Protein 7SAZ (pdb70)

Radius of gyration: 29.03 Å; Cα contacts (8 Å, |Δi|>4): 985; chains: 7; bounding box: 54×61×99 Å

Organism: Capnocytophaga canimorsus (strain 5) (NCBI:txid860228)

Solvent-accessible surface area: 33288 Å² total; per-residue (Å²): 166,38,85,71,25,84,4,10,24,0,1,1,0,1,2,0,0,2,34,4,8,40,51,7,100,46,13,2,31,5,0,0,51,9,9,67,54,2,76,60,53,3,85,100,16,42,58,48,0,69,91,23,28,97,30,4,89,128,54,27,71,147,75,83,133,147,57,38,133,23,21,96,76,0,94,101,0,32,112,31,0,43,62,2,35,98,42,0,71,39,6,6,28,77,0,34,109,87,22,40,179,91,92,151,21,28,58,29,2,14,66,11,24,60,1,7,31,29,0,1,48,14,34,95,35,48,106,47,0,96,57,0,23,110,30,1,37,47,7,36,66,80,0,19,137,24,17,26,37,131,137,81,78,39,43,121,8,0,38,100,1,32,49,62,3,38,24,89,91,42,102,20,77,64,47,33,83,34,61,25,0,9,46,14,1,34,11,2,1,8,0,0,0,0,0,18,0,0,5,18,0,31,22,0,9,45,6,0,73,37,1,1,48,75,19,74,193,101,17,26,36,79,0,8,41,0,0,15,0,1,1,3,6,22,6,3,49,32,30,36,44,14,4,9,17,2,2,0,67,12,11,59,49,9,53,62,64,3,104,113,16,42,84,51,1,82,98,29,28,90,42,1,80,81,58,19,78,144,75,94,99,150,54,43,114,15,32,106,54,0,103,107,0,32,112,24,0,41,50,0,29,92,46,0,65,33,6,6,30,81,1,32,116,92,13,42,183,89,80,132,29,22,15,33,0,68,90,16,57,50,1,25,114,22,0,11,84,68,126,84,38,60,122,85,0,83,51,0,11,120,39,0,39,53,2,31,69,94,0,23,130,42,11,17,38,128,114,76,84,26,24,112,2,0,25,95,0,34,55,57,2,46,27,96,88,47,98,24,117,131,46,83,84,104,86,23,0,30,89,15,2,64,28,7,7,7,0,1,0,0,6,22,0,0,15,17,0,24,18,0,11,41,6,0,81,47,0,2,67,75,21,154,156,66,157,128,100,40,68,66,28,23,0,56,2,2,4,46,4,0,67,1,0,0,21,44,13,0,11,75,59,56,88,180,41,88,177,120,49,11,0,9,113,26,12,10,86,1,2,63,14,1,4,98,10,9,93,51,20,0,82,52,131,153,64,130,102,107,67,74,58,29,42,3,60,1,0,8,33,0,0,61,0,0,2,22,50,36,35,53,119,81,64,74,178,48,72,185,121,47,10,6,25,104,22,1,15,104,0,0,75,31,0,6,92,25,17,98,90,32,4,149,194,144,101,86,81,40,25,1,53,1,0,13,29,0,0,54,0,0,1,16,51,1,26,80,82,106,80,67,189,62,99,117,82,61,19,8,18,89,19,1,11,109,0,2,63,37,1,3,98,27,12,83,87,69,11,147,186,105,94,121,54,21,83,4,40,0,5,7,22,0,3,46,0,2,0,19,20,4,43,39,91,51,70,85,146,83,73,186,119,52,2,2,9,113,18,2,8,101,0,3,63,20,14,11,96,20,30,95,72,34,2,92,142,216,98,116,73,57,60,26,21,4,55,1,0,9,36,0,0,64,0,3,2,16,20,8,27,44,104,86,72,66,192,56,78,164,113,61,2,0,3,115,17,2,11,107,0,0,65,34,0,5,97,19,2,94,91,35,1,137

Foldseek 3Di:
DDPVVVVVVVVVVVVVCCVVVFDALVVLLVLLVLLVVLVVVLVVLVVLLVVLLVVLVVVCVVPVPPQVLVNVLLVVLVVLLVVLLVVLVVLLVVLQVPQDDDSSSRRRQGDQDVNCVQADDDHGGDVVVVVNLVSLVCNLVVNCVSAPACDDPPNCLNVVSCVLSDQDWDADPVGDTHGRCCVQRHSDGSSNNSSVSSVSSSVSSVSSVVSSVVSVD/DVVVVCCVPCVVVVVVVVVVVLPDVPQLVLVVLLVVLVVVLVVLVVVLVVLLVVVVVVCVVPVDDCVVVSVLLVVLVVLLVVLLVVLVVVLVVLCVPQDPDSSPRSSQQDLVPPCVQQPDDQGGDPVVVVNLVSLVVNLVVNCVSQPDLDDGCNVLNVVSCVLSDFAFDADDVGDTHTRCCVQRHNGGSSNNSSVSSVSSVVSSVSSSVSSVVRD/DCVVVLVVLVVVLVVQQVVLVVQVVVQDFPDDDDDSCTSPNSNVVSVVSVVVNVVVVVDDD/DCVVVLVVLLVVLVVLLVVLVVQQVVVDQDDDPDHGCTSVNSNVRSVVSNVVSVVVVVD/DVLVVLVVVLVVLCVVLVVQQVVVDFDDDPPDTCGSVNSNCSNVVSVVVSVVVVVD/DVLVVLVVVLVVLCVVLVVQVVVVPFPDDPDGTCTSVNSNVVSVVSVVVSVVVVVPD/DVVLVVLLVVLVVQQVVLVVCVVVVDQDPPDDHGCHSVNSNVSSVVSNVVSVVVVVD

Secondary structure (DSSP, 8-state):
--HHHHHHHHHHHHHHHGGG----HHHHHHHHHHHHHHHHHHHHHHHHHHHHHHHHHHHHHH-TTTSHHHHHHHHHHHHHHHHHHHHHHHHHHHHHTTS-S-TT-GGG-----TTHHHHEETTEE-HHHHHHHHHHHHHHHHHHHTT-SSSSSSTTHHHHHHHHS--S-EE-TTS-EE-HHHHHHTT--HHHHHHHHHHHHHHHHHHHHHHHHHHH-/-HHHHHHHHHHHHHHHHHHHHHH--STHHHHHHHHHHHHHHHHHHHHHHHHHHHHHHHHHH-TTTSHHHHHHHHHHHHHHHHHHHHHHHHHHHHHTSS-S-TT-TTS----TTGGGTSEETTEE-TTHHHHHHHHHHHHHHHHHHH-TTSSSSHHHHHHHHHHS----EE-SS--EE-HHHHHHSS--HHHHHHHHHHHHHHHHHHHHHHHHTT-/-THHHHHHHHHHHHHHHHHHHHHHHHT----SSSS--TTHHHHHHHHHHHHHHHHHHHS--/-THHHHHHHHHHHHHHHHHHHHHHHHT-----SSS--HHHHHHHHHHHHHHHHHHHTT-/--SHHHHHHHHHHHHHHHHHHHHT---B-SS-B-HHHHHHHHHHHHHHHHHHHHH-/-HHHHHHHHHHHHHHHHHHHHHHT---B-SSSB-HHHHHHHHHHHHHHHHHHHTT--/-HHHHHHHHHHHHHHHHHHHHHHHT----SSSS--HHHHHHHHHHHHHHHHHHHHT-

Structure (mmCIF, N/CA/C/O backbone):
data_7SAZ
#
_entry.id   7SAZ
#
_cell.length_a   1.00
_cell.length_b   1.00
_cell.length_c   1.00
_cell.angle_alpha   90.00
_cell.angle_beta   90.00
_cell.angle_gamma   90.00
#
_symmetry.space_group_name_H-M   'P 1'
#
loop_
_entity.id
_entity.type
_entity.pdbx_description
1 polymer GldM
2 polymer GldL
#
loop_
_atom_site.group_PDB
_atom_site.id
_atom_site.type_symbol
_atom_site.label_atom_id
_atom_site.label_alt_id
_atom_site.label_comp_id
_atom_site.label_asym_id
_atom_site.label_entity_id
_atom_site.label_seq_id
_atom_site.pdbx_PDB_ins_code
_atom_site.Cartn_x
_atom_site.Cartn_y
_atom_site.Cartn_z
_atom_site.occupancy
_atom_site.B_iso_or_equiv
_atom_site.auth_seq_id
_atom_site.auth_comp_id
_atom_site.auth_asym_id
_atom_site.auth_atom_id
_atom_site.pdbx_PDB_model_num
ATOM 1 N N . ASN A 1 5 ? 104.930 107.486 77.967 1.00 91.41 5 ASN A N 1
ATOM 2 C CA . ASN A 1 5 ? 104.864 106.044 78.170 1.00 91.41 5 ASN A CA 1
ATOM 3 C C . ASN A 1 5 ? 103.470 105.632 78.629 1.00 91.41 5 ASN A C 1
ATOM 4 O O . ASN A 1 5 ? 102.540 105.557 77.825 1.00 91.41 5 ASN A O 1
ATOM 9 N N . SER A 1 6 ? 103.327 105.367 79.925 1.00 83.91 6 SER A N 1
ATOM 10 C CA . SER A 1 6 ? 102.039 104.931 80.433 1.00 83.91 6 SER A CA 1
ATOM 11 C C . SER A 1 6 ? 101.578 105.830 81.571 1.00 83.91 6 SER A C 1
ATOM 12 O O . SER A 1 6 ? 102.395 106.248 82.398 1.00 83.91 6 SER A O 1
ATOM 15 N N . PRO A 1 7 ? 100.284 106.155 81.635 1.00 81.33 7 PRO A N 1
ATOM 16 C CA . PRO A 1 7 ? 99.784 106.914 82.791 1.00 81.33 7 PRO A CA 1
ATOM 17 C C . PRO A 1 7 ? 99.986 106.181 84.101 1.00 81.33 7 PRO A C 1
ATOM 18 O O . PRO A 1 7 ? 100.236 106.817 85.132 1.00 81.33 7 PRO A O 1
ATOM 22 N N . ARG A 1 8 ? 99.895 104.852 84.085 1.00 76.11 8 ARG A N 1
ATOM 23 C CA . ARG A 1 8 ? 100.123 104.071 85.295 1.00 76.11 8 ARG A CA 1
ATOM 24 C C . ARG A 1 8 ? 101.579 104.164 85.738 1.00 76.11 8 ARG A C 1
ATOM 25 O O . ARG A 1 8 ? 101.867 104.173 86.938 1.00 76.11 8 ARG A O 1
ATOM 33 N N . GLN A 1 9 ? 102.509 104.236 84.784 1.00 73.29 9 GLN A N 1
ATOM 34 C CA . GLN A 1 9 ? 103.920 104.404 85.121 1.00 73.29 9 GLN A CA 1
ATOM 35 C C . GLN A 1 9 ? 104.182 105.754 85.787 1.00 73.29 9 GLN A C 1
ATOM 36 O O . GLN A 1 9 ? 104.854 105.828 86.826 1.00 73.29 9 GLN A O 1
ATOM 42 N N . LYS A 1 10 ? 103.642 106.836 85.220 1.00 71.57 10 LYS A N 1
ATOM 43 C CA . LYS A 1 10 ? 103.773 108.130 85.884 1.00 71.57 10 LYS A CA 1
ATOM 44 C C . LYS A 1 10 ? 103.069 108.146 87.230 1.00 71.57 10 LYS A C 1
ATOM 45 O O . LYS A 1 10 ? 103.523 108.822 88.156 1.00 71.57 10 LYS A O 1
ATOM 51 N N . MET A 1 11 ? 101.981 107.402 87.382 1.00 66.65 11 MET A N 1
ATOM 52 C CA . MET A 1 11 ? 101.310 107.455 88.671 1.00 66.65 11 MET A CA 1
ATOM 53 C C . MET A 1 11 ? 102.038 106.633 89.729 1.00 66.65 11 MET A C 1
ATOM 54 O O . MET A 1 11 ? 102.080 107.036 90.897 1.00 66.65 11 MET A O 1
ATOM 59 N N . ILE A 1 12 ? 102.656 105.513 89.346 1.00 62.21 12 ILE A N 1
ATOM 60 C CA . ILE A 1 12 ? 103.443 104.776 90.326 1.00 62.21 12 ILE A CA 1
ATOM 61 C C . ILE A 1 12 ? 104.710 105.542 90.679 1.00 62.21 12 ILE A C 1
ATOM 62 O O . ILE A 1 12 ? 105.180 105.470 91.818 1.00 62.21 12 ILE A O 1
ATOM 67 N N . ASN A 1 13 ? 105.279 106.312 89.745 1.00 58.85 13 ASN A N 1
ATOM 68 C CA . ASN A 1 13 ? 106.440 107.088 90.170 1.00 58.85 13 ASN A CA 1
ATOM 69 C C . ASN A 1 13 ? 106.049 108.350 90.938 1.00 58.85 13 ASN A C 1
ATOM 70 O O . ASN A 1 13 ? 106.838 108.829 91.761 1.00 58.85 13 ASN A O 1
ATOM 75 N N . LEU A 1 14 ? 104.836 108.869 90.737 1.00 54.61 14 LEU A N 1
ATOM 76 C CA . LEU A 1 14 ? 104.319 109.875 91.658 1.00 54.61 14 LEU A CA 1
ATOM 77 C C . LEU A 1 14 ? 104.136 109.303 93.057 1.00 54.61 14 LEU A C 1
ATOM 78 O O . LEU A 1 14 ? 104.453 109.970 94.044 1.00 54.61 14 LEU A O 1
ATOM 83 N N . MET A 1 15 ? 103.609 108.081 93.163 1.00 52.25 15 MET A N 1
ATOM 84 C CA . MET A 1 15 ? 103.533 107.435 94.469 1.00 52.25 15 MET A CA 1
ATOM 85 C C . MET A 1 15 ? 104.919 107.214 95.055 1.00 52.25 15 MET A C 1
ATOM 86 O O . MET A 1 15 ? 105.105 107.328 96.269 1.00 52.25 15 MET A O 1
ATOM 91 N N . TYR A 1 16 ? 105.900 106.900 94.209 1.00 47.80 16 TYR A N 1
ATOM 92 C CA . TYR A 1 16 ? 107.286 106.838 94.657 1.00 47.80 16 TYR A CA 1
ATOM 93 C C . TYR A 1 16 ? 107.707 108.146 95.307 1.00 47.80 16 TYR A C 1
ATOM 94 O O . TYR A 1 16 ? 108.197 108.159 96.441 1.00 47.80 16 TYR A O 1
ATOM 103 N N . LEU A 1 17 ? 107.501 109.261 94.604 1.00 42.03 17 LEU A N 1
ATOM 104 C CA . LEU A 1 17 ? 107.891 110.563 95.139 1.00 42.03 17 LEU A CA 1
ATOM 105 C C . LEU A 1 17 ? 107.138 110.886 96.425 1.00 42.03 17 LEU A C 1
ATOM 106 O O . LEU A 1 17 ? 107.711 111.448 97.365 1.00 42.03 17 LEU A O 1
ATOM 111 N N . VAL A 1 18 ? 105.851 110.547 96.481 1.00 39.70 18 VAL A N 1
ATOM 112 C CA . VAL A 1 18 ? 105.040 110.861 97.653 1.00 39.70 18 VAL A CA 1
ATOM 113 C C . VAL A 1 18 ? 105.517 110.068 98.862 1.00 39.70 18 VAL A C 1
ATOM 114 O O . VAL A 1 18 ? 105.664 110.609 99.963 1.00 39.70 18 VAL A O 1
ATOM 118 N N . PHE A 1 19 ? 105.768 108.771 98.676 1.00 40.51 19 PHE A N 1
ATOM 119 C CA . PHE A 1 19 ? 106.102 107.904 99.796 1.00 40.51 19 PHE A CA 1
ATOM 120 C C . PHE A 1 19 ? 107.570 107.970 100.187 1.00 40.51 19 PHE A C 1
ATOM 121 O O . PHE A 1 19 ? 107.920 107.517 101.280 1.00 40.51 19 PHE A O 1
ATOM 129 N N . ILE A 1 20 ? 108.437 108.516 99.333 1.00 37.18 20 ILE A N 1
ATOM 130 C CA . ILE A 1 20 ? 109.817 108.698 99.768 1.00 37.18 20 ILE A CA 1
ATOM 131 C C . ILE A 1 20 ? 109.924 109.953 100.626 1.00 37.18 20 ILE A C 1
ATOM 132 O O . ILE A 1 20 ? 110.783 110.035 101.510 1.00 37.18 20 ILE A O 1
ATOM 137 N N . SER A 1 21 ? 109.048 110.933 100.404 1.00 32.25 21 SER A N 1
ATOM 138 C CA . SER A 1 21 ? 108.964 112.087 101.285 1.00 32.25 21 SER A CA 1
ATOM 139 C C . SER A 1 21 ? 108.167 111.800 102.548 1.00 32.25 21 SER A C 1
ATOM 140 O O . SER A 1 21 ? 108.256 112.575 103.504 1.00 32.25 21 SER A O 1
ATOM 143 N N . MET A 1 22 ? 107.399 110.710 102.580 1.00 36.41 22 MET A N 1
ATOM 144 C CA . MET A 1 22 ? 106.782 110.250 103.816 1.00 36.41 22 MET A CA 1
ATOM 145 C C . MET A 1 22 ? 107.781 109.617 104.771 1.00 36.41 22 MET A C 1
ATOM 146 O O . MET A 1 22 ? 107.411 109.297 105.904 1.00 36.41 22 MET A O 1
ATOM 151 N N . LEU A 1 23 ? 109.025 109.407 104.337 1.00 31.28 23 LEU A N 1
ATOM 152 C CA . LEU A 1 23 ? 110.090 109.085 105.275 1.00 31.28 23 LEU A CA 1
ATOM 153 C C . LEU A 1 23 ? 110.301 110.207 106.275 1.00 31.28 23 LEU A C 1
ATOM 154 O O . LEU A 1 23 ? 110.790 109.957 107.381 1.00 31.28 23 LEU A O 1
ATOM 159 N N . ALA A 1 24 ? 109.934 111.432 105.911 1.00 29.52 24 ALA A N 1
ATOM 160 C CA . ALA A 1 24 ? 110.021 112.586 106.789 1.00 29.52 24 ALA A CA 1
ATOM 161 C C . ALA A 1 24 ? 108.791 112.750 107.665 1.00 29.52 24 ALA A C 1
ATOM 162 O O . ALA A 1 24 ? 108.708 113.726 108.414 1.00 29.52 24 ALA A O 1
ATOM 164 N N . LEU A 1 25 ? 107.836 111.828 107.589 1.00 27.76 25 LEU A N 1
ATOM 165 C CA . LEU A 1 25 ? 106.651 111.878 108.435 1.00 27.76 25 LEU A CA 1
ATOM 166 C C . LEU A 1 25 ? 107.004 111.327 109.807 1.00 27.76 25 LEU A C 1
ATOM 167 O O . LEU A 1 25 ? 107.317 110.143 109.950 1.00 27.76 25 LEU A O 1
ATOM 172 N N . ASN A 1 26 ? 106.956 112.184 110.813 1.00 30.35 26 ASN A N 1
ATOM 173 C CA . ASN A 1 26 ? 107.230 111.824 112.193 1.00 30.35 26 ASN A CA 1
ATOM 174 C C . ASN A 1 26 ? 106.081 112.319 113.063 1.00 30.35 26 ASN A C 1
ATOM 175 O O . ASN A 1 26 ? 105.046 112.765 112.566 1.00 30.35 26 ASN A O 1
ATOM 180 N N . MET A 1 27 ? 106.261 112.222 114.372 1.00 34.58 27 MET A N 1
ATOM 181 C CA . MET A 1 27 ? 105.304 112.824 115.281 1.00 34.58 27 MET A CA 1
ATOM 182 C C . MET A 1 27 ? 105.362 114.340 115.140 1.00 34.58 27 MET A C 1
ATOM 183 O O . MET A 1 27 ? 106.401 114.915 114.809 1.00 34.58 27 MET A O 1
ATOM 188 N N . GLY A 1 28 ? 104.234 114.990 115.381 1.00 35.51 28 GLY A N 1
ATOM 189 C CA . GLY A 1 28 ? 104.206 116.434 115.339 1.00 35.51 28 GLY A CA 1
ATOM 190 C C . GLY A 1 28 ? 104.995 117.042 116.481 1.00 35.51 28 GLY A C 1
ATOM 191 O O . GLY A 1 28 ? 105.482 116.360 117.381 1.00 35.51 28 GLY A O 1
ATOM 192 N N . LYS A 1 29 ? 105.131 118.367 116.437 1.00 38.42 29 LYS A N 1
ATOM 193 C CA . LYS A 1 29 ? 105.853 119.047 117.504 1.00 38.42 29 LYS A CA 1
ATOM 194 C C . LYS A 1 29 ? 105.097 118.976 118.822 1.00 38.42 29 LYS A C 1
ATOM 195 O O . LYS A 1 29 ? 105.715 119.022 119.889 1.00 38.42 29 LYS A O 1
ATOM 201 N N . GLU A 1 30 ? 103.769 118.849 118.772 1.00 39.80 30 GLU A N 1
ATOM 202 C CA . GLU A 1 30 ? 102.991 118.753 120.003 1.00 39.80 30 GLU A CA 1
ATOM 203 C C . GLU A 1 30 ? 103.200 117.412 120.688 1.00 39.80 30 GLU A C 1
ATOM 204 O O . GLU A 1 30 ? 103.311 117.350 121.916 1.00 39.80 30 GLU A O 1
ATOM 210 N N . VAL A 1 31 ? 103.263 116.327 119.916 1.00 38.11 31 VAL A N 1
ATOM 211 C CA . VAL A 1 31 ? 103.522 115.017 120.506 1.00 38.11 31 VAL A CA 1
ATOM 212 C C . VAL A 1 31 ? 104.910 114.979 121.129 1.00 38.11 31 VAL A C 1
ATOM 213 O O . VAL A 1 31 ? 105.103 114.427 122.216 1.00 38.11 31 VAL A O 1
ATOM 217 N N . LEU A 1 32 ? 105.897 115.569 120.453 1.00 36.41 32 LEU A N 1
ATOM 218 C CA . LEU A 1 32 ? 107.253 115.591 120.988 1.00 36.41 32 LEU A CA 1
ATOM 219 C C . LEU A 1 32 ? 107.350 116.474 122.222 1.00 36.41 32 LEU A C 1
ATOM 220 O O . LEU A 1 32 ? 108.074 116.148 123.167 1.00 36.41 32 LEU A O 1
ATOM 225 N N . SER A 1 33 ? 106.637 117.600 122.233 1.00 38.65 33 SER A N 1
ATOM 226 C CA . SER A 1 33 ? 106.609 118.433 123.428 1.00 38.65 33 SER A CA 1
ATOM 227 C C . SER A 1 33 ? 105.944 117.704 124.586 1.00 38.65 33 SER A C 1
ATOM 228 O O . SER A 1 33 ? 106.390 117.812 125.732 1.00 38.65 33 SER A O 1
ATOM 231 N N . ALA A 1 34 ? 104.875 116.958 124.306 1.00 41.75 34 ALA A N 1
ATOM 232 C CA . ALA A 1 34 ? 104.233 116.161 125.343 1.00 41.75 34 ALA A CA 1
ATOM 233 C C . ALA A 1 34 ? 105.175 115.093 125.878 1.00 41.75 34 ALA A C 1
ATOM 234 O O . ALA A 1 34 ? 105.236 114.862 127.088 1.00 41.75 34 ALA A O 1
ATOM 236 N N . PHE A 1 35 ? 105.917 114.430 124.990 1.00 51.73 35 PHE A N 1
ATOM 237 C CA . PHE A 1 35 ? 106.876 113.421 125.427 1.00 51.73 35 PHE A CA 1
ATOM 238 C C . PHE A 1 35 ? 107.980 114.037 126.274 1.00 51.73 35 PHE A C 1
ATOM 239 O O . PHE A 1 35 ? 108.374 113.470 127.298 1.00 51.73 35 PHE A O 1
ATOM 247 N N . GLY A 1 36 ? 108.485 115.204 125.871 1.00 42.08 36 GLY A N 1
ATOM 248 C CA . GLY A 1 36 ? 109.528 115.855 126.644 1.00 42.08 36 GLY A CA 1
ATOM 249 C C . GLY A 1 36 ? 109.044 116.344 127.995 1.00 42.08 36 GLY A C 1
ATOM 250 O O . GLY A 1 36 ? 109.763 116.251 128.993 1.00 42.08 36 GLY A O 1
ATOM 251 N N . LEU A 1 37 ? 107.820 116.868 128.051 1.00 40.16 37 LEU A N 1
ATOM 252 C CA . LEU A 1 37 ? 107.269 117.301 129.328 1.00 40.16 37 LEU A CA 1
ATOM 253 C C . LEU A 1 37 ? 106.988 116.107 130.231 1.00 40.16 37 LEU A C 1
ATOM 254 O O . LEU A 1 37 ? 107.216 116.172 131.444 1.00 40.16 37 LEU A O 1
ATOM 259 N N . MET A 1 38 ? 106.499 115.006 129.657 1.00 45.01 38 MET A N 1
ATOM 260 C CA . MET A 1 38 ? 106.340 113.779 130.426 1.00 45.01 38 MET A CA 1
ATOM 261 C C . MET A 1 38 ? 107.678 113.299 130.958 1.00 45.01 38 MET A C 1
ATOM 262 O O . MET A 1 38 ? 107.761 112.810 132.085 1.00 45.01 38 MET A O 1
ATOM 267 N N . ASN A 1 39 ? 108.735 113.420 130.155 1.00 39.52 39 ASN A N 1
ATOM 268 C CA . ASN A 1 39 ? 110.065 113.035 130.612 1.00 39.52 39 ASN A CA 1
ATOM 269 C C . ASN A 1 39 ? 110.533 113.912 131.766 1.00 39.52 39 ASN A C 1
ATOM 270 O O . ASN A 1 39 ? 111.114 113.412 132.734 1.00 39.52 39 ASN A O 1
ATOM 275 N N . GLU A 1 40 ? 110.294 115.222 131.683 1.00 44.03 40 GLU A N 1
ATOM 276 C CA . GLU A 1 40 ? 110.663 116.112 132.782 1.00 44.03 40 GLU A CA 1
ATOM 277 C C . GLU A 1 40 ? 109.922 115.745 134.060 1.00 44.03 40 GLU A C 1
ATOM 278 O O . GLU A 1 40 ? 110.524 115.634 135.138 1.00 44.03 40 GLU A O 1
ATOM 284 N N . LYS A 1 41 ? 108.603 115.565 133.960 1.00 42.76 41 LYS A N 1
ATOM 285 C CA . LYS A 1 41 ? 107.814 115.215 135.135 1.00 42.76 41 LYS A CA 1
ATOM 286 C C . LYS A 1 41 ? 108.228 113.859 135.687 1.00 42.76 41 LYS A C 1
ATOM 287 O O . LYS A 1 41 ? 108.294 113.670 136.906 1.00 42.76 41 LYS A O 1
ATOM 293 N N . LEU A 1 42 ? 108.514 112.904 134.802 1.00 38.56 42 LEU A N 1
ATOM 294 C CA . LEU A 1 42 ? 108.947 111.580 135.225 1.00 38.56 42 LEU A CA 1
ATOM 295 C C . LEU A 1 42 ? 110.276 111.640 135.954 1.00 38.56 42 LEU A C 1
ATOM 296 O O . LEU A 1 42 ? 110.458 110.969 136.969 1.00 38.56 42 LEU A O 1
ATOM 301 N N . GLU A 1 43 ? 111.221 112.430 135.448 1.00 45.01 43 GLU A N 1
ATOM 302 C CA . GLU A 1 43 ? 112.515 112.544 136.110 1.00 45.01 43 GLU A CA 1
ATOM 303 C C . GLU A 1 43 ? 112.384 113.216 137.470 1.00 45.01 43 GLU A C 1
ATOM 304 O O . GLU A 1 43 ? 113.023 112.791 138.441 1.00 45.01 43 GLU A O 1
ATOM 310 N N . ALA A 1 44 ? 111.558 114.262 137.566 1.00 44.43 44 ALA A N 1
ATOM 311 C CA . ALA A 1 44 ? 111.347 114.900 138.862 1.00 44.43 44 ALA A CA 1
ATOM 312 C C . ALA A 1 44 ? 110.703 113.939 139.855 1.00 44.43 44 ALA A C 1
ATOM 313 O O . ALA A 1 44 ? 111.140 113.835 141.012 1.00 44.43 44 ALA A O 1
ATOM 315 N N . SER A 1 45 ? 109.675 113.209 139.418 1.00 45.03 45 SER A N 1
ATOM 316 C CA . SER A 1 45 ? 109.027 112.250 140.302 1.00 45.03 45 SER A CA 1
ATOM 317 C C . SER A 1 45 ? 109.956 111.097 140.644 1.00 45.03 45 SER A C 1
ATOM 318 O O . SER A 1 45 ? 109.859 110.537 141.735 1.00 45.03 45 SER A O 1
ATOM 321 N N . ASN A 1 46 ? 110.868 110.739 139.740 1.00 45.64 46 ASN A N 1
ATOM 322 C CA . ASN A 1 46 ? 111.833 109.687 140.031 1.00 45.64 46 ASN A CA 1
ATOM 323 C C . ASN A 1 46 ? 112.831 110.134 141.083 1.00 45.64 46 ASN A C 1
ATOM 324 O O . ASN A 1 46 ? 113.223 109.344 141.945 1.00 45.64 46 ASN A O 1
ATOM 329 N N . GLU A 1 47 ? 113.283 111.385 141.010 1.00 54.36 47 GLU A N 1
ATOM 330 C CA . GLU A 1 47 ? 114.187 111.880 142.042 1.00 54.36 47 GLU A CA 1
ATOM 331 C C . GLU A 1 47 ? 113.478 111.940 143.393 1.00 54.36 47 GLU A C 1
ATOM 332 O O . GLU A 1 47 ? 114.051 111.556 144.423 1.00 54.36 47 GLU A O 1
ATOM 338 N N . LYS A 1 48 ? 112.217 112.392 143.407 1.00 57.02 48 LYS A N 1
ATOM 339 C CA . LYS A 1 48 ? 111.429 112.339 144.640 1.00 57.02 48 LYS A CA 1
ATOM 340 C C . LYS A 1 48 ? 111.276 110.909 145.148 1.00 57.02 48 LYS A C 1
ATOM 341 O O . LYS A 1 48 ? 111.379 110.656 146.354 1.00 57.02 48 LYS A O 1
ATOM 347 N N . ALA A 1 49 ? 111.025 109.962 144.242 1.00 56.49 49 ALA A N 1
ATOM 348 C CA . ALA A 1 49 ? 110.860 108.570 144.637 1.00 56.49 49 ALA A CA 1
ATOM 349 C C . ALA A 1 49 ? 112.146 108.006 145.217 1.00 56.49 49 ALA A C 1
ATOM 350 O O . ALA A 1 49 ? 112.115 107.280 146.212 1.00 56.49 49 ALA A O 1
ATOM 352 N N . ASN A 1 50 ? 113.285 108.321 144.602 1.00 61.55 50 ASN A N 1
ATOM 353 C CA . ASN A 1 50 ? 114.563 107.858 145.129 1.00 61.55 50 ASN A CA 1
ATOM 354 C C . ASN A 1 50 ? 114.832 108.445 146.505 1.00 61.55 50 ASN A C 1
ATOM 355 O O . ASN A 1 50 ? 115.348 107.754 147.391 1.00 61.55 50 ASN A O 1
ATOM 360 N N . ASN A 1 51 ? 114.500 109.722 146.704 1.00 62.07 51 ASN A N 1
ATOM 361 C CA . ASN A 1 51 ? 114.666 110.314 148.027 1.00 62.07 51 ASN A CA 1
ATOM 362 C C . ASN A 1 51 ? 113.780 109.617 149.054 1.00 62.07 51 ASN A C 1
ATOM 363 O O . ASN A 1 51 ? 114.214 109.342 150.181 1.00 62.07 51 ASN A O 1
ATOM 368 N N . ALA A 1 52 ? 112.538 109.305 148.676 1.00 66.75 52 ALA A N 1
ATOM 369 C CA . ALA A 1 52 ? 111.649 108.582 149.580 1.00 66.75 52 ALA A CA 1
ATOM 370 C C . ALA A 1 52 ? 112.184 107.188 149.886 1.00 66.75 52 ALA A C 1
ATOM 371 O O . ALA A 1 52 ? 112.072 106.706 151.018 1.00 66.75 52 ALA A O 1
ATOM 373 N N . ASN A 1 53 ? 112.758 106.519 148.886 1.00 66.51 53 ASN A N 1
ATOM 374 C CA . ASN A 1 53 ? 113.320 105.190 149.099 1.00 66.51 53 ASN A CA 1
ATOM 375 C C . ASN A 1 53 ? 114.524 105.241 150.028 1.00 66.51 53 ASN A C 1
ATOM 376 O O . ASN A 1 53 ? 114.698 104.360 150.878 1.00 66.51 53 ASN A O 1
ATOM 381 N N . ILE A 1 54 ? 115.370 106.258 149.874 1.00 72.28 54 ILE A N 1
ATOM 382 C CA . ILE A 1 54 ? 116.504 106.416 150.778 1.00 72.28 54 ILE A CA 1
ATOM 383 C C . ILE A 1 54 ? 116.013 106.678 152.195 1.00 72.28 54 ILE A C 1
ATOM 384 O O . ILE A 1 54 ? 116.566 106.150 153.168 1.00 72.28 54 ILE A O 1
ATOM 389 N N . ASN A 1 55 ? 114.956 107.483 152.335 1.00 75.60 55 ASN A N 1
ATOM 390 C CA . ASN A 1 55 ? 114.377 107.705 153.657 1.00 75.60 55 ASN A CA 1
ATOM 391 C C . ASN A 1 55 ? 113.825 106.412 154.246 1.00 75.60 55 ASN A C 1
ATOM 392 O O . ASN A 1 55 ? 113.965 106.160 155.448 1.00 75.60 55 ASN A O 1
ATOM 397 N N . ALA A 1 56 ? 113.186 105.585 153.418 1.00 78.96 56 ALA A N 1
ATOM 398 C CA . ALA A 1 56 ? 112.672 104.304 153.897 1.00 78.96 56 ALA A CA 1
ATOM 399 C C . ALA A 1 56 ? 113.803 103.386 154.345 1.00 78.96 56 ALA A C 1
ATOM 400 O O . ALA A 1 56 ? 113.683 102.686 155.357 1.00 78.96 56 ALA A O 1
ATOM 402 N N . ILE A 1 57 ? 114.907 103.368 153.597 1.00 80.32 57 ILE A N 1
ATOM 403 C CA . ILE A 1 57 ? 116.052 102.550 153.987 1.00 80.32 57 ILE A CA 1
ATOM 404 C C . ILE A 1 57 ? 116.646 103.055 155.297 1.00 80.32 57 ILE A C 1
ATOM 405 O O . ILE A 1 57 ? 117.055 102.263 156.154 1.00 80.32 57 ILE A O 1
ATOM 410 N N . GLN A 1 58 ? 116.701 104.375 155.477 1.00 85.87 58 GLN A N 1
ATOM 411 C CA . GLN A 1 58 ? 117.182 104.924 156.743 1.00 85.87 58 GLN A CA 1
ATOM 412 C C . GLN A 1 58 ? 116.246 104.568 157.894 1.00 85.87 58 GLN A C 1
ATOM 413 O O . GLN A 1 58 ? 116.699 104.304 159.014 1.00 85.87 58 GLN A O 1
ATOM 419 N N . ALA A 1 59 ? 114.936 104.562 157.640 1.00 89.98 59 ALA A N 1
ATOM 420 C CA . ALA A 1 59 ? 113.987 104.143 158.667 1.00 89.98 59 ALA A CA 1
ATOM 421 C C . ALA A 1 59 ? 114.176 102.675 159.022 1.00 89.98 59 ALA A C 1
ATOM 422 O O . ALA A 1 59 ? 114.065 102.288 160.192 1.00 89.98 59 ALA A O 1
ATOM 424 N N . LEU A 1 60 ? 114.449 101.838 158.020 1.00 89.91 60 LEU A N 1
ATOM 425 C CA . LEU A 1 60 ? 114.739 100.434 158.288 1.00 89.91 60 LEU A CA 1
ATOM 426 C C . LEU A 1 60 ? 116.019 100.287 159.101 1.00 89.91 60 LEU A C 1
ATOM 427 O O . LEU A 1 60 ? 116.109 99.422 159.977 1.00 89.91 60 LEU A O 1
ATOM 432 N N . GLU A 1 61 ? 117.025 101.116 158.811 1.00 96.90 61 GLU A N 1
ATOM 433 C CA . GLU A 1 61 ? 118.215 101.189 159.657 1.00 96.90 61 GLU A CA 1
ATOM 434 C C . GLU A 1 61 ? 117.851 101.499 161.101 1.00 96.90 61 GLU A C 1
ATOM 435 O O . GLU A 1 61 ? 118.309 100.824 162.031 1.00 96.90 61 GLU A O 1
ATOM 441 N N . GLN A 1 62 ? 117.036 102.535 161.305 1.00 101.59 62 GLN A N 1
ATOM 442 C CA . GLN A 1 62 ? 116.672 102.941 162.659 1.00 101.59 62 GLN A CA 1
ATOM 443 C C . GLN A 1 62 ? 115.921 101.832 163.383 1.00 101.59 62 GLN A C 1
ATOM 444 O O . GLN A 1 62 ? 116.128 101.610 164.582 1.00 101.59 62 GLN A O 1
ATOM 450 N N . ASN A 1 63 ? 115.040 101.127 162.672 1.00 104.34 63 ASN A N 1
ATOM 451 C CA . ASN A 1 63 ? 114.295 100.033 163.287 1.00 104.34 63 ASN A CA 1
ATOM 452 C C . ASN A 1 63 ? 115.209 98.860 163.626 1.00 104.34 63 ASN A C 1
ATOM 453 O O . ASN A 1 63 ? 115.161 98.325 164.740 1.00 104.34 63 ASN A O 1
ATOM 458 N N . ASN A 1 64 ? 116.052 98.447 162.677 1.00 106.77 64 ASN A N 1
ATOM 459 C CA . ASN A 1 64 ? 116.879 97.263 162.875 1.00 106.77 64 ASN A CA 1
ATOM 460 C C . ASN A 1 64 ? 117.965 97.492 163.915 1.00 106.77 64 ASN A C 1
ATOM 461 O O . ASN A 1 64 ? 118.385 96.542 164.585 1.00 106.77 64 ASN A O 1
ATOM 466 N N . ALA A 1 65 ? 118.435 98.733 164.068 1.00 109.77 65 ALA A N 1
ATOM 467 C CA . ALA A 1 65 ? 119.468 99.003 165.062 1.00 109.77 65 ALA A CA 1
ATOM 468 C C . ALA A 1 65 ? 118.969 98.709 166.471 1.00 109.77 65 ALA A C 1
ATOM 469 O O . ALA A 1 65 ? 119.704 98.153 167.295 1.00 109.77 65 ALA A O 1
ATOM 471 N N . GLU A 1 66 ? 117.720 99.074 166.765 1.00 115.48 66 GLU A N 1
ATOM 472 C CA . GLU A 1 66 ? 117.178 98.839 168.100 1.00 115.48 66 GLU A CA 1
ATOM 473 C C . GLU A 1 66 ? 116.846 97.368 168.319 1.00 115.48 66 GLU A C 1
ATOM 474 O O . GLU A 1 66 ? 117.119 96.819 169.393 1.00 115.48 66 GLU A O 1
ATOM 480 N N . ASN A 1 67 ? 116.261 96.711 167.318 1.00 112.99 67 ASN A N 1
ATOM 481 C CA . ASN A 1 67 ? 115.785 95.332 167.440 1.00 112.99 67 ASN A CA 1
ATOM 482 C C . ASN A 1 67 ? 116.389 94.487 166.327 1.00 112.99 67 ASN A C 1
ATOM 483 O O . ASN A 1 67 ? 115.728 94.201 165.320 1.00 112.99 67 ASN A O 1
ATOM 488 N N . PRO A 1 68 ? 117.653 94.060 166.476 1.00 114.26 68 PRO A N 1
ATOM 489 C CA . PRO A 1 68 ? 118.294 93.195 165.480 1.00 114.26 68 PRO A CA 1
ATOM 490 C C . PRO A 1 68 ? 117.929 91.719 165.636 1.00 114.26 68 PRO A C 1
ATOM 491 O O . PRO A 1 68 ? 118.786 90.837 165.579 1.00 114.26 68 PRO A O 1
ATOM 495 N N . ASP A 1 69 ? 116.637 91.452 165.827 1.00 113.51 69 ASP A N 1
ATOM 496 C CA . ASP A 1 69 ? 116.130 90.091 165.952 1.00 113.51 69 ASP A CA 1
ATOM 497 C C . ASP A 1 69 ? 114.911 89.809 165.089 1.00 113.51 69 ASP A C 1
ATOM 498 O O . ASP A 1 69 ? 114.662 88.637 164.779 1.00 113.51 69 ASP A O 1
ATOM 503 N N . GLN A 1 70 ? 114.148 90.825 164.695 1.00 108.56 70 GLN A N 1
ATOM 504 C CA . GLN A 1 70 ? 113.000 90.645 163.817 1.00 108.56 70 GLN A CA 1
ATOM 505 C C . GLN A 1 70 ? 113.081 91.450 162.531 1.00 108.56 70 GLN A C 1
ATOM 506 O O . GLN A 1 70 ? 112.307 91.173 161.607 1.00 108.56 70 GLN A O 1
ATOM 512 N N . PHE A 1 71 ? 113.978 92.430 162.437 1.00 105.38 71 PHE A N 1
ATOM 513 C CA . PHE A 1 71 ? 114.100 93.270 161.256 1.00 105.38 71 PHE A CA 1
ATOM 514 C C . PHE A 1 71 ? 115.360 92.994 160.449 1.00 105.38 71 PHE A C 1
ATOM 515 O O . PHE A 1 71 ? 115.497 93.534 159.346 1.00 105.38 71 PHE A O 1
ATOM 523 N N . ALA A 1 72 ? 116.282 92.178 160.969 1.00 100.64 72 ALA A N 1
ATOM 524 C CA . ALA A 1 72 ? 117.539 91.934 160.268 1.00 100.64 72 ALA A CA 1
ATOM 525 C C . ALA A 1 72 ? 117.306 91.280 158.914 1.00 100.64 72 ALA A C 1
ATOM 526 O O . ALA A 1 72 ? 117.922 91.669 157.915 1.00 100.64 72 ALA A O 1
ATOM 528 N N . GLU A 1 73 ? 116.422 90.283 158.857 1.00 97.39 73 GLU A N 1
ATOM 529 C CA . GLU A 1 73 ? 116.093 89.663 157.578 1.00 97.39 73 GLU A CA 1
ATOM 530 C C . GLU A 1 73 ? 115.453 90.676 156.639 1.00 97.39 73 GLU A C 1
ATOM 531 O O . GLU A 1 73 ? 115.801 90.755 155.454 1.00 97.39 73 GLU A O 1
ATOM 537 N N . ALA A 1 74 ? 114.517 91.471 157.163 1.00 93.25 74 ALA A N 1
ATOM 538 C CA . ALA A 1 74 ? 113.883 92.505 156.355 1.00 93.25 74 ALA A CA 1
ATOM 539 C C . ALA A 1 74 ? 114.904 93.522 155.868 1.00 93.25 74 ALA A C 1
ATOM 540 O O . ALA A 1 74 ? 114.868 93.937 154.706 1.00 93.25 74 ALA A O 1
ATOM 542 N N . PHE A 1 75 ? 115.829 93.930 156.741 1.00 91.92 75 PHE A N 1
ATOM 543 C CA . PHE A 1 75 ? 116.852 94.887 156.334 1.00 91.92 75 PHE A CA 1
ATOM 544 C C . PHE A 1 75 ? 117.749 94.323 155.241 1.00 91.92 75 PHE A C 1
ATOM 545 O O . PHE A 1 75 ? 118.071 95.020 154.272 1.00 91.92 75 PHE A O 1
ATOM 553 N N . GLN A 1 76 ? 118.199 93.078 155.394 1.00 92.35 76 GLN A N 1
ATOM 554 C CA . GLN A 1 76 ? 119.088 92.509 154.386 1.00 92.35 76 GLN A CA 1
ATOM 555 C C . GLN A 1 76 ? 118.369 92.358 153.053 1.00 92.35 76 GLN A C 1
ATOM 556 O O . GLN A 1 76 ? 118.934 92.667 151.994 1.00 92.35 76 GLN A O 1
ATOM 562 N N . LYS A 1 77 ? 117.112 91.909 153.086 1.00 87.67 77 LYS A N 1
ATOM 563 C CA . LYS A 1 77 ? 116.334 91.832 151.857 1.00 87.67 77 LYS A CA 1
ATOM 564 C C . LYS A 1 77 ? 116.186 93.207 151.222 1.00 87.67 77 LYS A C 1
ATOM 565 O O . LYS A 1 77 ? 116.353 93.358 150.010 1.00 87.67 77 LYS A O 1
ATOM 571 N N . SER A 1 78 ? 115.890 94.227 152.031 1.00 83.27 78 SER A N 1
ATOM 572 C CA . SER A 1 78 ? 115.699 95.572 151.496 1.00 83.27 78 SER A CA 1
ATOM 573 C C . SER A 1 78 ? 116.979 96.113 150.878 1.00 83.27 78 SER A C 1
ATOM 574 O O . SER A 1 78 ? 116.946 96.746 149.818 1.00 83.27 78 SER A O 1
ATOM 577 N N . LYS A 1 79 ? 118.117 95.890 151.534 1.00 79.49 79 LYS A N 1
ATOM 578 C CA . LYS A 1 79 ? 119.380 96.389 151.003 1.00 79.49 79 LYS A CA 1
ATOM 579 C C . LYS A 1 79 ? 119.755 95.678 149.709 1.00 79.49 79 LYS A C 1
ATOM 580 O O . LYS A 1 79 ? 120.257 96.309 148.770 1.00 79.49 79 LYS A O 1
ATOM 586 N N . LYS A 1 80 ? 119.510 94.368 149.626 1.00 76.61 80 LYS A N 1
ATOM 587 C CA . LYS A 1 80 ? 119.781 93.674 148.372 1.00 76.61 80 LYS A CA 1
ATOM 588 C C . LYS A 1 80 ? 118.819 94.112 147.271 1.00 76.61 80 LYS A C 1
ATOM 589 O O . LYS A 1 80 ? 119.215 94.203 146.099 1.00 76.61 80 LYS A O 1
ATOM 595 N N . VAL A 1 81 ? 117.562 94.391 147.625 1.00 70.63 81 VAL A N 1
ATOM 596 C CA . VAL A 1 81 ? 116.619 94.960 146.667 1.00 70.63 81 VAL A CA 1
ATOM 597 C C . VAL A 1 81 ? 117.117 96.306 146.170 1.00 70.63 81 VAL A C 1
ATOM 598 O O . VAL A 1 81 ? 117.005 96.622 144.982 1.00 70.63 81 VAL A O 1
ATOM 602 N N . LYS A 1 82 ? 117.669 97.121 147.068 1.00 67.91 82 LYS A N 1
ATOM 603 C CA . LYS A 1 82 ? 118.210 98.410 146.652 1.00 67.91 82 LYS A CA 1
ATOM 604 C C . LYS A 1 82 ? 119.409 98.233 145.733 1.00 67.91 82 LYS A C 1
ATOM 605 O O . LYS A 1 82 ? 119.574 98.991 144.775 1.00 67.91 82 LYS A O 1
ATOM 611 N N . GLU A 1 83 ? 120.253 97.237 146.004 1.00 67.22 83 GLU A N 1
ATOM 612 C CA . GLU A 1 83 ? 121.379 96.970 145.114 1.00 67.22 83 GLU A CA 1
ATOM 613 C C . GLU A 1 83 ? 120.899 96.601 143.716 1.00 67.22 83 GLU A C 1
ATOM 614 O O . GLU A 1 83 ? 121.356 97.174 142.719 1.00 67.22 83 GLU A O 1
ATOM 620 N N . LEU A 1 84 ? 119.967 95.647 143.624 1.00 59.05 84 LEU A N 1
ATOM 621 C CA . LEU A 1 84 ? 119.436 95.265 142.316 1.00 59.05 84 LEU A CA 1
ATOM 622 C C . LEU A 1 84 ? 118.766 96.445 141.624 1.00 59.05 84 LEU A C 1
ATOM 623 O O . LEU A 1 84 ? 118.972 96.676 140.424 1.00 59.05 84 LEU A O 1
ATOM 628 N N . SER A 1 85 ? 117.959 97.201 142.371 1.00 53.62 85 SER A N 1
ATOM 629 C CA . SER A 1 85 ? 117.211 98.309 141.797 1.00 53.62 85 SER A CA 1
ATOM 630 C C . SER A 1 85 ? 118.139 99.394 141.281 1.00 53.62 85 SER A C 1
ATOM 631 O O . SER A 1 85 ? 117.930 99.912 140.184 1.00 53.62 85 SER A O 1
ATOM 634 N N . ASP A 1 86 ? 119.170 99.751 142.049 1.00 53.14 86 ASP A N 1
ATOM 635 C CA . ASP A 1 86 ? 120.095 100.777 141.589 1.00 53.14 86 ASP A CA 1
ATOM 636 C C . ASP A 1 86 ? 120.968 100.283 140.448 1.00 53.14 86 ASP A C 1
ATOM 637 O O . ASP A 1 86 ? 121.331 101.074 139.578 1.00 53.14 86 ASP A O 1
ATOM 642 N N . SER A 1 87 ? 121.304 98.992 140.412 1.00 47.95 87 SER A N 1
ATOM 643 C CA . SER A 1 87 ? 122.039 98.473 139.263 1.00 47.95 87 SER A CA 1
ATOM 644 C C . SER A 1 87 ? 121.212 98.598 137.988 1.00 47.95 87 SER A C 1
ATOM 645 O O . SER A 1 87 ? 121.690 99.108 136.965 1.00 47.95 87 SER A O 1
ATOM 648 N N . PHE A 1 88 ? 119.953 98.159 138.040 1.00 41.78 88 PHE A N 1
ATOM 649 C CA . PHE A 1 88 ? 119.085 98.271 136.871 1.00 41.78 88 PHE A CA 1
ATOM 650 C C . PHE A 1 88 ? 118.822 99.733 136.521 1.00 41.78 88 PHE A C 1
ATOM 651 O O . PHE A 1 88 ? 118.809 100.108 135.341 1.00 41.78 88 PHE A O 1
ATOM 659 N N . TYR A 1 89 ? 118.625 100.574 137.538 1.00 42.09 89 TYR A N 1
ATOM 660 C CA . TYR A 1 89 ? 118.386 101.995 137.322 1.00 42.09 89 TYR A CA 1
ATOM 661 C C . TYR A 1 89 ? 119.578 102.657 136.649 1.00 42.09 89 TYR A C 1
ATOM 662 O O . TYR A 1 89 ? 119.408 103.458 135.728 1.00 42.09 89 TYR A O 1
ATOM 671 N N . ASN A 1 90 ? 120.794 102.339 137.098 1.00 41.41 90 ASN A N 1
ATOM 672 C CA . ASN A 1 90 ? 121.987 102.926 136.506 1.00 41.41 90 ASN A CA 1
ATOM 673 C C . ASN A 1 90 ? 122.226 102.414 135.096 1.00 41.41 90 ASN A C 1
ATOM 674 O O . ASN A 1 90 ? 122.715 103.163 134.249 1.00 41.41 90 ASN A O 1
ATOM 679 N N . TYR A 1 91 ? 121.887 101.155 134.816 1.00 40.85 91 TYR A N 1
ATOM 680 C CA . TYR A 1 91 ? 121.968 100.675 133.439 1.00 40.85 91 TYR A CA 1
ATOM 681 C C . TYR A 1 91 ? 121.010 101.446 132.535 1.00 40.85 91 TYR A C 1
ATOM 682 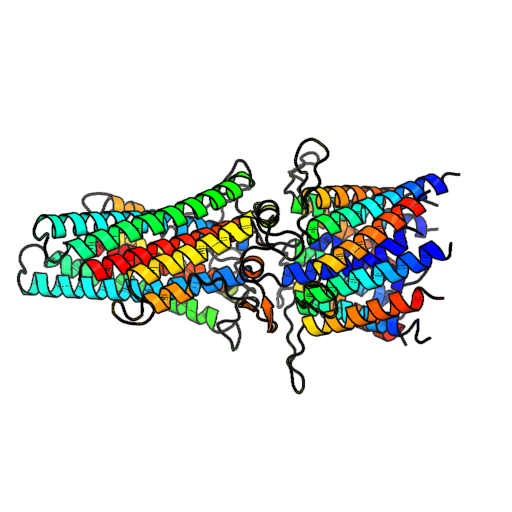O O . TYR A 1 91 ? 121.381 101.897 131.437 1.00 40.85 91 TYR A O 1
ATOM 691 N N . ILE A 1 92 ? 119.766 101.613 132.991 1.00 37.58 92 ILE A N 1
ATOM 692 C CA . ILE A 1 92 ? 118.780 102.350 132.208 1.00 37.58 92 ILE A CA 1
ATOM 693 C C . ILE A 1 92 ? 119.222 103.793 132.028 1.00 37.58 92 ILE A C 1
ATOM 694 O O . ILE A 1 92 ? 119.054 104.378 130.954 1.00 37.58 92 ILE A O 1
ATOM 699 N N . GLU A 1 93 ? 119.802 104.385 133.072 1.00 38.56 93 GLU A N 1
ATOM 700 C CA . GLU A 1 93 ? 120.290 105.754 132.985 1.00 38.56 93 GLU A CA 1
ATOM 701 C C . GLU A 1 93 ? 121.473 105.870 132.038 1.00 38.56 93 GLU A C 1
ATOM 702 O O . GLU A 1 93 ? 121.621 106.890 131.365 1.00 38.56 93 GLU A O 1
ATOM 708 N N . GLY A 1 94 ? 122.328 104.851 131.977 1.00 35.66 94 GLY A N 1
ATOM 709 C CA . GLY A 1 94 ? 123.408 104.872 131.008 1.00 35.66 94 GLY A CA 1
ATOM 710 C C . GLY A 1 94 ? 122.895 104.875 129.583 1.00 35.66 94 GLY A C 1
ATOM 711 O O . GLY A 1 94 ? 123.338 105.670 128.750 1.00 35.66 94 GLY A O 1
ATOM 712 N N . ILE A 1 95 ? 121.930 103.998 129.289 1.00 35.81 95 ILE A N 1
ATOM 713 C CA . ILE A 1 95 ? 121.332 104.002 127.953 1.00 35.81 95 ILE A CA 1
ATOM 714 C C . ILE A 1 95 ? 120.640 105.332 127.681 1.00 35.81 95 ILE A C 1
ATOM 715 O O . ILE A 1 95 ? 120.726 105.885 126.578 1.00 35.81 95 ILE A O 1
ATOM 720 N N . LYS A 1 96 ? 119.942 105.861 128.683 1.00 36.58 96 LYS A N 1
ATOM 721 C CA . LYS A 1 96 ? 119.196 107.104 128.531 1.00 36.58 96 LYS A CA 1
ATOM 722 C C . LYS A 1 96 ? 120.125 108.279 128.249 1.00 36.58 96 LYS A C 1
ATOM 723 O O . LYS A 1 96 ? 119.846 109.110 127.376 1.00 36.58 96 LYS A O 1
ATOM 729 N N . GLY A 1 97 ? 121.245 108.356 128.969 1.00 35.88 97 GLY A N 1
ATOM 730 C CA . GLY A 1 97 ? 122.223 109.395 128.703 1.00 35.88 97 GLY A CA 1
ATOM 731 C C . GLY A 1 97 ? 122.896 109.235 127.355 1.00 35.88 97 GLY A C 1
ATOM 732 O O . GLY A 1 97 ? 123.188 110.224 126.678 1.00 35.88 97 GLY A O 1
ATOM 733 N N . GLU A 1 98 ? 123.154 107.992 126.943 1.00 39.95 98 GLU A N 1
ATOM 734 C CA . GLU A 1 98 ? 123.708 107.773 125.613 1.00 39.95 98 GLU A CA 1
ATOM 735 C C . GLU A 1 98 ? 122.742 108.239 124.533 1.00 39.95 98 GLU A C 1
ATOM 736 O O . GLU A 1 98 ? 123.164 108.749 123.491 1.00 39.95 98 GLU A O 1
ATOM 742 N N . VAL A 1 99 ? 121.440 108.061 124.759 1.00 37.83 99 VAL A N 1
ATOM 743 C CA . VAL A 1 99 ? 120.457 108.553 123.797 1.00 37.83 99 VAL A CA 1
ATOM 744 C C . VAL A 1 99 ? 120.417 110.075 123.804 1.00 37.83 99 VAL A C 1
ATOM 745 O O . VAL A 1 99 ? 120.347 110.712 122.747 1.00 37.83 99 VAL A O 1
ATOM 749 N N . MET A 1 100 ? 120.466 110.685 124.989 1.00 41.00 100 MET A N 1
ATOM 750 C CA . MET A 1 100 ? 120.399 112.140 125.069 1.00 41.00 100 MET A CA 1
ATOM 751 C C . MET A 1 100 ? 121.671 112.816 124.577 1.00 41.00 100 MET A C 1
ATOM 752 O O . MET A 1 100 ? 121.647 114.016 124.294 1.00 41.00 100 MET A O 1
ATOM 757 N N . ASN A 1 101 ? 122.781 112.088 124.482 1.00 46.43 101 ASN A N 1
ATOM 758 C CA . ASN A 1 101 ? 123.990 112.678 123.921 1.00 46.43 101 ASN A CA 1
ATOM 759 C C . ASN A 1 101 ? 123.911 112.871 122.414 1.00 46.43 101 ASN A C 1
ATOM 760 O O . ASN A 1 101 ? 124.777 113.547 121.851 1.00 46.43 101 ASN A O 1
ATOM 765 N N . GLN A 1 102 ? 122.907 112.300 121.749 1.00 47.83 102 GLN A N 1
ATOM 766 C CA . GLN A 1 102 ? 122.824 112.306 120.294 1.00 47.83 102 GLN A CA 1
ATOM 767 C C . GLN A 1 102 ? 121.778 113.281 119.765 1.00 47.83 102 GLN A C 1
ATOM 768 O O . GLN A 1 102 ? 121.424 113.217 118.585 1.00 47.83 102 GLN A O 1
ATOM 774 N N . VAL A 1 103 ? 121.270 114.180 120.606 1.00 47.59 103 VAL A N 1
ATOM 775 C CA . VAL A 1 103 ? 120.180 115.053 120.206 1.00 47.59 103 VAL A CA 1
ATOM 776 C C . VAL A 1 103 ? 120.643 116.471 119.887 1.00 47.59 103 VAL A C 1
ATOM 777 O O . VAL A 1 103 ? 120.010 117.142 119.064 1.00 47.59 103 VAL A O 1
ATOM 781 N N . GLY A 1 104 ? 121.720 116.948 120.501 1.00 55.53 104 GLY A N 1
ATOM 782 C CA . GLY A 1 104 ? 122.188 118.292 120.238 1.00 55.53 104 GLY A CA 1
ATOM 783 C C . GLY A 1 104 ? 122.612 119.028 121.490 1.00 55.53 104 GLY A C 1
ATOM 784 O O . GLY A 1 104 ? 122.643 118.447 122.579 1.00 55.53 104 GLY A O 1
ATOM 785 N N . GLU A 1 105 ? 122.944 120.311 121.347 1.00 64.74 105 GLU A N 1
ATOM 786 C CA . GLU A 1 105 ? 123.420 121.084 122.487 1.00 64.74 105 GLU A CA 1
ATOM 787 C C . GLU A 1 105 ? 122.281 121.472 123.422 1.00 64.74 105 GLU A C 1
ATOM 788 O O . GLU A 1 105 ? 122.456 121.475 124.645 1.00 64.74 105 GLU A O 1
ATOM 794 N N . ASP A 1 106 ? 121.114 121.798 122.874 1.00 57.71 106 ASP A N 1
ATOM 795 C CA . ASP A 1 106 ? 119.954 122.150 123.682 1.00 57.71 106 ASP A CA 1
ATOM 796 C C . ASP A 1 106 ? 119.213 120.871 124.050 1.00 57.71 106 ASP A C 1
ATOM 797 O O . ASP A 1 106 ? 118.747 120.142 123.168 1.00 57.71 106 ASP A O 1
ATOM 802 N N . LYS A 1 107 ? 119.105 120.601 125.351 1.00 53.95 107 LYS A N 1
ATOM 803 C CA . LYS A 1 107 ? 118.532 119.337 125.793 1.00 53.95 107 LYS A CA 1
ATOM 804 C C . LYS A 1 107 ? 117.013 119.379 125.878 1.00 53.95 107 LYS A C 1
ATOM 805 O O . LYS A 1 107 ? 116.366 118.341 125.719 1.00 53.95 107 LYS A O 1
ATOM 811 N N . LYS A 1 108 ? 116.423 120.547 126.130 1.00 48.43 108 LYS A N 1
ATOM 812 C CA . LYS A 1 108 ? 114.975 120.676 126.227 1.00 48.43 108 LYS A CA 1
ATOM 813 C C . LYS A 1 108 ? 114.349 121.183 124.934 1.00 48.43 108 LYS A C 1
ATOM 814 O O . LYS A 1 108 ? 113.284 121.806 124.963 1.00 48.43 108 LYS A O 1
ATOM 820 N N . ASP A 1 109 ? 114.992 120.930 123.797 1.00 49.48 109 ASP A N 1
ATOM 821 C CA . ASP A 1 109 ? 114.427 121.263 122.493 1.00 49.48 109 ASP A CA 1
ATOM 822 C C . ASP A 1 109 ? 113.852 119.978 121.912 1.00 49.48 109 ASP A C 1
ATOM 823 O O . ASP A 1 109 ? 114.474 119.288 121.107 1.00 49.48 109 ASP A O 1
ATOM 828 N N . TYR A 1 110 ? 112.633 119.660 122.341 1.00 39.89 110 TYR A N 1
ATOM 829 C CA . TYR A 1 110 ? 112.017 118.379 122.028 1.00 39.89 110 TYR A CA 1
ATOM 830 C C . TYR A 1 110 ? 111.540 118.283 120.589 1.00 39.89 110 TYR A C 1
ATOM 831 O O . TYR A 1 110 ? 111.318 117.173 120.099 1.00 39.89 110 TYR A O 1
ATOM 840 N N . GLN A 1 111 ? 111.390 119.414 119.904 1.00 44.02 111 GLN A N 1
ATOM 841 C CA . GLN A 1 111 ? 110.881 119.399 118.539 1.00 44.02 111 GLN A CA 1
ATOM 842 C C . GLN A 1 111 ? 111.817 118.671 117.585 1.00 44.02 111 GLN A C 1
ATOM 843 O O . GLN A 1 111 ? 111.372 118.158 116.552 1.00 44.02 111 GLN A O 1
ATOM 849 N N . VAL A 1 112 ? 113.110 118.614 117.903 1.00 40.13 112 VAL A N 1
ATOM 850 C CA . VAL A 1 112 ? 114.109 118.127 116.960 1.00 40.13 112 VAL A CA 1
ATOM 851 C C . VAL A 1 112 ? 114.610 116.730 117.310 1.00 40.13 112 VAL A C 1
ATOM 852 O O . VAL A 1 112 ? 115.551 116.246 116.676 1.00 40.13 112 VAL A O 1
ATOM 856 N N . MET A 1 113 ? 114.011 116.065 118.298 1.00 39.13 113 MET A N 1
ATOM 857 C CA . MET A 1 113 ? 114.591 114.794 118.704 1.00 39.13 113 MET A CA 1
ATOM 858 C C . MET A 1 113 ? 114.269 113.707 117.688 1.00 39.13 113 MET A C 1
ATOM 859 O O . MET A 1 113 ? 115.133 113.328 116.891 1.00 39.13 113 MET A O 1
ATOM 864 N N . ASP A 1 114 ? 113.034 113.202 117.715 1.00 35.10 114 ASP A N 1
ATOM 865 C CA . ASP A 1 114 ? 112.312 112.575 116.607 1.00 35.10 114 ASP A CA 1
ATOM 866 C C . ASP A 1 114 ? 113.170 111.857 115.565 1.00 35.10 114 ASP A C 1
ATOM 867 O O . ASP A 1 114 ? 112.921 111.995 114.365 1.00 35.10 114 ASP A O 1
ATOM 872 N N . LYS A 1 115 ? 114.134 111.040 115.979 1.00 35.10 115 LYS A N 1
ATOM 873 C CA . LYS A 1 115 ? 115.029 110.451 114.987 1.00 35.10 115 LYS A CA 1
ATOM 874 C C . LYS A 1 115 ? 115.003 108.932 114.967 1.00 35.10 115 LYS A C 1
ATOM 875 O O . LYS A 1 115 ? 114.821 108.345 113.894 1.00 35.10 115 LYS A O 1
ATOM 881 N N . SER A 1 116 ? 115.203 108.277 116.113 1.00 34.20 116 SER A N 1
ATOM 882 C CA . SER A 1 116 ? 115.169 106.814 116.203 1.00 34.20 116 SER A CA 1
ATOM 883 C C . SER A 1 116 ? 116.298 106.172 115.408 1.00 34.20 116 SER A C 1
ATOM 884 O O . SER A 1 116 ? 116.094 105.178 114.710 1.00 34.20 116 SER A O 1
ATOM 887 N N . ASP A 1 117 ? 117.496 106.741 115.495 1.00 39.10 117 ASP A N 1
ATOM 888 C CA . ASP A 1 117 ? 118.626 106.245 114.723 1.00 39.10 117 ASP A CA 1
ATOM 889 C C . ASP A 1 117 ? 119.705 105.643 115.611 1.00 39.10 117 ASP A C 1
ATOM 890 O O . ASP A 1 117 ? 120.098 104.493 115.409 1.00 39.10 117 ASP A O 1
ATOM 895 N N . TYR A 1 118 ? 120.193 106.392 116.599 1.00 40.31 118 TYR A N 1
ATOM 896 C CA . TYR A 1 118 ? 121.228 105.861 117.476 1.00 40.31 118 TYR A CA 1
ATOM 897 C C . TYR A 1 118 ? 120.721 104.670 118.278 1.00 40.31 118 TYR A C 1
ATOM 898 O O . TYR A 1 118 ? 121.449 103.692 118.473 1.00 40.31 118 TYR A O 1
ATOM 907 N N . LEU A 1 119 ? 119.476 104.732 118.752 1.00 36.66 119 LEU A N 1
ATOM 908 C CA . LEU A 1 119 ? 119.003 103.714 119.682 1.00 36.66 119 LEU A CA 1
ATOM 909 C C . LEU A 1 119 ? 118.720 102.391 118.984 1.00 36.66 119 LEU A C 1
ATOM 910 O O . LEU A 1 119 ? 119.044 101.327 119.519 1.00 36.66 119 LEU A O 1
ATOM 915 N N . ASP A 1 120 ? 118.117 102.421 117.802 1.00 40.04 120 ASP A N 1
ATOM 916 C CA . ASP A 1 120 ? 117.777 101.168 117.145 1.00 40.04 120 ASP A CA 1
ATOM 917 C C . ASP A 1 120 ? 118.926 100.601 116.325 1.00 40.04 120 ASP A C 1
ATOM 918 O O . ASP A 1 120 ? 118.755 99.571 115.669 1.00 40.04 120 ASP A O 1
ATOM 923 N N . GLN A 1 121 ? 120.083 101.254 116.339 1.00 44.11 121 GLN A N 1
ATOM 924 C CA . GLN A 1 121 ? 121.316 100.659 115.853 1.00 44.11 121 GLN A CA 1
ATOM 925 C C . GLN A 1 121 ? 122.167 100.101 116.979 1.00 44.11 121 GLN A C 1
ATOM 926 O O . GLN A 1 121 ? 123.251 99.575 116.714 1.00 44.11 121 GLN A O 1
ATOM 932 N N . LYS A 1 122 ? 121.713 100.223 118.223 1.00 39.69 122 LYS A N 1
ATOM 933 C CA . LYS A 1 122 ? 122.372 99.599 119.356 1.00 39.69 122 LYS A CA 1
ATOM 934 C C . LYS A 1 122 ? 121.509 98.544 120.028 1.00 39.69 122 LYS A C 1
ATOM 935 O O . LYS A 1 122 ? 121.996 97.847 120.923 1.00 39.69 122 LYS A O 1
ATOM 941 N N . PHE A 1 123 ? 120.251 98.402 119.614 1.00 38.40 123 PHE A N 1
ATOM 942 C CA . PHE A 1 123 ? 119.367 97.354 120.101 1.00 38.40 123 PHE A CA 1
ATOM 943 C C . PHE A 1 123 ? 119.104 96.250 119.096 1.00 38.40 123 PHE A C 1
ATOM 944 O O . PHE A 1 123 ? 118.987 95.093 119.498 1.00 38.40 123 PHE A O 1
ATOM 952 N N . PHE A 1 124 ? 118.994 96.569 117.811 1.00 38.38 124 PHE A N 1
ATOM 953 C CA . PHE A 1 124 ? 118.505 95.616 116.829 1.00 38.38 124 PHE A CA 1
ATOM 954 C C . PHE A 1 124 ? 119.464 95.511 115.659 1.00 38.38 124 PHE A C 1
ATOM 955 O O . PHE A 1 124 ? 120.099 96.495 115.274 1.00 38.38 124 PHE A O 1
ATOM 963 N N . VAL A 1 125 ? 119.567 94.309 115.103 1.00 37.30 125 VAL A N 1
ATOM 964 C CA . VAL A 1 125 ? 120.215 94.078 113.818 1.00 37.30 125 VAL A CA 1
ATOM 965 C C . VAL A 1 125 ? 119.336 93.128 113.017 1.00 37.30 125 VAL A C 1
ATOM 966 O O . VAL A 1 125 ? 118.930 92.075 113.519 1.00 37.30 125 VAL A O 1
ATOM 970 N N . GLY A 1 126 ? 119.009 93.513 111.788 1.00 39.96 126 GLY A N 1
ATOM 971 C CA . GLY A 1 126 ? 118.151 92.682 110.969 1.00 39.96 126 GLY A CA 1
ATOM 972 C C . GLY A 1 126 ? 116.807 92.428 111.616 1.00 39.96 126 GLY A C 1
ATOM 973 O O . GLY A 1 126 ? 115.969 93.329 111.710 1.00 39.96 126 G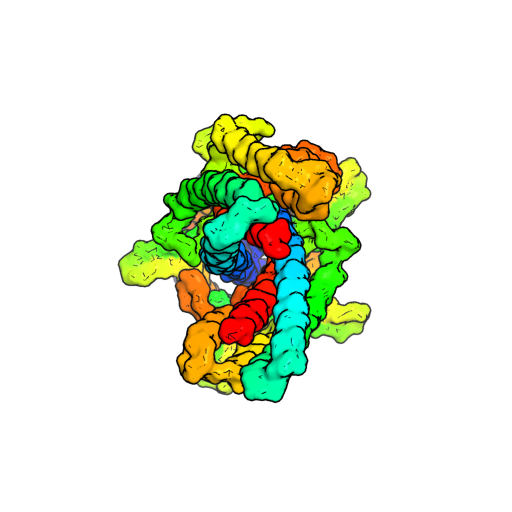LY A O 1
ATOM 974 N N . ASP A 1 127 ? 116.593 91.193 112.069 1.00 45.68 127 ASP A N 1
ATOM 975 C CA . ASP A 1 127 ? 115.369 90.804 112.756 1.00 45.68 127 ASP A CA 1
ATOM 976 C C . ASP A 1 127 ? 115.678 90.212 114.125 1.00 45.68 127 ASP A C 1
ATOM 977 O O . ASP A 1 127 ? 114.870 89.468 114.683 1.00 45.68 127 ASP A O 1
ATOM 982 N N . ASN A 1 128 ? 116.844 90.538 114.678 1.00 40.29 128 ASN A N 1
ATOM 983 C CA . ASN A 1 128 ? 117.287 89.999 115.954 1.00 40.29 128 ASN A CA 1
ATOM 984 C C . ASN A 1 128 ? 117.697 91.149 116.858 1.00 40.29 128 ASN A C 1
ATOM 985 O O . ASN A 1 128 ? 117.568 92.323 116.505 1.00 40.29 128 ASN A O 1
ATOM 990 N N . TYR A 1 129 ? 118.195 90.803 118.039 1.00 35.90 129 TYR A N 1
ATOM 991 C CA . TYR A 1 129 ? 118.742 91.784 118.962 1.00 35.90 129 TYR A CA 1
ATOM 992 C C . TYR A 1 129 ? 120.255 91.838 118.816 1.00 35.90 129 TYR A C 1
ATOM 993 O O . TYR A 1 129 ? 120.928 90.805 118.868 1.00 35.90 129 TYR A O 1
ATOM 1002 N N . LYS A 1 130 ? 120.779 93.040 118.627 1.00 41.34 130 LYS A N 1
ATOM 1003 C CA . LYS A 1 130 ? 122.207 93.250 118.737 1.00 41.34 130 LYS A CA 1
ATOM 1004 C C . LYS A 1 130 ? 122.628 92.967 120.178 1.00 41.34 130 LYS A C 1
ATOM 1005 O O . LYS A 1 130 ? 121.854 93.208 121.106 1.00 41.34 130 LYS A O 1
ATOM 1011 N N . PRO A 1 131 ? 123.838 92.418 120.389 1.00 41.02 131 PRO A N 1
ATOM 1012 C CA . PRO A 1 131 ? 124.238 91.964 121.731 1.00 41.02 131 PRO A CA 1
ATOM 1013 C C . PRO A 1 131 ? 123.861 92.873 122.893 1.00 41.02 131 PRO A C 1
ATOM 1014 O O . PRO A 1 131 ? 123.552 92.375 123.979 1.00 41.02 131 PRO A O 1
ATOM 1018 N N . GLU A 1 132 ? 123.857 94.192 122.697 1.00 41.71 132 GLU A N 1
ATOM 1019 C CA . GLU A 1 132 ? 123.471 95.065 123.799 1.00 41.71 132 GLU A CA 1
ATOM 1020 C C . GLU A 1 132 ? 121.954 95.121 123.962 1.00 41.71 132 GLU A C 1
ATOM 1021 O O . GLU A 1 132 ? 121.463 95.351 125.070 1.00 41.71 132 GLU A O 1
ATOM 1027 N N . GLY A 1 133 ? 121.192 94.915 122.886 1.00 37.44 133 GLY A N 1
ATOM 1028 C CA . GLY A 1 133 ? 119.753 94.757 123.039 1.00 37.44 133 GLY A CA 1
ATOM 1029 C C . GLY A 1 133 ? 119.395 93.520 123.841 1.00 37.44 133 GLY A C 1
ATOM 1030 O O . GLY A 1 133 ? 118.524 93.559 124.719 1.00 37.44 133 GLY A O 1
ATOM 1031 N N . GLU A 1 134 ? 120.069 92.404 123.553 1.00 39.40 134 GLU A N 1
ATOM 1032 C CA . GLU A 1 134 ? 119.918 91.220 124.386 1.00 39.40 134 GLU A CA 1
ATOM 1033 C C . GLU A 1 134 ? 120.407 91.479 125.800 1.00 39.40 134 GLU A C 1
ATOM 1034 O O . GLU A 1 134 ? 119.854 90.926 126.750 1.00 39.40 134 GLU A O 1
ATOM 1040 N N . GLU A 1 135 ? 121.427 92.323 125.961 1.00 40.67 135 GLU A N 1
ATOM 1041 C CA . GLU A 1 135 ? 121.868 92.701 127.301 1.00 40.67 135 GLU A CA 1
ATOM 1042 C C . GLU A 1 135 ? 120.778 93.456 128.050 1.00 40.67 135 GLU A C 1
ATOM 1043 O O . GLU A 1 135 ? 120.567 93.227 129.243 1.00 40.67 135 GLU A O 1
ATOM 1049 N N . PHE A 1 136 ? 120.080 94.360 127.365 1.00 38.16 136 PHE A N 1
ATOM 1050 C CA . PHE A 1 136 ? 118.971 95.085 127.979 1.00 38.16 136 PHE A CA 1
ATOM 1051 C C . PHE A 1 136 ? 117.862 94.132 128.405 1.00 38.16 136 PHE A C 1
ATOM 1052 O O . PHE A 1 136 ? 117.367 94.195 129.539 1.00 38.16 136 PHE A O 1
ATOM 1060 N N . VAL A 1 137 ? 117.449 93.247 127.496 1.00 38.85 137 VAL A N 1
ATOM 1061 C CA . VAL A 1 137 ? 116.385 92.300 127.822 1.00 38.85 137 VAL A CA 1
ATOM 1062 C C . VAL A 1 137 ? 116.813 91.390 128.967 1.00 38.85 137 VAL A C 1
ATOM 1063 O O . VAL A 1 137 ? 116.018 91.074 129.864 1.00 38.85 137 VAL A O 1
ATOM 1067 N N . ARG A 1 138 ? 118.080 90.971 128.968 1.00 43.66 138 ARG A N 1
ATOM 1068 C CA . ARG A 1 138 ? 118.588 90.128 130.041 1.00 43.66 138 ARG A CA 1
ATOM 1069 C C . ARG A 1 138 ? 118.605 90.882 131.360 1.00 43.66 138 ARG A C 1
ATOM 1070 O O . ARG A 1 138 ? 118.334 90.301 132.411 1.00 43.66 138 ARG A O 1
ATOM 1078 N N . GLN A 1 139 ? 118.934 92.174 131.328 1.00 41.03 139 GLN A N 1
ATOM 1079 C CA . GLN A 1 139 ? 118.910 92.978 132.545 1.00 41.03 139 GLN A CA 1
ATOM 1080 C C . GLN A 1 139 ? 117.500 93.074 133.107 1.00 41.03 139 GLN A C 1
ATOM 1081 O O . GLN A 1 139 ? 117.297 92.955 134.320 1.00 41.03 139 GLN A O 1
ATOM 1087 N N . ILE A 1 140 ? 116.511 93.276 132.235 1.00 39.49 140 ILE A N 1
ATOM 1088 C CA . ILE A 1 140 ? 115.125 93.348 132.695 1.00 39.49 140 ILE A CA 1
ATOM 1089 C C . ILE A 1 140 ? 114.706 92.026 133.324 1.00 39.49 140 ILE A C 1
ATOM 1090 O O . ILE A 1 140 ? 114.142 91.986 134.427 1.00 39.49 140 ILE A O 1
ATOM 1095 N N . ASN A 1 141 ? 114.989 90.918 132.636 1.00 43.28 141 ASN A N 1
ATOM 1096 C CA . ASN A 1 141 ? 114.577 89.617 133.149 1.00 43.28 141 ASN A CA 1
ATOM 1097 C C . ASN A 1 141 ? 115.336 89.239 134.413 1.00 43.28 141 ASN A C 1
ATOM 1098 O O . ASN A 1 141 ? 114.775 88.581 135.293 1.00 43.28 141 ASN A O 1
ATOM 1103 N N . ASP A 1 142 ? 116.597 89.654 134.538 1.00 48.19 142 ASP A N 1
ATOM 1104 C CA . ASP A 1 142 ? 117.354 89.359 135.747 1.00 48.19 142 ASP A CA 1
ATOM 1105 C C . ASP A 1 142 ? 116.859 90.188 136.920 1.00 48.19 142 ASP A C 1
ATOM 1106 O O . ASP A 1 142 ? 116.819 89.700 138.053 1.00 48.19 142 ASP A O 1
ATOM 1111 N N . TYR A 1 143 ? 116.481 91.442 136.677 1.00 49.18 143 TYR A N 1
ATOM 1112 C CA . TYR A 1 143 ? 115.864 92.220 137.744 1.00 49.18 143 TYR A CA 1
ATOM 1113 C C . TYR A 1 143 ? 114.558 91.583 138.189 1.00 49.18 143 TYR A C 1
ATOM 1114 O O . TYR A 1 143 ? 114.267 91.521 139.388 1.00 49.18 143 TYR A O 1
ATOM 1123 N N . LYS A 1 144 ? 113.754 91.105 137.237 1.00 49.95 144 LYS A N 1
ATOM 1124 C CA . LYS A 1 144 ? 112.507 90.442 137.602 1.00 49.95 144 LYS A CA 1
ATOM 1125 C C . LYS A 1 144 ? 112.771 89.174 138.408 1.00 49.95 144 LYS A C 1
ATOM 1126 O O . LYS A 1 144 ? 112.128 88.933 139.436 1.00 49.95 144 LYS A O 1
ATOM 1132 N N . THR A 1 145 ? 113.722 88.352 137.959 1.00 52.34 145 THR A N 1
ATOM 1133 C CA . THR A 1 145 ? 113.949 87.055 138.589 1.00 52.34 145 THR A CA 1
ATOM 1134 C C . THR A 1 145 ? 114.591 87.199 139.964 1.00 52.34 145 THR A C 1
ATOM 1135 O O . THR A 1 145 ? 114.125 86.601 140.940 1.00 52.34 145 THR A O 1
ATOM 1139 N N . GLN A 1 146 ? 115.662 87.988 140.065 1.00 56.07 146 GLN A N 1
ATOM 1140 C CA . GLN A 1 146 ? 116.359 88.117 141.339 1.00 56.07 146 GLN A CA 1
ATOM 1141 C C . GLN A 1 146 ? 115.545 88.880 142.371 1.00 56.07 146 GLN A C 1
ATOM 1142 O O . GLN A 1 146 ? 115.737 88.668 143.571 1.00 56.07 146 GLN A O 1
ATOM 1148 N N . LEU A 1 147 ? 114.646 89.763 141.939 1.00 57.73 147 LEU A N 1
ATOM 1149 C CA . LEU A 1 147 ? 113.754 90.413 142.892 1.00 57.73 147 LEU A CA 1
ATOM 1150 C C . LEU A 1 147 ? 112.698 89.441 143.394 1.00 57.73 147 LEU A C 1
ATOM 1151 O O . LEU A 1 147 ? 112.367 89.436 144.584 1.00 57.73 147 LEU A O 1
ATOM 1156 N N . VAL A 1 148 ? 112.160 88.609 142.500 1.00 62.11 148 VAL A N 1
ATOM 1157 C CA . VAL A 1 148 ? 111.178 87.607 142.900 1.00 62.11 148 VAL A CA 1
ATOM 1158 C C . VAL A 1 148 ? 111.801 86.601 143.861 1.00 62.11 148 VAL A C 1
ATOM 1159 O O . VAL A 1 148 ? 111.211 86.259 144.893 1.00 62.11 148 VAL A O 1
ATOM 1163 N N . GLU A 1 149 ? 113.005 86.122 143.546 1.00 64.80 149 GLU A N 1
ATOM 1164 C CA . GLU A 1 149 ? 113.659 85.117 144.376 1.00 64.80 149 GLU A CA 1
ATOM 1165 C C . GLU A 1 149 ? 114.029 85.632 145.760 1.00 64.80 149 GLU A C 1
ATOM 1166 O O . GLU A 1 149 ? 114.329 84.818 146.639 1.00 64.80 149 GLU A O 1
ATOM 1172 N N . LEU A 1 150 ? 114.026 86.947 145.976 1.00 67.11 150 LEU A N 1
ATOM 1173 C CA . LEU A 1 150 ? 114.190 87.500 147.313 1.00 67.11 150 LEU A CA 1
ATOM 1174 C C . LEU A 1 150 ? 112.874 87.621 148.067 1.00 67.11 150 LEU A C 1
ATOM 1175 O O . LEU A 1 150 ? 112.889 87.930 149.263 1.00 67.11 150 LEU A O 1
ATOM 1180 N N . LEU A 1 151 ? 111.747 87.389 147.401 1.00 71.85 151 LEU A N 1
ATOM 1181 C CA . LEU A 1 151 ? 110.431 87.489 148.014 1.00 71.85 151 LEU A CA 1
ATOM 1182 C C . LEU A 1 151 ? 109.666 86.177 147.970 1.00 71.85 151 LEU A C 1
ATOM 1183 O O . LEU A 1 151 ? 109.074 85.775 148.979 1.00 71.85 151 LEU A O 1
ATOM 1188 N N . GLY A 1 152 ? 109.663 85.494 146.828 1.00 77.48 152 GLY A N 1
ATOM 1189 C CA . GLY A 1 152 ? 108.901 84.271 146.664 1.00 77.48 152 GLY A CA 1
ATOM 1190 C C . GLY A 1 152 ? 107.895 84.387 145.539 1.00 77.48 152 GLY A C 1
ATOM 1191 O O . GLY A 1 152 ? 106.989 85.224 145.596 1.00 77.48 152 GLY A O 1
ATOM 1192 N N . GLY A 1 153 ? 108.032 83.549 144.515 1.00 87.12 153 GLY A N 1
ATOM 1193 C CA . GLY A 1 153 ? 107.234 83.699 143.314 1.00 87.12 153 GLY A CA 1
ATOM 1194 C C . GLY A 1 153 ? 105.769 83.353 143.469 1.00 87.12 153 GLY A C 1
ATOM 1195 O O . GLY A 1 153 ? 105.405 82.178 143.578 1.00 87.12 153 GLY A O 1
ATOM 1196 N N . LYS A 1 154 ? 104.920 84.381 143.495 1.00 91.79 154 LYS A N 1
ATOM 1197 C CA . LYS A 1 154 ? 103.463 84.294 143.495 1.00 91.79 154 LYS A CA 1
ATOM 1198 C C . LYS A 1 154 ? 102.910 83.641 144.754 1.00 91.79 154 LYS A C 1
ATOM 1199 O O . LYS A 1 154 ? 101.685 83.542 144.894 1.00 91.79 154 LYS A O 1
ATOM 1205 N N . GLU A 1 155 ? 103.761 83.200 145.675 1.00 98.06 155 GLU A N 1
ATOM 1206 C CA . GLU A 1 155 ? 103.325 82.483 146.864 1.00 98.06 155 GLU A CA 1
ATOM 1207 C C . GLU A 1 155 ? 104.094 83.033 148.057 1.00 98.06 155 GLU A C 1
ATOM 1208 O O . GLU A 1 155 ? 104.891 83.968 147.932 1.00 98.06 155 GLU A O 1
ATOM 1214 N N . GLY A 1 156 ? 103.859 82.439 149.222 1.00 97.35 156 GLY A N 1
ATOM 1215 C CA . GLY A 1 156 ? 104.538 82.861 150.428 1.00 97.35 156 GLY A CA 1
ATOM 1216 C C . GLY A 1 156 ? 104.210 84.284 150.824 1.00 97.35 156 GLY A C 1
ATOM 1217 O O . GLY A 1 156 ? 103.054 84.608 151.114 1.00 97.35 156 GLY A O 1
ATOM 1218 N N . THR A 1 157 ? 105.219 85.144 150.831 1.00 93.98 157 THR A N 1
ATOM 1219 C CA . THR A 1 157 ? 105.079 86.509 151.308 1.00 93.98 157 THR A CA 1
ATOM 1220 C C . THR A 1 157 ? 104.899 87.476 150.140 1.00 93.98 157 THR A C 1
ATOM 1221 O O . THR A 1 157 ? 105.302 87.208 149.005 1.00 93.98 157 THR A O 1
ATOM 1225 N N . TYR A 1 158 ? 104.249 88.601 150.444 1.00 89.15 158 TYR A N 1
ATOM 1226 C CA . TYR A 1 158 ? 104.010 89.744 149.565 1.00 89.15 158 TYR A CA 1
ATOM 1227 C C . TYR A 1 158 ? 102.959 89.448 148.502 1.00 89.15 158 TYR A C 1
ATOM 1228 O O . TYR A 1 158 ? 102.474 90.369 147.838 1.00 89.15 158 TYR A O 1
ATOM 1237 N N . GLY A 1 159 ? 102.602 88.179 148.324 1.00 90.70 159 GLY A N 1
ATOM 1238 C CA . GLY A 1 159 ? 101.315 87.826 147.761 1.00 90.70 159 GLY A CA 1
ATOM 1239 C C . GLY A 1 159 ? 101.124 88.205 146.308 1.00 90.70 159 GLY A C 1
ATOM 1240 O O . GLY A 1 159 ? 101.102 87.354 145.414 1.00 90.70 159 GLY A O 1
ATOM 1241 N N . GLU A 1 160 ? 100.997 89.512 146.079 1.00 84.39 160 GLU A N 1
ATOM 1242 C CA . GLU A 1 160 ? 100.626 90.065 144.788 1.00 84.39 160 GLU A CA 1
ATOM 1243 C C . GLU A 1 160 ? 101.612 91.093 144.262 1.00 84.39 160 GLU A C 1
ATOM 1244 O O . GLU A 1 160 ? 101.514 91.471 143.090 1.00 84.39 160 GLU A O 1
ATOM 1250 N N . LEU A 1 161 ? 102.535 91.578 145.095 1.00 76.52 161 LEU A N 1
ATOM 1251 C CA . LEU A 1 161 ? 103.597 92.438 144.589 1.00 76.52 161 LEU A CA 1
ATOM 1252 C C . LEU A 1 161 ? 104.445 91.694 143.568 1.00 76.52 161 LEU A C 1
ATOM 1253 O O . LEU A 1 161 ? 104.927 92.287 142.597 1.00 76.52 161 LEU A O 1
ATOM 1258 N N . VAL A 1 162 ? 104.628 90.389 143.770 1.00 72.60 162 VAL A N 1
ATOM 1259 C CA . VAL A 1 162 ? 105.320 89.570 142.781 1.00 72.60 162 VAL A CA 1
ATOM 1260 C C . VAL A 1 162 ? 104.534 89.534 141.477 1.00 72.60 162 VAL A C 1
ATOM 1261 O O . VAL A 1 162 ? 105.106 89.637 140.386 1.00 72.60 162 VAL A O 1
ATOM 1265 N N . GLY A 1 163 ? 103.211 89.393 141.567 1.00 70.73 163 GLY A N 1
ATOM 1266 C CA . GLY A 1 163 ? 102.391 89.439 140.370 1.00 70.73 163 GLY A CA 1
ATOM 1267 C C . GLY A 1 163 ? 102.441 90.780 139.669 1.00 70.73 163 GLY A C 1
ATOM 1268 O O . GLY A 1 163 ? 102.349 90.848 138.441 1.00 70.73 163 GLY A O 1
ATOM 1269 N N . LYS A 1 164 ? 102.576 91.864 140.434 1.00 70.60 164 LYS A N 1
ATOM 1270 C CA . LYS A 1 164 ? 102.686 93.187 139.830 1.00 70.60 164 LYS A CA 1
ATOM 1271 C C . LYS A 1 164 ? 104.024 93.358 139.122 1.00 70.60 164 LYS A C 1
ATOM 1272 O O . LYS A 1 164 ? 104.077 93.834 137.982 1.00 70.60 164 LYS A O 1
ATOM 1278 N N . ILE A 1 165 ? 105.120 92.969 139.779 1.00 64.88 165 ILE A N 1
ATOM 1279 C CA . ILE A 1 165 ? 106.430 93.138 139.165 1.00 64.88 165 ILE A CA 1
ATOM 1280 C C . ILE A 1 165 ? 106.636 92.146 138.035 1.00 64.88 165 ILE A C 1
ATOM 1281 O O . ILE A 1 165 ? 107.531 92.334 137.206 1.00 64.88 165 ILE A O 1
ATOM 1286 N N . ASP A 1 166 ? 105.831 91.089 137.981 1.00 67.32 166 ASP A N 1
ATOM 1287 C CA . ASP A 1 166 ? 105.813 90.206 136.826 1.00 67.32 166 ASP A CA 1
ATOM 1288 C C . ASP A 1 166 ? 104.958 90.753 135.695 1.00 67.32 166 ASP A C 1
ATOM 1289 O O . ASP A 1 166 ? 104.844 90.096 134.656 1.00 67.32 166 ASP A O 1
ATOM 1294 N N . GLY A 1 167 ? 104.338 91.915 135.883 1.00 61.69 167 GLY A N 1
ATOM 1295 C CA . GLY A 1 167 ? 103.564 92.551 134.839 1.00 61.69 167 GLY A CA 1
ATOM 1296 C C . GLY A 1 167 ? 104.262 93.757 134.248 1.00 61.69 167 GLY A C 1
ATOM 1297 O O . GLY A 1 167 ? 104.203 93.983 133.037 1.00 61.69 167 GLY A O 1
ATOM 1298 N N . ASN A 1 168 ? 104.920 94.549 135.098 1.00 55.39 168 ASN A N 1
ATOM 1299 C CA . ASN A 1 168 ? 105.684 95.687 134.599 1.00 55.39 168 ASN A CA 1
ATOM 1300 C C . ASN A 1 168 ? 106.920 95.227 133.839 1.00 55.39 168 ASN A C 1
ATOM 1301 O O . ASN A 1 168 ? 107.182 95.682 132.720 1.00 55.39 168 ASN A O 1
ATOM 1306 N N . PHE A 1 169 ? 107.696 94.331 134.437 1.00 49.32 169 PHE A N 1
ATOM 1307 C CA . PHE A 1 169 ? 108.985 93.919 133.886 1.00 49.32 169 PHE A CA 1
ATOM 1308 C C . PHE A 1 169 ? 108.855 92.621 133.093 1.00 49.32 169 PHE A C 1
ATOM 1309 O O . PHE A 1 169 ? 109.491 91.612 133.387 1.00 49.32 169 PHE A O 1
ATOM 1317 N N . ASN A 1 170 ? 108.010 92.660 132.070 1.00 50.20 170 ASN A N 1
ATOM 1318 C CA . ASN A 1 170 ? 107.926 91.568 131.114 1.00 50.20 170 ASN A CA 1
ATOM 1319 C C . ASN A 1 170 ? 108.870 91.809 129.950 1.00 50.20 170 ASN A C 1
ATOM 1320 O O . ASN A 1 170 ? 109.249 92.943 129.651 1.00 50.20 170 ASN A O 1
ATOM 1325 N N . THR A 1 171 ? 109.248 90.719 129.294 1.00 45.56 171 THR A N 1
ATOM 1326 C CA . THR A 1 171 ? 109.845 90.775 127.970 1.00 45.56 171 THR A CA 1
ATOM 1327 C C . THR A 1 171 ? 109.148 89.808 127.024 1.00 45.56 171 THR A C 1
ATOM 1328 O O . THR A 1 171 ? 109.639 89.580 125.913 1.00 45.56 171 THR A O 1
ATOM 1332 N N . ASN A 1 172 ? 108.018 89.243 127.439 1.00 45.23 172 ASN A N 1
ATOM 1333 C CA . ASN A 1 172 ? 107.264 88.326 126.605 1.00 45.23 172 ASN A CA 1
ATOM 1334 C C . ASN A 1 172 ? 106.705 89.052 125.390 1.00 45.23 172 ASN A C 1
ATOM 1335 O O . ASN A 1 172 ? 106.452 90.258 125.412 1.00 45.23 172 ASN A O 1
ATOM 1340 N N . ASP A 1 173 ? 106.520 88.291 124.317 1.00 41.60 173 ASP A N 1
ATOM 1341 C CA . ASP A 1 173 ? 106.025 88.852 123.072 1.00 41.60 173 ASP A CA 1
ATOM 1342 C C . ASP A 1 173 ? 104.654 89.477 123.282 1.00 41.60 173 ASP A C 1
ATOM 1343 O O . ASP A 1 173 ? 103.774 88.881 123.907 1.00 41.60 173 ASP A O 1
ATOM 1348 N N . VAL A 1 174 ? 104.478 90.682 122.761 1.00 39.93 174 VAL A N 1
ATOM 1349 C CA . VAL A 1 174 ? 103.240 91.434 122.914 1.00 39.93 174 VAL A CA 1
ATOM 1350 C C . VAL A 1 174 ? 102.499 91.451 121.588 1.00 39.93 174 VAL A C 1
ATOM 1351 O O . VAL A 1 174 ? 103.112 91.509 120.515 1.00 39.93 174 VAL A O 1
ATOM 1355 N N . VAL A 1 175 ? 101.175 91.383 121.659 1.00 41.33 175 VAL A N 1
ATOM 1356 C CA . VAL A 1 175 ? 100.314 91.451 120.486 1.00 41.33 175 VAL A CA 1
ATOM 1357 C C . VAL A 1 175 ? 99.813 92.880 120.343 1.00 41.33 175 VAL A C 1
ATOM 1358 O O . VAL A 1 175 ? 99.314 93.474 121.307 1.00 41.33 175 VAL A O 1
ATOM 1362 N N . ASP A 1 176 ? 99.972 93.449 119.152 1.00 46.02 176 ASP A N 1
ATOM 1363 C CA . ASP A 1 176 ? 99.578 94.829 118.938 1.00 46.02 176 ASP A CA 1
ATOM 1364 C C . ASP A 1 176 ? 98.137 94.902 118.437 1.00 46.02 176 ASP A C 1
ATOM 1365 O O . ASP A 1 176 ? 97.419 93.903 118.374 1.00 46.02 176 ASP A O 1
ATOM 1370 N N . ARG A 1 177 ? 97.709 96.114 118.079 1.00 48.59 177 ARG A N 1
ATOM 1371 C CA . ARG A 1 177 ? 96.304 96.351 117.769 1.00 48.59 177 ARG A CA 1
ATOM 1372 C C . ARG A 1 177 ? 95.839 95.548 116.562 1.00 48.59 177 ARG A C 1
ATOM 1373 O O . ARG A 1 177 ? 94.667 95.164 116.490 1.00 48.59 177 ARG A O 1
ATOM 1381 N N . GLU A 1 178 ? 96.731 95.284 115.607 1.00 52.16 178 GLU A N 1
ATOM 1382 C CA . GLU A 1 178 ? 96.331 94.534 114.422 1.00 52.16 178 GLU A CA 1
ATOM 1383 C C . GLU A 1 178 ? 96.168 93.053 114.736 1.00 52.16 178 GLU A C 1
ATOM 1384 O O . GLU A 1 178 ? 95.340 92.370 114.125 1.00 52.16 178 GLU A O 1
ATOM 1390 N N . GLY A 1 179 ? 96.941 92.542 115.687 1.00 46.95 179 GLY A N 1
ATOM 1391 C CA . GLY A 1 179 ? 96.907 91.140 116.062 1.00 46.95 179 GLY A CA 1
ATOM 1392 C C . GLY A 1 179 ? 98.197 90.393 115.811 1.00 46.95 179 GLY A C 1
ATOM 1393 O O . GLY A 1 179 ? 98.300 89.218 116.193 1.00 46.95 179 GLY A O 1
ATOM 1394 N N . VAL A 1 180 ? 99.189 91.020 115.192 1.00 43.04 180 VAL A N 1
ATOM 1395 C CA . VAL A 1 180 ? 100.454 90.362 114.888 1.00 43.04 180 VAL A CA 1
ATOM 1396 C C . VAL A 1 180 ? 101.325 90.347 116.140 1.00 43.04 180 VAL A C 1
ATOM 1397 O O . VAL A 1 180 ? 101.360 91.320 116.898 1.00 43.04 180 VAL A O 1
ATOM 1401 N N . THR A 1 181 ? 102.013 89.235 116.369 1.00 39.72 181 THR A N 1
ATOM 1402 C CA . THR A 1 181 ? 102.849 89.103 117.553 1.00 39.72 181 THR A CA 1
ATOM 1403 C C . THR A 1 181 ? 104.171 89.837 117.363 1.00 39.72 181 THR A C 1
ATOM 1404 O O . THR A 1 181 ? 104.864 89.650 116.361 1.00 39.72 181 THR A O 1
ATOM 1408 N N . ARG A 1 182 ? 104.506 90.675 118.334 1.00 40.90 182 ARG A N 1
ATOM 1409 C CA . ARG A 1 182 ? 105.685 91.524 118.349 1.00 40.90 182 ARG A CA 1
ATOM 1410 C C . ARG A 1 182 ? 106.592 91.166 119.513 1.00 40.90 182 ARG A C 1
ATOM 1411 O O . ARG A 1 182 ? 106.133 90.858 120.614 1.00 40.90 182 ARG A O 1
ATOM 1419 N N . LYS A 1 183 ? 107.893 91.207 119.251 1.00 41.43 183 LYS A N 1
ATOM 1420 C CA . LYS A 1 183 ? 108.873 91.026 120.304 1.00 41.43 183 LYS A CA 1
ATOM 1421 C C . LYS A 1 183 ? 108.916 92.282 121.156 1.00 41.43 183 LYS A C 1
ATOM 1422 O O . LYS A 1 183 ? 108.686 93.388 120.664 1.00 41.43 183 LYS A O 1
ATOM 1428 N N . TRP A 1 184 ? 109.209 92.107 122.442 1.00 40.83 184 TRP A N 1
ATOM 1429 C CA . TRP A 1 184 ? 109.045 93.200 123.393 1.00 40.83 184 TRP A CA 1
ATOM 1430 C C . TRP A 1 184 ? 109.916 94.399 123.039 1.00 40.83 184 TRP A C 1
ATOM 1431 O O . TRP A 1 184 ? 109.433 95.535 122.983 1.00 40.83 184 TRP A O 1
ATOM 1442 N N . LEU A 1 185 ? 111.207 94.167 122.799 1.00 39.93 185 LEU A N 1
ATOM 1443 C CA . LEU A 1 185 ? 112.111 95.276 122.507 1.00 39.93 185 LEU A CA 1
ATOM 1444 C C . LEU A 1 185 ? 111.745 95.962 121.199 1.00 39.93 185 LEU A C 1
ATOM 1445 O O . LEU A 1 185 ? 111.741 97.195 121.114 1.00 39.93 185 LEU A O 1
ATOM 1450 N N . ASN A 1 186 ? 111.434 95.179 120.169 1.00 43.61 186 ASN A N 1
ATOM 1451 C CA . ASN A 1 186 ? 111.056 95.758 118.887 1.00 43.61 186 ASN A CA 1
ATOM 1452 C C . ASN A 1 186 ? 109.743 96.518 118.983 1.00 43.61 186 ASN A C 1
ATOM 1453 O O . ASN A 1 186 ? 109.580 97.557 118.336 1.00 43.61 186 ASN A O 1
ATOM 1458 N N . TYR A 1 187 ? 108.798 96.011 119.770 1.00 43.90 187 TYR A N 1
ATOM 1459 C CA . TYR A 1 187 ? 107.553 96.732 119.999 1.00 43.90 187 TYR A CA 1
ATOM 1460 C C . TYR A 1 187 ? 107.795 98.052 120.715 1.00 43.90 187 TYR A C 1
ATOM 1461 O O . TYR A 1 187 ? 107.187 99.070 120.371 1.00 43.90 187 TYR A O 1
ATOM 1470 N N . ASN A 1 188 ? 108.676 98.059 121.710 1.00 41.61 188 ASN A N 1
ATOM 1471 C CA . ASN A 1 188 ? 108.772 99.198 122.611 1.00 41.61 188 ASN A CA 1
ATOM 1472 C C . ASN A 1 188 ? 109.742 100.278 122.152 1.00 41.61 188 ASN A C 1
ATOM 1473 O O . ASN A 1 188 ? 109.545 101.445 122.499 1.00 41.61 188 ASN A O 1
ATOM 1478 N N . PHE A 1 189 ? 110.785 99.947 121.390 1.00 51.73 189 PHE A N 1
ATOM 1479 C CA . PHE A 1 189 ? 111.815 100.938 121.110 1.00 51.73 189 PHE A CA 1
ATOM 1480 C C . PHE A 1 189 ? 112.241 101.058 119.658 1.00 51.73 189 PHE A C 1
ATOM 1481 O O . PHE A 1 189 ? 113.043 101.945 119.355 1.00 51.73 189 PHE A O 1
ATOM 1489 N N . GLU A 1 190 ? 111.745 100.225 118.754 1.00 40.79 190 GLU A N 1
ATOM 1490 C CA . GLU A 1 190 ? 112.214 100.272 117.377 1.00 40.79 190 GLU A CA 1
ATOM 1491 C C . GLU A 1 190 ? 111.428 101.320 116.605 1.00 40.79 190 GLU A C 1
ATOM 1492 O O . GLU A 1 190 ? 110.204 101.218 116.480 1.00 40.79 190 GLU A O 1
ATOM 1498 N N . GLY A 1 191 ? 112.132 102.318 116.080 1.00 31.08 191 GLY A N 1
ATOM 1499 C CA . GLY A 1 191 ? 111.510 103.406 115.363 1.00 31.08 191 GLY A CA 1
ATOM 1500 C C . GLY A 1 191 ? 110.971 104.520 116.230 1.00 31.08 191 GLY A C 1
ATOM 1501 O O . GLY A 1 191 ? 110.405 105.478 115.694 1.00 31.08 191 GLY A O 1
ATOM 1502 N N . PHE A 1 192 ? 111.126 104.429 117.535 1.00 30.14 192 PHE A N 1
ATOM 1503 C CA . PHE A 1 192 ? 110.603 105.437 118.442 1.00 30.14 192 PHE A CA 1
ATOM 1504 C C . PHE A 1 192 ? 111.508 106.663 118.446 1.00 30.14 192 PHE A C 1
ATOM 1505 O O . PHE A 1 192 ? 112.731 106.517 118.497 1.00 30.14 192 PHE A O 1
ATOM 1513 N N . PRO A 1 193 ? 110.948 107.872 118.419 1.00 29.62 193 PRO A N 1
ATOM 1514 C CA . PRO A 1 193 ? 111.771 109.081 118.550 1.00 29.62 193 PRO A CA 1
ATOM 1515 C C . PRO A 1 193 ? 112.638 109.047 119.800 1.00 29.62 193 PRO A C 1
ATOM 1516 O O . PRO A 1 193 ? 112.320 108.370 120.777 1.00 29.62 193 PRO A O 1
ATOM 1520 N N . TYR A 1 194 ? 113.751 109.788 119.759 1.00 35.67 194 TYR A N 1
ATOM 1521 C CA . TYR A 1 194 ? 114.668 109.810 120.895 1.00 35.67 194 TYR A CA 1
ATOM 1522 C C . TYR A 1 194 ? 113.952 110.228 122.167 1.00 35.67 194 TYR A C 1
ATOM 1523 O O . TYR A 1 194 ? 114.129 109.613 123.221 1.00 35.67 194 TYR A O 1
ATOM 1532 N N . ILE A 1 195 ? 113.142 111.283 122.090 1.00 29.71 195 ILE A N 1
ATOM 1533 C CA . ILE A 1 195 ? 112.469 111.773 123.284 1.00 29.71 195 ILE A CA 1
ATOM 1534 C C . ILE A 1 195 ? 111.398 110.792 123.744 1.00 29.71 195 ILE A C 1
ATOM 1535 O O . ILE A 1 195 ? 111.190 110.616 124.947 1.00 29.71 195 ILE A O 1
ATOM 1540 N N . ALA A 1 196 ? 110.725 110.115 122.810 1.00 32.33 196 ALA A N 1
ATOM 1541 C CA . ALA A 1 196 ? 109.764 109.085 123.191 1.00 32.33 196 ALA A CA 1
ATOM 1542 C C . ALA A 1 196 ? 110.452 107.910 123.871 1.00 32.33 196 ALA A C 1
ATOM 1543 O O . ALA A 1 196 ? 109.967 107.403 124.889 1.00 32.33 196 ALA A O 1
ATOM 1545 N N . SER A 1 197 ? 111.585 107.465 123.323 1.00 31.24 197 SER A N 1
ATOM 1546 C CA . SER A 1 197 ? 112.322 106.361 123.924 1.00 31.24 197 SER A CA 1
ATOM 1547 C C . SER A 1 197 ? 112.862 106.738 125.294 1.00 31.24 197 SER A C 1
ATOM 1548 O O . SER A 1 197 ? 112.873 105.913 126.212 1.00 31.24 197 SER A O 1
ATOM 1551 N N . VAL A 1 198 ? 113.324 107.977 125.449 1.00 30.10 198 VAL A N 1
ATOM 1552 C CA . VAL A 1 198 ? 113.842 108.414 126.739 1.00 30.10 198 VAL A CA 1
ATOM 1553 C C . VAL A 1 198 ? 112.714 108.537 127.755 1.00 30.10 198 VAL A C 1
ATOM 1554 O O . VAL A 1 198 ? 112.881 108.192 128.929 1.00 30.10 198 VAL A O 1
ATOM 1558 N N . ALA A 1 199 ? 111.543 109.006 127.321 1.00 33.72 199 ALA A N 1
ATOM 1559 C CA . ALA A 1 199 ? 110.386 109.030 128.207 1.00 33.72 199 ALA A CA 1
ATOM 1560 C C . ALA A 1 199 ? 109.988 107.623 128.629 1.00 33.72 199 ALA A C 1
ATOM 1561 O O . ALA A 1 199 ? 109.633 107.392 129.787 1.00 33.72 199 ALA A O 1
ATOM 1563 N N . LYS A 1 200 ? 110.042 106.668 127.702 1.00 34.77 200 LYS A N 1
ATOM 1564 C CA . LYS A 1 200 ? 109.698 105.289 128.032 1.00 34.77 200 LYS A CA 1
ATOM 1565 C C . LYS A 1 200 ? 110.718 104.670 128.986 1.00 34.77 200 LYS A C 1
ATOM 1566 O O . LYS A 1 200 ? 110.353 103.919 129.898 1.00 34.77 200 LYS A O 1
ATOM 1572 N N . LEU A 1 201 ? 112.002 104.974 128.794 1.00 27.34 201 LEU A N 1
ATOM 1573 C CA . LEU A 1 201 ? 113.022 104.503 129.725 1.00 27.34 201 LEU A CA 1
ATOM 1574 C C . LEU A 1 201 ? 112.837 105.123 131.102 1.00 27.34 201 LEU A C 1
ATOM 1575 O O . LEU A 1 201 ? 113.037 104.457 132.123 1.00 27.34 201 LEU A O 1
ATOM 1580 N N . SER A 1 202 ? 112.453 106.399 131.152 1.00 35.54 202 SER A N 1
ATOM 1581 C CA . SER A 1 202 ? 112.156 107.031 132.431 1.00 35.54 202 SER A CA 1
ATOM 1582 C C . SER A 1 202 ? 110.899 106.445 133.057 1.00 35.54 202 SER A C 1
ATOM 1583 O O . SER A 1 202 ? 110.781 106.396 134.283 1.00 35.54 202 SER A O 1
ATOM 1586 N N . MET A 1 203 ? 109.962 105.983 132.231 1.00 39.54 203 MET A N 1
ATOM 1587 C CA . MET A 1 203 ? 108.802 105.257 132.734 1.00 39.54 203 MET A CA 1
ATOM 1588 C C . MET A 1 203 ? 109.220 103.951 133.387 1.00 39.54 203 MET A C 1
ATOM 1589 O O . MET A 1 203 ? 108.708 103.578 134.447 1.00 39.54 203 MET A O 1
ATOM 1594 N N . MET A 1 204 ? 110.138 103.233 132.746 1.00 41.66 204 MET A N 1
ATOM 1595 C CA . MET A 1 204 ? 110.654 101.995 133.319 1.00 41.66 204 MET A CA 1
ATOM 1596 C C . MET A 1 204 ? 111.403 102.266 134.619 1.00 41.66 204 MET A C 1
ATOM 1597 O O . MET A 1 204 ? 111.307 101.492 135.579 1.00 41.66 204 MET A O 1
ATOM 1602 N N . GLN A 1 205 ? 112.154 103.364 134.668 1.00 37.71 205 GLN A N 1
ATOM 1603 C CA . GLN A 1 205 ? 112.817 103.761 135.905 1.00 37.71 205 GLN A CA 1
ATOM 1604 C C . GLN A 1 205 ? 111.801 104.098 136.990 1.00 37.71 205 GLN A C 1
ATOM 1605 O O . GLN A 1 205 ? 112.018 103.807 138.172 1.00 37.71 205 GLN A O 1
ATOM 1611 N N . SER A 1 206 ? 110.689 104.725 136.607 1.00 39.28 206 SER A N 1
ATOM 1612 C CA . SER A 1 206 ? 109.623 105.003 137.562 1.00 39.28 206 SER A CA 1
ATOM 1613 C C . SER A 1 206 ? 108.990 103.714 138.065 1.00 39.28 206 SER A C 1
ATOM 1614 O O . SER A 1 206 ? 108.606 103.622 139.233 1.00 39.28 206 SER A O 1
ATOM 1617 N N . ASP A 1 207 ? 108.861 102.715 137.192 1.00 44.15 207 ASP A N 1
ATOM 1618 C CA . ASP A 1 207 ? 108.411 101.400 137.635 1.00 44.15 207 ASP A CA 1
ATOM 1619 C C . ASP A 1 207 ? 109.381 100.803 138.644 1.00 44.15 207 ASP A C 1
ATOM 1620 O O . ASP A 1 207 ? 108.961 100.223 139.648 1.00 44.15 207 ASP A O 1
ATOM 1625 N N . ILE A 1 208 ? 110.685 100.932 138.389 1.00 45.39 208 ILE A N 1
ATOM 1626 C CA . ILE A 1 208 ? 111.687 100.451 139.340 1.00 45.39 208 ILE A CA 1
ATOM 1627 C C . ILE A 1 208 ? 111.498 101.122 140.694 1.00 45.39 208 ILE A C 1
ATOM 1628 O O . ILE A 1 208 ? 111.473 100.462 141.741 1.00 45.39 208 ILE A O 1
ATOM 1633 N N . ARG A 1 209 ? 111.372 102.450 140.689 1.00 48.29 209 ARG A N 1
ATOM 1634 C CA . ARG A 1 209 ? 111.277 103.190 141.943 1.00 48.29 209 ARG A CA 1
ATOM 1635 C C . ARG A 1 209 ? 109.979 102.882 142.678 1.00 48.29 209 ARG A C 1
ATOM 1636 O O . ARG A 1 209 ? 109.980 102.721 143.903 1.00 48.29 209 ARG A O 1
ATOM 1644 N N . ALA A 1 210 ? 108.864 102.791 141.950 1.00 53.89 210 ALA A N 1
ATOM 1645 C CA . ALA A 1 210 ? 107.596 102.436 142.573 1.00 53.89 210 ALA A CA 1
ATOM 1646 C C . ALA A 1 210 ? 107.648 101.033 143.155 1.00 53.89 210 ALA A C 1
ATOM 1647 O O . ALA A 1 210 ? 107.166 100.796 144.268 1.00 53.89 210 ALA A O 1
ATOM 1649 N N . THR A 1 211 ? 108.238 100.091 142.419 1.00 56.64 211 THR A N 1
ATOM 1650 C CA . THR A 1 211 ? 108.394 98.733 142.921 1.00 56.64 211 THR A CA 1
ATOM 1651 C C . THR A 1 211 ? 109.186 98.713 144.216 1.00 56.64 211 THR A C 1
ATOM 1652 O O . THR A 1 211 ? 108.769 98.099 145.204 1.00 56.64 211 THR A O 1
ATOM 1656 N N . GLU A 1 212 ? 110.331 99.393 144.239 1.00 60.84 212 GLU A N 1
ATOM 1657 C CA . GLU A 1 212 ? 111.168 99.287 145.424 1.00 60.84 212 GLU A CA 1
ATOM 1658 C C . GLU A 1 212 ? 110.599 100.079 146.594 1.00 60.84 212 GLU A C 1
ATOM 1659 O O . GLU A 1 212 ? 110.828 99.704 147.746 1.00 60.84 212 GLU A O 1
ATOM 1665 N N . GLN A 1 213 ? 109.831 101.145 146.341 1.00 64.44 213 GLN A N 1
ATOM 1666 C CA . GLN A 1 213 ? 109.193 101.822 147.467 1.00 64.44 213 GLN A CA 1
ATOM 1667 C C . GLN A 1 213 ? 107.998 101.038 147.987 1.00 64.44 213 GLN A C 1
ATOM 1668 O O . GLN A 1 213 ? 107.675 101.127 149.176 1.00 64.44 213 GLN A O 1
ATOM 1674 N N . GLU A 1 214 ? 107.330 100.275 147.123 1.00 72.08 214 GLU A N 1
ATOM 1675 C CA . GLU A 1 214 ? 106.283 99.378 147.584 1.00 72.08 214 GLU A CA 1
ATOM 1676 C C . GLU A 1 214 ? 106.848 98.193 148.351 1.00 72.08 214 GLU A C 1
ATOM 1677 O O . GLU A 1 214 ? 106.184 97.687 149.262 1.00 72.08 214 GLU A O 1
ATOM 1683 N N . VAL A 1 215 ? 108.054 97.742 148.007 1.00 72.72 215 VAL A N 1
ATOM 1684 C CA . VAL A 1 215 ? 108.718 96.722 148.812 1.00 72.72 215 VAL A CA 1
ATOM 1685 C C . VAL A 1 215 ? 109.032 97.265 150.200 1.00 72.72 215 VAL A C 1
ATOM 1686 O O . VAL A 1 215 ? 108.710 96.638 151.215 1.00 72.72 215 VAL A O 1
ATOM 1690 N N . TYR A 1 216 ? 109.656 98.446 150.268 1.00 72.84 216 TYR A N 1
ATOM 1691 C CA . TYR A 1 216 ? 109.980 99.024 151.567 1.00 72.84 216 TYR A CA 1
ATOM 1692 C C . TYR A 1 216 ? 108.739 99.471 152.324 1.00 72.84 216 TYR A C 1
ATOM 1693 O O . TYR A 1 216 ? 108.792 99.600 153.551 1.00 72.84 216 TYR A O 1
ATOM 1702 N N . ALA A 1 217 ? 107.632 99.721 151.625 1.00 79.07 217 ALA A N 1
ATOM 1703 C CA . ALA A 1 217 ? 106.372 99.956 152.318 1.00 79.07 217 ALA A CA 1
ATOM 1704 C C . ALA A 1 217 ? 105.946 98.717 153.092 1.00 79.07 217 ALA A C 1
ATOM 1705 O O . ALA A 1 217 ? 105.462 98.816 154.225 1.00 79.07 217 ALA A O 1
ATOM 1707 N N . GLU A 1 218 ? 106.120 97.538 152.492 1.00 84.38 218 GLU A N 1
ATOM 1708 C CA . GLU A 1 218 ? 105.794 96.298 153.183 1.00 84.38 218 GLU A CA 1
ATOM 1709 C C . GLU A 1 218 ? 106.842 95.948 154.234 1.00 84.38 218 GLU A C 1
ATOM 1710 O O . GLU A 1 218 ? 106.534 95.245 155.203 1.00 84.38 218 GLU A O 1
ATOM 1716 N N . MET A 1 219 ? 108.079 96.424 154.063 1.00 85.57 219 MET A N 1
ATOM 1717 C CA . MET A 1 219 ? 109.115 96.180 155.064 1.00 85.57 219 MET A CA 1
ATOM 1718 C C . MET A 1 219 ? 108.720 96.755 156.417 1.00 85.57 219 MET A C 1
ATOM 1719 O O . MET A 1 219 ? 108.808 96.073 157.445 1.00 85.57 219 MET A O 1
ATOM 1724 N N . LEU A 1 220 ? 108.285 98.016 156.435 1.00 90.46 220 LEU A N 1
ATOM 1725 C CA . LEU A 1 220 ? 107.996 98.685 157.700 1.00 90.46 220 LEU A CA 1
ATOM 1726 C C . LEU A 1 220 ? 106.849 98.009 158.440 1.00 90.46 220 LEU A C 1
ATOM 1727 O O . LEU A 1 220 ? 106.902 97.845 159.664 1.00 90.46 220 LEU A O 1
ATOM 1732 N N . LYS A 1 221 ? 105.807 97.611 157.719 1.00 92.71 221 LYS A N 1
ATOM 1733 C CA . LYS A 1 221 ? 104.673 96.933 158.334 1.00 92.71 221 LYS A CA 1
ATOM 1734 C C . LYS A 1 221 ? 105.023 95.490 158.682 1.00 92.71 221 LYS A C 1
ATOM 1735 O O . LYS A 1 221 ? 105.670 95.225 159.696 1.00 92.71 221 LYS A O 1
ATOM 1741 N N . SER B 1 6 ? 116.374 101.011 81.080 1.00 62.56 6 SER B N 1
ATOM 1742 C CA . SER B 1 6 ? 115.960 102.028 82.038 1.00 62.56 6 SER B CA 1
ATOM 1743 C C . SER B 1 6 ? 116.274 101.592 83.463 1.00 62.56 6 SER B C 1
ATOM 1744 O O . SER B 1 6 ? 115.433 101.000 84.134 1.00 62.56 6 SER B O 1
ATOM 1747 N N . PRO B 1 7 ? 117.491 101.889 83.928 1.00 60.46 7 PRO B N 1
ATOM 1748 C CA . PRO B 1 7 ? 117.870 101.501 85.294 1.00 60.46 7 PRO B CA 1
ATOM 1749 C C . PRO B 1 7 ? 117.209 102.342 86.368 1.00 60.46 7 PRO B C 1
ATOM 1750 O O . PRO B 1 7 ? 117.336 102.010 87.552 1.00 60.46 7 PRO B O 1
ATOM 1754 N N . ARG B 1 8 ? 116.514 103.415 85.998 1.00 56.30 8 ARG B N 1
ATOM 1755 C CA . ARG B 1 8 ? 115.809 104.247 86.962 1.00 56.30 8 ARG B CA 1
ATOM 1756 C C . ARG B 1 8 ? 114.366 103.801 87.150 1.00 56.30 8 ARG B C 1
ATOM 1757 O O . ARG B 1 8 ? 113.855 103.816 88.274 1.00 56.30 8 ARG B O 1
ATOM 1765 N N . GLN B 1 9 ? 113.698 103.404 86.066 1.00 58.50 9 GLN B N 1
ATOM 1766 C CA . GLN B 1 9 ? 112.314 102.960 86.176 1.00 58.50 9 GLN B CA 1
ATOM 1767 C C . GLN B 1 9 ? 112.203 101.637 86.919 1.00 58.50 9 GLN B C 1
ATOM 1768 O O . GLN B 1 9 ? 111.244 101.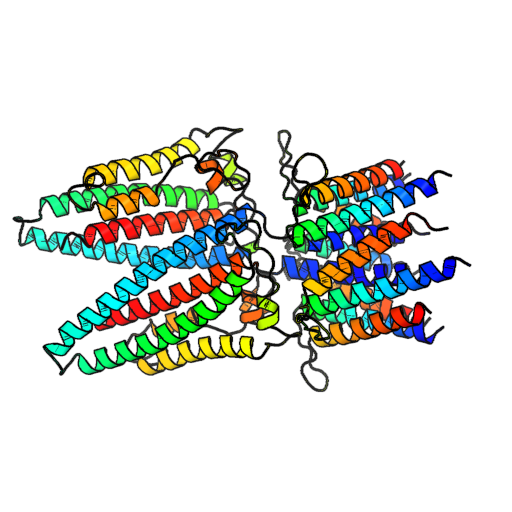421 87.668 1.00 58.50 9 GLN B O 1
ATOM 1774 N N . LYS B 1 10 ? 113.158 100.729 86.712 1.00 53.97 10 LYS B N 1
ATOM 1775 C CA . LYS B 1 10 ? 113.148 99.482 87.467 1.00 53.97 10 LYS B CA 1
ATOM 1776 C C . LYS B 1 10 ? 113.287 99.753 88.956 1.00 53.97 10 LYS B C 1
ATOM 1777 O O . LYS B 1 10 ? 112.570 99.164 89.777 1.00 53.97 10 LYS B O 1
ATOM 1783 N N . MET B 1 11 ? 114.185 100.670 89.318 1.00 52.48 11 MET B N 1
ATOM 1784 C CA . MET B 1 11 ? 114.297 101.091 90.707 1.00 52.48 11 MET B CA 1
ATOM 1785 C C . MET B 1 11 ? 112.976 101.584 91.268 1.00 52.48 11 MET B C 1
ATOM 1786 O O . MET B 1 11 ? 112.593 101.212 92.375 1.00 52.48 11 MET B O 1
ATOM 1791 N N . ILE B 1 12 ? 112.297 102.472 90.548 1.00 50.12 12 ILE B N 1
ATOM 1792 C CA . ILE B 1 12 ? 111.073 103.054 91.080 1.00 50.12 12 ILE B CA 1
ATOM 1793 C C . ILE B 1 12 ? 110.006 101.980 91.229 1.00 50.12 12 ILE B C 1
ATOM 1794 O O . ILE B 1 12 ? 109.365 101.855 92.281 1.00 50.12 12 ILE B O 1
ATOM 1799 N N . ASN B 1 13 ? 109.836 101.161 90.188 1.00 51.05 13 ASN B N 1
ATOM 1800 C CA . ASN B 1 13 ? 108.819 100.118 90.201 1.00 51.05 13 ASN B CA 1
ATOM 1801 C C . ASN B 1 13 ? 109.070 99.101 91.300 1.00 51.05 13 ASN B C 1
ATOM 1802 O O . ASN B 1 13 ? 108.130 98.449 91.765 1.00 51.05 13 ASN B O 1
ATOM 1807 N N . LEU B 1 14 ? 110.321 98.937 91.723 1.00 46.23 14 LEU B N 1
ATOM 1808 C CA . LEU B 1 14 ? 110.585 98.054 92.851 1.00 46.23 14 LEU B CA 1
ATOM 1809 C C . LEU B 1 14 ? 110.454 98.770 94.192 1.00 46.23 14 LEU B C 1
ATOM 1810 O O . LEU B 1 14 ? 109.810 98.261 95.111 1.00 46.23 14 LEU B O 1
ATOM 1815 N N . MET B 1 15 ? 111.052 99.948 94.312 1.00 44.63 15 MET B N 1
ATOM 1816 C CA . MET B 1 15 ? 111.265 100.611 95.585 1.00 44.63 15 MET B CA 1
ATOM 1817 C C . MET B 1 15 ? 110.082 101.442 96.051 1.00 44.63 15 MET B C 1
ATOM 1818 O O . MET B 1 15 ? 110.073 101.859 97.211 1.00 44.63 15 MET B O 1
ATOM 1823 N N . TYR B 1 16 ? 109.076 101.691 95.209 1.00 41.68 16 TYR B N 1
ATOM 1824 C CA . TYR B 1 16 ? 107.909 102.376 95.751 1.00 41.68 16 TYR B CA 1
ATOM 1825 C C . TYR B 1 16 ? 107.181 101.462 96.723 1.00 41.68 16 TYR B C 1
ATOM 1826 O O . TYR B 1 16 ? 106.670 101.918 97.750 1.00 41.68 16 TYR B O 1
ATOM 1835 N N . LEU B 1 17 ? 107.172 100.157 96.438 1.00 39.53 17 LEU B N 1
ATOM 1836 C CA . LEU B 1 17 ? 106.628 99.189 97.383 1.00 39.53 17 LEU B CA 1
ATOM 1837 C C . LEU B 1 17 ? 107.469 99.125 98.648 1.00 39.53 17 LEU B C 1
ATOM 1838 O O . LEU B 1 17 ? 106.930 99.007 99.752 1.00 39.53 17 LEU B O 1
ATOM 1843 N N . VAL B 1 18 ? 108.793 99.205 98.511 1.00 35.52 18 VAL B N 1
ATOM 1844 C CA . VAL B 1 18 ? 109.657 99.177 99.687 1.00 35.52 18 VAL B CA 1
ATOM 1845 C C . VAL B 1 18 ? 109.410 100.401 100.560 1.00 35.52 18 VAL B C 1
ATOM 1846 O O . VAL B 1 18 ? 109.382 100.305 101.790 1.00 35.52 18 VAL B O 1
ATOM 1850 N N . PHE B 1 19 ? 109.203 101.564 99.942 1.00 38.27 19 PHE B N 1
ATOM 1851 C CA . PHE B 1 19 ? 108.949 102.772 100.721 1.00 38.27 19 PHE B CA 1
ATOM 1852 C C . PHE B 1 19 ? 107.552 102.775 101.327 1.00 38.27 19 PHE B C 1
ATOM 1853 O O . PHE B 1 19 ? 107.363 103.289 102.434 1.00 38.27 19 PHE B O 1
ATOM 1861 N N . ILE B 1 20 ? 106.568 102.198 100.637 1.00 36.93 20 ILE B N 1
ATOM 1862 C CA . ILE B 1 20 ? 105.260 101.996 101.252 1.00 36.93 20 ILE B CA 1
ATOM 1863 C C . ILE B 1 20 ? 105.376 101.053 102.442 1.00 36.93 20 ILE B C 1
ATOM 1864 O O . ILE B 1 20 ? 104.688 101.220 103.452 1.00 36.93 20 ILE B O 1
ATOM 1869 N N . SER B 1 21 ? 106.257 100.056 102.350 1.00 34.82 21 SER B N 1
ATOM 1870 C CA . SER B 1 21 ? 106.473 99.153 103.476 1.00 34.82 21 SER B CA 1
ATOM 1871 C C . SER B 1 21 ? 107.143 99.867 104.645 1.00 34.82 21 SER B C 1
ATOM 1872 O O . SER B 1 21 ? 106.783 99.640 105.805 1.00 34.82 21 SER B O 1
ATOM 1875 N N . MET B 1 22 ? 108.126 100.725 104.361 1.00 39.92 22 MET B N 1
ATOM 1876 C CA . MET B 1 22 ? 108.729 101.532 105.420 1.00 39.92 22 MET B CA 1
ATOM 1877 C C . MET B 1 22 ? 107.700 102.444 106.072 1.00 39.92 22 MET B C 1
ATOM 1878 O O . MET B 1 22 ? 107.706 102.622 107.294 1.00 39.92 22 MET B O 1
ATOM 1883 N N . LEU B 1 23 ? 106.805 103.031 105.275 1.00 35.41 23 LEU B N 1
ATOM 1884 C CA . LEU B 1 23 ? 105.761 103.874 105.846 1.00 35.41 23 LEU B CA 1
ATOM 1885 C C . LEU B 1 23 ? 104.779 103.057 106.674 1.00 35.41 23 LEU B C 1
ATOM 1886 O O . LEU B 1 23 ? 104.307 103.518 107.716 1.00 35.41 23 LEU B O 1
ATOM 1891 N N . ALA B 1 24 ? 104.447 101.849 106.220 1.00 33.66 24 ALA B N 1
ATOM 1892 C CA . ALA B 1 24 ? 103.564 100.983 106.991 1.00 33.66 24 ALA B CA 1
ATOM 1893 C C . ALA B 1 24 ? 104.199 100.594 108.318 1.00 33.66 24 ALA B C 1
ATOM 1894 O O . ALA B 1 24 ? 103.514 100.517 109.341 1.00 33.66 24 ALA B O 1
ATOM 1896 N N . LEU B 1 25 ? 105.506 100.336 108.319 1.00 36.49 25 LEU B N 1
ATOM 1897 C CA . LEU B 1 25 ? 106.197 100.042 109.569 1.00 36.49 25 LEU B CA 1
ATOM 1898 C C . LEU B 1 25 ? 106.286 101.272 110.463 1.00 36.49 25 LEU B C 1
ATOM 1899 O O . LEU B 1 25 ? 106.267 101.146 111.691 1.00 36.49 25 LEU B O 1
ATOM 1904 N N . ASN B 1 26 ? 106.408 102.459 109.867 1.00 37.50 26 ASN B N 1
ATOM 1905 C CA . ASN B 1 26 ? 106.352 103.699 110.634 1.00 37.50 26 ASN B CA 1
ATOM 1906 C C . ASN B 1 26 ? 104.985 103.876 111.287 1.00 37.50 26 ASN B C 1
ATOM 1907 O O . ASN B 1 26 ? 104.890 104.228 112.467 1.00 37.50 26 ASN B O 1
ATOM 1912 N N . MET B 1 27 ? 103.915 103.624 110.532 1.00 37.93 27 MET B N 1
ATOM 1913 C CA . MET B 1 27 ? 102.562 103.763 111.060 1.00 37.93 27 MET B CA 1
ATOM 1914 C C . MET B 1 27 ? 102.242 102.677 112.074 1.00 37.93 27 MET B C 1
ATOM 1915 O O . MET B 1 27 ? 101.410 102.886 112.962 1.00 37.93 27 MET B O 1
ATOM 1920 N N . GLY B 1 28 ? 102.878 101.518 111.958 1.00 34.86 28 GLY B N 1
ATOM 1921 C CA . GLY B 1 28 ? 102.624 100.431 112.875 1.00 34.86 28 GLY B CA 1
ATOM 1922 C C . GLY B 1 28 ? 103.304 100.552 114.213 1.00 34.86 28 GLY B C 1
ATOM 1923 O O . GLY B 1 28 ? 102.997 99.768 115.114 1.00 34.86 28 GLY B O 1
ATOM 1924 N N . LYS B 1 29 ? 104.223 101.500 114.370 1.00 33.40 29 LYS B N 1
ATOM 1925 C CA . LYS B 1 29 ? 104.822 101.732 115.675 1.00 33.40 29 LYS B CA 1
ATOM 1926 C C . LYS B 1 29 ? 103.768 102.279 116.620 1.00 33.40 29 LYS B C 1
ATOM 1927 O O . LYS B 1 29 ? 103.044 103.218 116.281 1.00 33.40 29 LYS B O 1
ATOM 1933 N N . GLU B 1 30 ? 103.683 101.696 117.808 1.00 37.72 30 GLU B N 1
ATOM 1934 C CA . GLU B 1 30 ? 102.737 102.168 118.811 1.00 37.72 30 GLU B CA 1
ATOM 1935 C C . GLU B 1 30 ? 103.419 103.178 119.732 1.00 37.72 30 GLU B C 1
ATOM 1936 O O . GLU B 1 30 ? 103.540 102.999 120.941 1.00 37.72 30 GLU B O 1
ATOM 1942 N N . VAL B 1 31 ? 103.884 104.259 119.103 1.00 30.54 31 VAL B N 1
ATOM 1943 C CA . VAL B 1 31 ? 104.488 105.364 119.837 1.00 30.54 31 VAL B CA 1
ATOM 1944 C C . VAL B 1 31 ? 103.453 106.036 120.721 1.00 30.54 31 VAL B C 1
ATOM 1945 O O . VAL B 1 31 ? 103.722 106.373 121.879 1.00 30.54 31 VAL B O 1
ATOM 1949 N N . LEU B 1 32 ? 102.250 106.233 120.190 1.00 33.55 32 LEU B N 1
ATOM 1950 C CA . LEU B 1 32 ? 101.193 106.918 120.911 1.00 33.55 32 LEU B CA 1
ATOM 1951 C C . LEU B 1 32 ? 100.606 106.064 122.022 1.00 33.55 32 LEU B C 1
ATOM 1952 O O . LEU B 1 32 ? 99.914 106.597 122.892 1.00 33.55 32 LEU B O 1
ATOM 1957 N N . SER B 1 33 ? 100.864 104.756 122.011 1.00 34.48 33 SER B N 1
ATOM 1958 C CA . SER B 1 33 ? 100.468 103.890 123.110 1.00 34.48 33 SER B CA 1
ATOM 1959 C C . SER B 1 33 ? 101.332 104.085 124.343 1.00 34.48 33 SER B C 1
ATOM 1960 O O . SER B 1 33 ? 100.948 103.628 125.423 1.00 34.48 33 SER B O 1
ATOM 1963 N N . ALA B 1 34 ? 102.488 104.739 124.210 1.00 35.70 34 ALA B N 1
ATOM 1964 C CA . ALA B 1 34 ? 103.263 105.098 125.390 1.00 35.70 34 ALA B CA 1
ATOM 1965 C C . ALA B 1 34 ? 102.502 106.094 126.249 1.00 35.70 34 ALA B C 1
ATOM 1966 O O . ALA B 1 34 ? 102.556 106.027 127.480 1.00 35.70 34 ALA B O 1
ATOM 1968 N N . PHE B 1 35 ? 101.769 107.012 125.615 1.00 31.18 35 PHE B N 1
ATOM 1969 C CA . PHE B 1 35 ? 100.900 107.917 126.358 1.00 31.18 35 PHE B CA 1
ATOM 1970 C C . PHE B 1 35 ? 99.821 107.154 127.112 1.00 31.18 35 PHE B C 1
ATOM 1971 O O . PHE B 1 35 ? 99.535 107.459 128.270 1.00 31.18 35 PHE B O 1
ATOM 1979 N N . GLY B 1 36 ? 99.207 106.160 126.470 1.00 38.61 36 GLY B N 1
ATOM 1980 C CA . GLY B 1 36 ? 98.178 105.386 127.143 1.00 38.61 36 GLY B CA 1
ATOM 1981 C C . GLY B 1 36 ? 98.714 104.553 128.292 1.00 38.61 36 GLY B C 1
ATOM 1982 O O . GLY B 1 36 ? 98.086 104.460 129.349 1.00 38.61 36 GLY B O 1
ATOM 1983 N N . LEU B 1 37 ? 99.870 103.919 128.097 1.00 41.96 37 LEU B N 1
ATOM 1984 C CA . LEU B 1 37 ? 100.491 103.164 129.179 1.00 41.96 37 LEU B CA 1
ATOM 1985 C C . LEU B 1 37 ? 100.875 104.081 130.331 1.00 41.96 37 LEU B C 1
ATOM 1986 O O . LEU B 1 37 ? 100.673 103.744 131.507 1.00 41.96 37 LEU B O 1
ATOM 1991 N N . MET B 1 38 ? 101.412 105.260 130.010 1.00 42.87 38 MET B N 1
ATOM 1992 C CA . MET B 1 38 ? 101.705 106.246 131.036 1.00 42.87 38 MET B CA 1
ATOM 1993 C C . MET B 1 38 ? 100.440 106.657 131.765 1.00 42.87 38 MET B C 1
ATOM 1994 O O . MET B 1 38 ? 100.452 106.772 132.986 1.00 42.87 38 MET B O 1
ATOM 1999 N N . ASN B 1 39 ? 99.338 106.848 131.038 1.00 40.65 39 ASN B N 1
ATOM 2000 C CA . ASN B 1 39 ? 98.078 107.222 131.670 1.00 40.65 39 ASN B CA 1
ATOM 2001 C C . ASN B 1 39 ? 97.582 106.133 132.606 1.00 40.65 39 ASN B C 1
ATOM 2002 O O . ASN B 1 39 ? 97.089 106.428 133.697 1.00 40.65 39 ASN B O 1
ATOM 2007 N N . GLU B 1 40 ? 97.693 104.868 132.195 1.00 45.27 40 GLU B N 1
ATOM 2008 C CA . GLU B 1 40 ? 97.304 103.771 133.077 1.00 45.27 40 GLU B CA 1
ATOM 2009 C C . GLU B 1 40 ? 98.134 103.780 134.352 1.00 45.27 40 GLU B C 1
ATOM 2010 O O . GLU B 1 40 ? 97.604 103.594 135.457 1.00 45.27 40 GLU B O 1
ATOM 2016 N N . LYS B 1 41 ? 99.440 104.008 134.215 1.00 45.46 41 LYS B N 1
ATOM 2017 C CA . LYS B 1 41 ? 100.295 104.073 135.393 1.00 45.46 41 LYS B CA 1
ATOM 2018 C C . LYS B 1 41 ? 99.959 105.279 136.263 1.00 45.46 41 LYS B C 1
ATOM 2019 O O . LYS B 1 41 ? 100.007 105.189 137.494 1.00 45.46 41 LYS B O 1
ATOM 2025 N N . LEU B 1 42 ? 99.616 106.418 135.651 1.00 46.13 42 LEU B N 1
ATOM 2026 C CA . LEU B 1 42 ? 99.181 107.563 136.446 1.00 46.13 42 LEU B CA 1
ATOM 2027 C C . LEU B 1 42 ? 97.907 107.253 137.208 1.00 46.13 42 LEU B C 1
ATOM 2028 O O . LEU B 1 42 ? 97.788 107.608 138.378 1.00 46.13 42 LEU B O 1
ATOM 2033 N N . GLU B 1 43 ? 96.934 106.612 136.561 1.00 54.65 43 GLU B N 1
ATOM 2034 C CA . GLU B 1 43 ? 95.705 106.271 137.268 1.00 54.65 43 GLU B CA 1
ATOM 2035 C C . GLU B 1 43 ? 95.998 105.365 138.453 1.00 54.65 43 GLU B C 1
ATOM 2036 O O . GLU B 1 43 ? 95.527 105.619 139.567 1.00 54.65 43 GLU B O 1
ATOM 2042 N N . ALA B 1 44 ? 96.794 104.315 138.234 1.00 52.45 44 ALA B N 1
ATOM 2043 C CA . ALA B 1 44 ? 97.111 103.389 139.318 1.00 52.45 44 ALA B CA 1
ATOM 2044 C C . ALA B 1 44 ? 97.821 104.102 140.463 1.00 52.45 44 ALA B C 1
ATOM 2045 O O . ALA B 1 44 ? 97.421 103.984 141.632 1.00 52.45 44 ALA B O 1
ATOM 2047 N N . SER B 1 45 ? 98.875 104.857 140.146 1.00 54.76 45 SER B N 1
ATOM 2048 C CA . SER B 1 45 ? 99.571 105.618 141.174 1.00 54.76 45 SER B CA 1
ATOM 2049 C C . SER B 1 45 ? 98.654 106.642 141.821 1.00 54.76 45 SER B C 1
ATOM 2050 O O . SER B 1 45 ? 98.874 107.030 142.969 1.00 54.76 45 SER B O 1
ATOM 2053 N N . ASN B 1 46 ? 97.608 107.072 141.114 1.00 56.18 46 ASN B N 1
ATOM 2054 C CA . ASN B 1 46 ? 96.681 108.043 141.676 1.00 56.18 46 ASN B CA 1
ATOM 2055 C C . ASN B 1 46 ? 95.766 107.407 142.709 1.00 56.18 46 ASN B C 1
ATOM 2056 O O . ASN B 1 46 ? 95.521 108.005 143.758 1.00 56.18 46 ASN B O 1
ATOM 2061 N N . GLU B 1 47 ? 95.254 106.197 142.453 1.00 62.03 47 GLU B N 1
ATOM 2062 C CA . GLU B 1 47 ? 94.524 105.538 143.540 1.00 62.03 47 GLU B CA 1
ATOM 2063 C C . GLU B 1 47 ? 95.458 105.222 144.699 1.00 62.03 47 GLU B C 1
ATOM 2064 O O . GLU B 1 47 ? 95.065 105.334 145.865 1.00 62.03 47 GLU B O 1
ATOM 2070 N N . LYS B 1 48 ? 96.698 104.827 144.403 1.00 65.84 48 LYS B N 1
ATOM 2071 C CA . LYS B 1 48 ? 97.635 104.523 145.481 1.00 65.84 48 LYS B CA 1
ATOM 2072 C C . LYS B 1 48 ? 97.899 105.754 146.346 1.00 65.84 48 LYS B C 1
ATOM 2073 O O . LYS B 1 48 ? 97.845 105.686 147.582 1.00 65.84 48 LYS B O 1
ATOM 2079 N N . ALA B 1 49 ? 98.143 106.903 145.712 1.00 68.42 49 ALA B N 1
ATOM 2080 C CA . ALA B 1 49 ? 98.411 108.129 146.451 1.00 68.42 49 ALA B CA 1
ATOM 2081 C C . ALA B 1 49 ? 97.158 108.668 147.122 1.00 68.42 49 ALA B C 1
ATOM 2082 O O . ALA B 1 49 ? 97.249 109.276 148.190 1.00 68.42 49 ALA B O 1
ATOM 2084 N N . ASN B 1 50 ? 95.986 108.462 146.520 1.00 72.45 50 ASN B N 1
ATOM 2085 C CA . ASN B 1 50 ? 94.741 108.852 147.169 1.00 72.45 50 ASN B CA 1
ATOM 2086 C C . ASN B 1 50 ? 94.510 108.039 148.434 1.00 72.45 50 ASN B C 1
ATOM 2087 O O . ASN B 1 50 ? 94.069 108.577 149.454 1.00 72.45 50 ASN B O 1
ATOM 2092 N N . ASN B 1 51 ? 94.804 106.738 148.387 1.00 73.92 51 ASN B N 1
ATOM 2093 C CA . ASN B 1 51 ? 94.695 105.917 149.586 1.00 73.92 51 ASN B CA 1
ATOM 2094 C C . ASN B 1 51 ? 95.702 106.352 150.642 1.00 73.92 51 ASN B C 1
ATOM 2095 O O . ASN B 1 51 ? 95.376 106.403 151.833 1.00 73.92 51 ASN B O 1
ATOM 2100 N N . ALA B 1 52 ? 96.928 106.678 150.225 1.00 76.96 52 ALA B N 1
ATOM 2101 C CA . ALA B 1 52 ? 97.907 107.197 151.177 1.00 76.96 52 ALA B CA 1
ATOM 2102 C C . ALA B 1 52 ? 97.430 108.503 151.806 1.00 76.96 52 ALA B C 1
ATOM 2103 O O . ALA B 1 52 ? 97.596 108.720 153.012 1.00 76.96 52 ALA B O 1
ATOM 2105 N N . ASN B 1 53 ? 96.837 109.385 151.000 1.00 79.92 53 ASN B N 1
ATOM 2106 C CA . ASN B 1 53 ? 96.325 110.653 151.509 1.00 79.92 53 ASN B CA 1
ATOM 2107 C C . ASN B 1 53 ? 95.181 110.439 152.488 1.00 79.92 53 ASN B C 1
ATOM 2108 O O . ASN B 1 53 ? 95.108 111.113 153.521 1.00 79.92 53 ASN B O 1
ATOM 2113 N N . ILE B 1 54 ? 94.269 109.518 152.175 1.00 83.63 54 ILE B N 1
ATOM 2114 C CA . ILE B 1 54 ? 93.167 109.226 153.086 1.00 83.63 54 ILE B CA 1
ATOM 2115 C C . ILE B 1 54 ? 93.697 108.638 154.386 1.00 83.63 54 ILE B C 1
ATOM 2116 O O . ILE B 1 54 ? 93.201 108.952 155.475 1.00 83.63 54 ILE B O 1
ATOM 2121 N N . ASN B 1 55 ? 94.719 107.784 154.298 1.00 87.04 55 ASN B N 1
ATOM 2122 C CA . ASN B 1 55 ? 95.314 107.228 155.508 1.00 87.04 55 ASN B CA 1
ATOM 2123 C C . ASN B 1 55 ? 95.967 108.315 156.352 1.00 87.04 55 ASN B C 1
ATOM 2124 O O . ASN B 1 55 ? 95.839 108.310 157.580 1.00 87.04 55 ASN B O 1
ATOM 2129 N N . ALA B 1 56 ? 96.667 109.256 155.716 1.00 92.05 56 ALA B N 1
ATOM 2130 C CA . ALA B 1 56 ? 97.269 110.357 156.465 1.00 92.05 56 ALA B CA 1
ATOM 2131 C C . ALA B 1 56 ? 96.205 111.246 157.100 1.00 92.05 56 ALA B C 1
ATOM 2132 O O . ALA B 1 56 ? 96.365 111.704 158.239 1.00 92.05 56 ALA B O 1
ATOM 2134 N N . ILE B 1 57 ? 95.117 111.508 156.372 1.00 95.74 57 ILE B N 1
ATOM 2135 C CA . ILE B 1 57 ? 94.016 112.300 156.913 1.00 95.74 57 ILE B CA 1
ATOM 2136 C C . ILE B 1 57 ? 93.425 111.613 158.137 1.00 95.74 57 ILE B C 1
ATOM 2137 O O . ILE B 1 57 ? 93.199 112.241 159.178 1.00 95.74 57 ILE B O 1
ATOM 2142 N N . GLN B 1 58 ? 93.174 110.308 158.027 1.00 99.01 58 GLN B N 1
ATOM 2143 C CA . GLN B 1 58 ? 92.632 109.553 159.152 1.00 99.01 58 GLN B CA 1
ATOM 2144 C C . GLN B 1 58 ? 93.596 109.559 160.330 1.00 99.01 58 GLN B C 1
ATOM 2145 O O . GLN B 1 58 ? 93.178 109.695 161.489 1.00 99.01 58 GLN B O 1
ATOM 2151 N N . ALA B 1 59 ? 94.893 109.406 160.052 1.00 100.75 59 ALA B N 1
ATOM 2152 C CA . ALA B 1 59 ? 95.893 109.451 161.109 1.00 100.75 59 ALA B CA 1
ATOM 2153 C C . ALA B 1 59 ? 95.827 110.771 161.859 1.00 100.75 59 ALA B C 1
ATOM 2154 O O . ALA B 1 59 ? 95.712 110.787 163.087 1.00 100.75 59 ALA B O 1
ATOM 2156 N N . LEU B 1 60 ? 95.868 111.890 161.128 1.00 102.90 60 LEU B N 1
ATOM 2157 C CA . LEU B 1 60 ? 95.757 113.199 161.767 1.00 102.90 60 LEU B CA 1
ATOM 2158 C C . LEU B 1 60 ? 94.451 113.331 162.539 1.00 102.90 60 LEU B C 1
ATOM 2159 O O . LEU B 1 60 ? 94.411 113.976 163.597 1.00 102.90 60 LEU B O 1
ATOM 2164 N N . GLU B 1 61 ? 93.380 112.720 162.027 1.00 105.05 61 GLU B N 1
ATOM 2165 C CA . GLU B 1 61 ? 92.101 112.741 162.726 1.00 105.05 61 GLU B CA 1
ATOM 2166 C C . GLU B 1 61 ? 92.219 112.099 164.102 1.00 105.05 61 GLU B C 1
ATOM 2167 O O . GLU B 1 61 ? 91.806 112.685 165.108 1.00 105.05 61 GLU B O 1
ATOM 2173 N N . GLN B 1 62 ? 92.798 110.898 164.175 1.00 106.50 62 GLN B N 1
ATOM 2174 C CA . GLN B 1 62 ? 92.972 110.292 165.497 1.00 106.50 62 GLN B CA 1
ATOM 2175 C C . GLN B 1 62 ? 93.970 111.070 166.349 1.00 106.50 62 GLN B C 1
ATOM 2176 O O . GLN B 1 62 ? 93.789 111.183 167.569 1.00 106.50 62 GLN B O 1
ATOM 2182 N N . ASN B 1 63 ? 95.025 111.616 165.737 1.00 109.25 63 ASN B N 1
ATOM 2183 C CA . ASN B 1 63 ? 96.029 112.331 166.521 1.00 109.25 63 ASN B CA 1
ATOM 2184 C C . ASN B 1 63 ? 95.428 113.540 167.226 1.00 109.25 63 ASN B C 1
ATOM 2185 O O . ASN B 1 63 ? 95.710 113.780 168.406 1.00 109.25 63 ASN B O 1
ATOM 2190 N N . ASN B 1 64 ? 94.598 114.322 166.530 1.00 111.25 64 ASN B N 1
ATOM 2191 C CA . ASN B 1 64 ? 94.012 115.454 167.242 1.00 111.25 64 ASN B CA 1
ATOM 2192 C C . ASN B 1 64 ? 92.770 115.070 168.036 1.00 111.25 64 ASN B C 1
ATOM 2193 O O . ASN B 1 64 ? 92.398 115.801 168.959 1.00 111.25 64 ASN B O 1
ATOM 2198 N N . ALA B 1 65 ? 92.113 113.953 167.705 1.00 111.20 65 ALA B N 1
ATOM 2199 C CA . ALA B 1 65 ? 91.034 113.474 168.559 1.00 111.20 65 ALA B CA 1
ATOM 2200 C C . ALA B 1 65 ? 91.562 113.104 169.936 1.00 111.20 65 ALA B C 1
ATOM 2201 O O . ALA B 1 65 ? 90.932 113.412 170.954 1.00 111.20 65 ALA B O 1
ATOM 2203 N N . GLU B 1 66 ? 92.719 112.442 169.987 1.00 114.18 66 GLU B N 1
ATOM 2204 C CA . GLU B 1 66 ? 93.356 112.170 171.269 1.00 114.18 66 GLU B CA 1
ATOM 2205 C C . GLU B 1 66 ? 94.039 113.411 171.833 1.00 114.18 66 GLU B C 1
ATOM 2206 O O . GLU B 1 66 ? 93.995 113.648 173.045 1.00 114.18 66 GLU B O 1
ATOM 2212 N N . ASN B 1 67 ? 94.673 114.213 170.976 1.00 116.61 67 ASN B N 1
ATOM 2213 C CA . ASN B 1 67 ? 95.443 115.383 171.399 1.00 116.61 67 ASN B CA 1
ATOM 2214 C C . ASN B 1 67 ? 95.053 116.593 170.561 1.00 116.61 67 ASN B C 1
ATOM 2215 O O . ASN B 1 67 ? 95.723 116.922 169.573 1.00 116.61 67 ASN B O 1
ATOM 2220 N N . PRO B 1 68 ? 93.965 117.290 170.931 1.00 116.69 68 PRO B N 1
ATOM 2221 C CA . PRO B 1 68 ? 93.575 118.529 170.249 1.00 116.69 68 PRO B CA 1
ATOM 2222 C C . PRO B 1 68 ? 94.256 119.766 170.832 1.00 116.69 68 PRO B C 1
ATOM 2223 O O . PRO B 1 68 ? 93.605 120.762 171.166 1.00 116.69 68 PRO B O 1
ATOM 2227 N N . ASP B 1 69 ? 95.577 119.712 170.957 1.00 119.86 69 ASP B N 1
ATOM 2228 C CA . ASP B 1 69 ? 96.339 120.766 171.616 1.00 119.86 69 ASP B CA 1
ATOM 2229 C C . ASP B 1 69 ? 97.331 121.465 170.702 1.00 119.86 69 ASP B C 1
ATOM 2230 O O . ASP B 1 69 ? 97.413 122.696 170.720 1.00 119.86 69 ASP B O 1
ATOM 2235 N N . GLN B 1 70 ? 98.089 120.718 169.903 1.00 121.44 70 GLN B N 1
ATOM 2236 C CA . GLN B 1 70 ? 99.159 121.292 169.098 1.00 121.44 70 GLN B CA 1
ATOM 2237 C C . GLN B 1 70 ? 98.797 121.459 167.630 1.00 121.44 70 GLN B C 1
ATOM 2238 O O . GLN B 1 70 ? 99.294 122.388 166.985 1.00 121.44 70 GLN B O 1
ATOM 2244 N N . PHE B 1 71 ? 97.948 120.586 167.086 1.00 118.10 71 PHE B N 1
ATOM 2245 C CA . PHE B 1 71 ? 97.754 120.521 165.643 1.00 118.10 71 PHE B CA 1
ATOM 2246 C C . PHE B 1 71 ? 96.292 120.320 165.256 1.00 118.10 71 PHE B C 1
ATOM 2247 O O . PHE B 1 71 ? 96.001 119.678 164.240 1.00 118.10 71 PHE B O 1
ATOM 2255 N N . ALA B 1 72 ? 95.358 120.850 166.048 1.00 113.72 72 ALA B N 1
ATOM 2256 C CA . ALA B 1 72 ? 93.953 120.802 165.655 1.00 113.72 72 ALA B CA 1
ATOM 2257 C C . ALA B 1 72 ? 93.699 121.676 164.431 1.00 113.72 72 ALA B C 1
ATOM 2258 O O . ALA B 1 72 ? 93.069 121.239 163.457 1.00 113.72 72 ALA B O 1
ATOM 2260 N N . GLU B 1 73 ? 94.192 122.917 164.461 1.00 111.24 73 GLU B N 1
ATOM 2261 C CA . GLU B 1 73 ? 94.088 123.779 163.290 1.00 111.24 73 GLU B CA 1
ATOM 2262 C C . GLU B 1 73 ? 94.854 123.200 162.110 1.00 111.24 73 GLU B C 1
ATOM 2263 O O . GLU B 1 73 ? 94.486 123.441 160.955 1.00 111.24 73 GLU B O 1
ATOM 2269 N N . ALA B 1 74 ? 95.910 122.430 162.378 1.00 108.62 74 ALA B N 1
ATOM 2270 C CA . ALA B 1 74 ? 96.605 121.733 161.304 1.00 108.62 74 ALA B CA 1
ATOM 2271 C C . ALA B 1 74 ? 95.677 120.744 160.613 1.00 108.62 74 ALA B C 1
ATOM 2272 O O . ALA B 1 74 ? 95.662 120.645 159.383 1.00 108.62 74 ALA B O 1
ATOM 2274 N N . PHE B 1 75 ? 94.876 120.011 161.391 1.00 105.86 75 PHE B N 1
ATOM 2275 C CA . PHE B 1 75 ? 93.925 119.083 160.788 1.00 105.86 75 PHE B CA 1
ATOM 2276 C C . PHE B 1 75 ? 92.809 119.823 160.065 1.00 105.86 75 PHE B C 1
ATOM 2277 O O . PHE B 1 75 ? 92.302 119.344 159.046 1.00 105.86 75 PHE B O 1
ATOM 2285 N N . GLN B 1 76 ? 92.386 120.975 160.591 1.00 104.60 76 GLN B N 1
ATOM 2286 C CA . GLN B 1 76 ? 91.390 121.772 159.877 1.00 104.60 76 GLN B CA 1
ATOM 2287 C C . GLN B 1 76 ? 91.918 122.220 158.518 1.00 104.60 76 GLN B C 1
ATOM 2288 O O . GLN B 1 76 ? 91.223 122.110 157.498 1.00 104.60 76 GLN B O 1
ATOM 2294 N N . LYS B 1 77 ? 93.155 122.719 158.487 1.00 100.36 77 LYS B N 1
ATOM 2295 C CA . LYS B 1 77 ? 93.780 123.082 157.222 1.00 100.36 77 LYS B CA 1
ATOM 2296 C C . LYS B 1 77 ? 93.935 121.864 156.321 1.00 100.36 77 LYS B C 1
ATOM 2297 O O . LYS B 1 77 ? 93.801 121.971 155.098 1.00 100.36 77 LYS B O 1
ATOM 2303 N N . SER B 1 78 ? 94.221 120.701 156.910 1.00 95.88 78 SER B N 1
ATOM 2304 C CA . SER B 1 78 ? 94.326 119.475 156.129 1.00 95.88 78 SER B CA 1
ATOM 2305 C C . SER B 1 78 ? 92.999 119.126 155.471 1.00 95.88 78 SER B C 1
ATOM 2306 O O . SER B 1 78 ? 92.962 118.745 154.298 1.00 95.88 78 SER B O 1
ATOM 2309 N N . LYS B 1 79 ? 91.897 119.255 156.210 1.00 94.73 79 LYS B N 1
ATOM 2310 C CA . LYS B 1 79 ? 90.585 119.008 155.620 1.00 94.73 79 LYS B CA 1
ATOM 2311 C C . LYS B 1 79 ? 90.289 120.001 154.506 1.00 94.73 79 LYS B C 1
ATOM 2312 O O . LYS B 1 79 ? 89.747 119.629 153.458 1.00 94.73 79 LYS B O 1
ATOM 2318 N N . LYS B 1 80 ? 90.627 121.273 154.718 1.00 89.23 80 LYS B N 1
ATOM 2319 C CA . LYS B 1 80 ? 90.322 122.279 153.706 1.00 89.23 80 LYS B CA 1
ATOM 2320 C C . LYS B 1 80 ? 91.132 122.051 152.433 1.00 89.23 80 LYS B C 1
ATOM 2321 O O . LYS B 1 80 ? 90.594 122.152 151.322 1.00 89.23 80 LYS B O 1
ATOM 2327 N N . VAL B 1 81 ? 92.422 121.730 152.571 1.00 83.80 81 VAL B N 1
ATOM 2328 C CA . VAL B 1 81 ? 93.223 121.437 151.387 1.00 83.80 81 VAL B CA 1
ATOM 2329 C C . VAL B 1 81 ? 92.758 120.141 150.743 1.00 83.80 81 VAL B C 1
ATOM 2330 O O . VAL B 1 81 ? 92.796 120.009 149.518 1.00 83.80 81 VAL B O 1
ATOM 2334 N N . LYS B 1 82 ? 92.299 119.171 151.538 1.00 79.78 82 LYS B N 1
ATOM 2335 C CA . LYS B 1 82 ? 91.767 117.942 150.964 1.00 79.78 82 LYS B CA 1
ATOM 2336 C C . LYS B 1 82 ? 90.545 118.237 150.108 1.00 79.78 82 LYS B C 1
ATOM 2337 O O . LYS B 1 82 ? 90.415 117.714 148.998 1.00 79.78 82 LYS B O 1
ATOM 2343 N N . GLU B 1 83 ? 89.655 119.101 150.597 1.00 81.58 83 GLU B N 1
ATOM 2344 C CA . GLU B 1 83 ? 88.451 119.432 149.841 1.00 81.58 83 GLU B CA 1
ATOM 2345 C C . GLU B 1 83 ? 88.784 120.216 148.577 1.00 81.58 83 GLU B C 1
ATOM 2346 O O . GLU B 1 83 ? 88.232 119.939 147.506 1.00 81.58 83 GLU B O 1
ATOM 2352 N N . LEU B 1 84 ? 89.680 121.201 148.678 1.00 74.02 84 LEU B N 1
ATOM 2353 C CA . LEU B 1 84 ? 90.075 121.959 147.493 1.00 74.02 84 LEU B CA 1
ATOM 2354 C C . LEU B 1 84 ? 90.760 121.065 146.465 1.00 74.02 84 LEU B C 1
ATOM 2355 O O . LEU B 1 84 ? 90.494 121.165 145.258 1.00 74.02 84 LEU B O 1
ATOM 2360 N N . SER B 1 85 ? 91.649 120.183 146.928 1.00 71.42 85 SER B N 1
ATOM 2361 C CA . SER B 1 85 ? 92.330 119.255 146.038 1.00 71.42 85 SER B CA 1
ATOM 2362 C C . SER B 1 85 ? 91.343 118.307 145.381 1.00 71.42 85 SER B C 1
ATOM 2363 O O . SER B 1 85 ? 91.477 117.992 144.196 1.00 71.42 85 SER B O 1
ATOM 2366 N N . ASP B 1 86 ? 90.345 117.836 146.134 1.00 71.22 86 ASP B N 1
ATOM 2367 C CA . ASP B 1 86 ? 89.322 116.977 145.550 1.00 71.22 86 ASP B CA 1
ATOM 2368 C C . ASP B 1 86 ? 88.508 117.721 144.504 1.00 71.22 86 ASP B C 1
ATOM 2369 O O . ASP B 1 86 ? 88.164 117.151 143.467 1.00 71.22 86 ASP B O 1
ATOM 2374 N N . SER B 1 87 ? 88.181 118.987 144.759 1.00 65.74 87 SER B N 1
ATOM 2375 C CA . SER B 1 87 ? 87.413 119.751 143.781 1.00 65.74 87 SER B CA 1
ATOM 2376 C C . SER B 1 87 ? 88.197 119.925 142.486 1.00 65.74 87 SER B C 1
ATOM 2377 O O . SER B 1 87 ? 87.663 119.716 141.390 1.00 65.74 87 SER B O 1
ATOM 2380 N N . PHE B 1 88 ? 89.477 120.290 142.593 1.00 58.43 88 PHE B N 1
ATOM 2381 C CA . PHE B 1 88 ? 90.289 120.437 141.386 1.00 58.43 88 PHE B CA 1
ATOM 2382 C C . PHE B 1 88 ? 90.493 119.096 140.688 1.00 58.43 88 PHE B C 1
ATOM 2383 O O . PHE B 1 88 ? 90.425 119.012 139.454 1.00 58.43 88 PHE B O 1
ATOM 2391 N N . TYR B 1 89 ? 90.747 118.039 141.461 1.00 57.76 89 TYR B N 1
ATOM 2392 C CA . TYR B 1 89 ? 90.928 116.708 140.899 1.00 57.76 89 TYR B CA 1
ATOM 2393 C C . TYR B 1 89 ? 89.684 116.261 140.153 1.00 57.76 89 TYR B C 1
ATOM 2394 O O . TYR B 1 89 ? 89.775 115.694 139.063 1.00 57.76 89 TYR B O 1
ATOM 2403 N N . ASN B 1 90 ? 88.508 116.512 140.723 1.00 57.60 90 ASN B N 1
ATOM 2404 C CA . ASN B 1 90 ? 87.268 116.109 140.079 1.00 57.60 90 ASN B CA 1
ATOM 2405 C C . ASN B 1 90 ? 86.945 116.975 138.871 1.00 57.60 90 ASN B C 1
ATOM 2406 O O . ASN B 1 90 ? 86.340 116.485 137.917 1.00 57.60 90 ASN B O 1
ATOM 2411 N N . TYR B 1 91 ? 87.341 118.249 138.875 1.00 57.08 91 TYR B N 1
ATOM 2412 C CA . TYR B 1 91 ? 87.191 119.051 137.665 1.00 57.08 91 TYR B CA 1
ATOM 2413 C C . TYR B 1 91 ? 88.054 118.496 136.537 1.00 57.08 91 TYR B C 1
ATOM 2414 O O . TYR B 1 91 ? 87.596 118.350 135.394 1.00 57.08 91 TYR B O 1
ATOM 2423 N N . ILE B 1 92 ? 89.311 118.168 136.845 1.00 52.99 92 ILE B N 1
ATOM 2424 C CA . ILE B 1 92 ? 90.182 117.572 135.836 1.00 52.99 92 ILE B CA 1
ATOM 2425 C C . ILE B 1 92 ? 89.643 116.213 135.413 1.00 52.99 92 ILE B C 1
ATOM 2426 O O . ILE B 1 92 ? 89.746 115.823 134.246 1.00 52.99 92 ILE B O 1
ATOM 2431 N N . GLU B 1 93 ? 89.053 115.476 136.354 1.00 53.56 93 GLU B N 1
ATOM 2432 C CA . GLU B 1 93 ? 88.464 114.179 136.044 1.00 53.56 93 GLU B CA 1
ATOM 2433 C C . GLU B 1 93 ? 87.281 114.323 135.100 1.00 53.56 93 GLU B C 1
ATOM 2434 O O . GLU B 1 93 ? 87.091 113.498 134.203 1.00 53.56 93 GLU B O 1
ATOM 2440 N N . GLY B 1 94 ? 86.463 115.354 135.299 1.00 48.92 94 GLY B N 1
ATOM 2441 C CA . GLY B 1 94 ? 85.366 115.602 134.382 1.00 48.92 94 GLY B CA 1
ATOM 2442 C C . GLY B 1 94 ? 85.849 115.977 132.996 1.00 48.92 94 GLY B C 1
ATOM 2443 O O . GLY B 1 94 ? 85.315 115.498 131.992 1.00 48.92 94 GLY B O 1
ATOM 2444 N N . ILE B 1 95 ? 86.872 116.831 132.920 1.00 51.16 95 ILE B N 1
ATOM 2445 C CA . ILE B 1 95 ? 87.447 117.165 131.618 1.00 51.16 95 ILE B CA 1
ATOM 2446 C C . ILE B 1 95 ? 88.020 115.918 130.956 1.00 51.16 95 ILE B C 1
ATOM 2447 O O . ILE B 1 95 ? 87.921 115.738 129.737 1.00 51.16 95 ILE B O 1
ATOM 2452 N N . LYS B 1 96 ? 88.625 115.037 131.754 1.00 46.50 96 LYS B N 1
ATOM 2453 C CA . LYS B 1 96 ? 89.187 113.794 131.240 1.00 46.50 96 LYS B CA 1
ATOM 2454 C C . LYS B 1 96 ? 88.096 112.860 130.732 1.00 46.50 96 LYS B C 1
ATOM 2455 O O . LYS B 1 96 ? 88.273 112.181 129.716 1.00 46.50 96 LYS B O 1
ATOM 2461 N N . GLY B 1 97 ? 86.973 112.790 131.445 1.00 47.31 97 GLY B N 1
ATOM 2462 C CA . GLY B 1 97 ? 85.873 111.952 131.001 1.00 47.31 97 GLY B CA 1
ATOM 2463 C C . GLY B 1 97 ? 85.221 112.470 129.734 1.00 47.31 97 GLY B C 1
ATOM 2464 O O . GLY B 1 97 ? 84.876 111.692 128.842 1.00 47.31 97 GLY B O 1
ATOM 2465 N N . GLU B 1 98 ? 85.045 113.789 129.636 1.00 51.55 98 GLU B N 1
ATOM 2466 C CA . GLU B 1 98 ? 84.436 114.366 128.444 1.00 51.55 98 GLU B CA 1
ATOM 2467 C C . GLU B 1 98 ? 85.289 114.162 127.202 1.00 51.55 98 GLU B C 1
ATOM 2468 O O . GLU B 1 98 ? 84.754 114.188 126.090 1.00 51.55 98 GLU B O 1
ATOM 2474 N N . VAL B 1 99 ? 86.595 113.962 127.360 1.00 47.83 99 VAL B N 1
ATOM 2475 C CA . VAL B 1 99 ? 87.465 113.707 126.220 1.00 47.83 99 VAL B CA 1
ATOM 2476 C C . VAL B 1 99 ? 87.706 112.213 126.008 1.00 47.83 99 VAL B C 1
ATOM 2477 O O . VAL B 1 99 ? 88.077 111.810 124.895 1.00 47.83 99 VAL B O 1
ATOM 2481 N N . MET B 1 100 ? 87.467 111.380 127.021 1.00 50.51 100 MET B N 1
ATOM 2482 C CA . MET B 1 100 ? 87.541 109.933 126.881 1.00 50.51 100 MET B CA 1
ATOM 2483 C C . MET B 1 100 ? 86.241 109.327 126.370 1.00 50.51 100 MET B C 1
ATOM 2484 O O . MET B 1 100 ? 86.175 108.112 126.159 1.00 50.51 100 MET B O 1
ATOM 2489 N N . ASN B 1 101 ? 85.206 110.143 126.170 1.00 56.33 101 ASN B N 1
ATOM 2490 C CA . ASN B 1 101 ? 83.922 109.661 125.686 1.00 56.33 101 ASN B CA 1
ATOM 2491 C C . ASN B 1 101 ? 83.783 109.717 124.174 1.00 56.33 101 ASN B C 1
ATOM 2492 O O . ASN B 1 101 ? 82.727 109.343 123.655 1.00 56.33 101 ASN B O 1
ATOM 2497 N N . GLN B 1 102 ? 84.810 110.170 123.455 1.00 59.38 102 GLN B N 1
ATOM 2498 C CA . GLN B 1 102 ? 84.732 110.341 122.010 1.00 59.38 102 GLN B CA 1
ATOM 2499 C C . GLN B 1 102 ? 85.905 109.693 121.285 1.00 59.38 102 GLN B C 1
ATOM 2500 O O . GLN B 1 102 ? 86.300 110.160 120.213 1.00 59.38 102 GLN B O 1
ATOM 2506 N N . VAL B 1 103 ? 86.472 108.631 121.848 1.00 55.18 103 VAL B N 1
ATOM 2507 C CA . VAL B 1 103 ? 87.614 107.962 121.240 1.00 55.18 103 VAL B CA 1
ATOM 2508 C C . VAL B 1 103 ? 87.151 106.677 120.568 1.00 55.18 103 VAL B C 1
ATOM 2509 O O . VAL B 1 103 ? 87.821 106.157 119.669 1.00 55.18 103 VAL B O 1
ATOM 2513 N N . GLY B 1 104 ? 86.005 106.162 120.992 1.00 59.69 104 GLY B N 1
ATOM 2514 C CA . GLY B 1 104 ? 85.436 104.956 120.439 1.00 59.69 104 GLY B CA 1
ATOM 2515 C C . GLY B 1 104 ? 84.886 104.081 121.541 1.00 59.69 104 GLY B C 1
ATOM 2516 O O . GLY B 1 104 ? 84.829 104.475 122.704 1.00 59.69 104 GLY B O 1
ATOM 2517 N N . GLU B 1 105 ? 84.472 102.870 121.162 1.00 65.99 105 GLU B N 1
ATOM 2518 C CA . GLU B 1 105 ? 83.965 101.920 122.146 1.00 65.99 105 GLU B CA 1
ATOM 2519 C C . GLU B 1 105 ? 85.084 101.321 122.987 1.00 65.99 105 GLU B C 1
ATOM 2520 O O . GLU B 1 105 ? 84.853 100.948 124.142 1.00 65.99 105 GLU B O 1
ATOM 2526 N N . ASP B 1 106 ? 86.288 101.220 122.432 1.00 61.30 106 ASP B N 1
ATOM 2527 C CA . ASP B 1 106 ? 87.435 100.684 123.152 1.00 61.30 106 ASP B CA 1
ATOM 2528 C C . ASP B 1 106 ? 88.237 101.835 123.746 1.00 61.30 106 ASP B C 1
ATOM 2529 O O . ASP B 1 106 ? 88.749 102.687 123.012 1.00 61.30 106 ASP B O 1
ATOM 2534 N N . LYS B 1 107 ? 88.348 101.855 125.071 1.00 55.65 107 LYS B N 1
ATOM 2535 C CA . LYS B 1 107 ? 89.106 102.877 125.776 1.00 55.65 107 LYS B CA 1
ATOM 2536 C C . LYS B 1 107 ? 90.570 102.504 125.954 1.00 55.65 107 LYS B C 1
ATOM 2537 O O . LYS B 1 107 ? 91.308 103.244 126.611 1.00 55.65 107 LYS B O 1
ATOM 2543 N N . LYS B 1 108 ? 91.002 101.373 125.398 1.00 48.76 108 LYS B N 1
ATOM 2544 C CA . LYS B 1 108 ? 92.391 100.940 125.461 1.00 48.76 108 LYS B CA 1
ATOM 2545 C C . LYS B 1 108 ? 93.025 100.858 124.079 1.00 48.76 108 LYS B C 1
ATOM 2546 O O . LYS B 1 108 ? 94.084 100.245 123.922 1.00 48.76 108 LYS B O 1
ATOM 2552 N N . ASP B 1 109 ? 92.390 101.454 123.071 1.00 48.04 109 ASP B N 1
ATOM 2553 C CA . ASP B 1 109 ? 92.936 101.502 121.717 1.00 48.04 109 ASP B CA 1
ATOM 2554 C C . ASP B 1 109 ? 93.598 102.863 121.534 1.00 48.04 109 ASP B C 1
ATOM 2555 O O . ASP B 1 109 ? 93.065 103.771 120.901 1.00 48.04 109 ASP B O 1
ATOM 2560 N N . TYR B 1 110 ? 94.791 102.993 122.108 1.00 39.68 110 TYR B N 1
ATOM 2561 C CA . TYR B 1 110 ? 95.490 104.268 122.161 1.00 39.68 110 TYR B CA 1
ATOM 2562 C C . TYR B 1 110 ? 96.003 104.740 120.809 1.00 39.68 110 TYR B C 1
ATOM 2563 O O . TYR B 1 110 ? 96.397 105.903 120.691 1.00 39.68 110 TYR B O 1
ATOM 2572 N N . GLN B 1 111 ? 96.015 103.881 119.793 1.00 41.69 111 GLN B N 1
ATOM 2573 C CA . GLN B 1 111 ? 96.560 104.272 118.502 1.00 41.69 111 GLN B CA 1
ATOM 2574 C C . GLN B 1 111 ? 95.622 105.165 117.708 1.00 41.69 111 GLN B C 1
ATOM 2575 O O . GLN B 1 111 ? 96.080 105.863 116.799 1.00 41.69 111 GLN B O 1
ATOM 2581 N N . VAL B 1 112 ? 94.326 105.163 118.024 1.00 43.18 112 VAL B N 1
ATOM 2582 C CA . VAL B 1 112 ? 93.362 105.986 117.300 1.00 43.18 112 VAL B CA 1
ATOM 2583 C C . VAL B 1 112 ? 93.002 107.264 118.042 1.00 43.18 112 VAL B C 1
ATOM 2584 O O . VAL B 1 112 ? 92.271 108.101 117.487 1.00 43.18 112 VAL B O 1
ATOM 2588 N N . MET B 1 113 ? 93.483 107.445 119.269 1.00 42.33 113 MET B N 1
ATOM 2589 C CA . MET B 1 113 ? 93.183 108.637 120.059 1.00 42.33 113 MET B CA 1
ATOM 2590 C C . MET B 1 113 ? 94.170 109.757 119.726 1.00 42.33 113 MET B C 1
ATOM 2591 O O . MET B 1 113 ? 94.931 110.226 120.567 1.00 42.33 113 MET B O 1
ATOM 2596 N N . ASP B 1 114 ? 94.143 110.191 118.467 1.00 44.87 114 ASP B N 1
ATOM 2597 C CA . ASP B 1 114 ? 95.144 111.120 117.952 1.00 44.87 114 ASP B CA 1
ATOM 2598 C C . ASP B 1 114 ? 94.505 112.222 117.120 1.00 44.87 114 ASP B C 1
ATOM 2599 O O . ASP B 1 114 ? 95.084 112.693 116.136 1.00 44.87 114 ASP B O 1
ATOM 2604 N N . LYS B 1 115 ? 93.316 112.675 117.508 1.00 49.71 115 LYS B N 1
ATOM 2605 C CA . LYS B 1 115 ? 92.580 113.617 116.675 1.00 49.71 115 LYS B CA 1
ATOM 2606 C C . LYS B 1 115 ? 92.684 115.058 117.152 1.00 49.71 115 LYS B C 1
ATOM 2607 O O . LYS B 1 115 ? 92.843 115.960 116.323 1.00 49.71 115 LYS B O 1
ATOM 2613 N N . SER B 1 116 ? 92.569 115.298 118.459 1.00 48.57 116 SER B N 1
ATOM 2614 C CA . SER B 1 116 ? 92.755 116.609 119.081 1.00 48.57 116 SER B CA 1
ATOM 2615 C C . SER B 1 116 ? 91.625 117.584 118.781 1.00 48.57 116 SER B C 1
ATOM 2616 O O . SER B 1 116 ? 91.619 118.697 119.310 1.00 48.57 116 SER B O 1
ATOM 2619 N N . ASP B 1 117 ? 90.661 117.197 117.949 1.00 55.46 117 ASP B N 1
ATOM 2620 C CA . ASP B 1 117 ? 89.644 118.129 117.479 1.00 55.46 117 ASP B CA 1
ATOM 2621 C C . ASP B 1 117 ? 88.656 118.545 118.556 1.00 55.46 117 ASP B C 1
ATOM 2622 O O . ASP B 1 117 ? 88.188 119.687 118.540 1.00 55.46 117 ASP B O 1
ATOM 2627 N N . TYR B 1 118 ? 88.309 117.652 119.482 1.00 54.04 118 TYR B N 1
ATOM 2628 C CA . TYR B 1 118 ? 87.304 118.006 120.478 1.00 54.04 118 TYR B CA 1
ATOM 2629 C C . TYR B 1 118 ? 87.848 118.958 121.533 1.00 54.04 118 TYR B C 1
ATOM 2630 O O . TYR B 1 118 ? 87.176 119.927 121.898 1.00 54.04 118 TYR B O 1
ATOM 2639 N N . LEU B 1 119 ? 89.051 118.700 122.041 1.00 52.83 119 LEU B N 1
ATOM 2640 C CA . LEU B 1 119 ? 89.529 119.452 123.194 1.00 52.83 119 LEU B CA 1
ATOM 2641 C C . LEU B 1 119 ? 89.876 120.891 122.846 1.00 52.83 119 LEU B C 1
ATOM 2642 O O . LEU B 1 119 ? 89.677 121.785 123.674 1.00 52.83 119 LEU B O 1
ATOM 2647 N N . ASP B 1 120 ? 90.391 121.143 121.648 1.00 55.94 120 ASP B N 1
ATOM 2648 C CA . ASP B 1 120 ? 90.700 122.505 121.245 1.00 55.94 120 ASP B CA 1
ATOM 2649 C C . ASP B 1 120 ? 89.490 123.233 120.681 1.00 55.94 120 ASP B C 1
ATOM 2650 O O . ASP B 1 120 ? 89.591 124.421 120.360 1.00 55.94 120 ASP B O 1
ATOM 2655 N N . GLN B 1 121 ? 88.354 122.553 120.557 1.00 56.67 121 GLN B N 1
ATOM 2656 C CA . GLN B 1 121 ? 87.092 123.192 120.219 1.00 56.67 121 GLN B CA 1
ATOM 2657 C C . GLN B 1 121 ? 86.293 123.594 121.447 1.00 56.67 121 GLN B C 1
ATOM 2658 O O . GLN B 1 121 ? 85.213 124.173 121.300 1.00 56.67 121 GLN B O 1
ATOM 2664 N N . LYS B 1 122 ? 86.784 123.294 122.650 1.00 55.12 122 LYS B N 1
ATOM 2665 C CA . LYS B 1 122 ? 86.109 123.700 123.872 1.00 55.12 122 LYS B CA 1
ATOM 2666 C C . LYS B 1 122 ? 86.946 124.581 124.783 1.00 55.12 122 LYS B C 1
ATOM 2667 O O . LYS B 1 122 ? 86.371 125.320 125.586 1.00 55.12 122 LYS B O 1
ATOM 2673 N N . P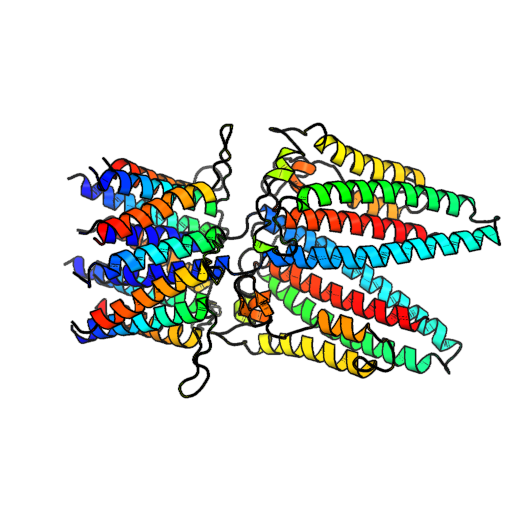HE B 1 123 ? 88.273 124.534 124.689 1.00 55.13 123 PHE B N 1
ATOM 2674 C CA . PHE B 1 123 ? 89.103 125.389 125.525 1.00 55.13 123 PHE B CA 1
ATOM 2675 C C . PHE B 1 123 ? 89.336 126.775 124.947 1.00 55.13 123 PHE B C 1
ATOM 2676 O O . PHE B 1 123 ? 89.671 127.689 125.707 1.00 55.13 123 PHE B O 1
ATOM 2684 N N . PHE B 1 124 ? 89.162 126.963 123.641 1.00 55.43 124 PHE B N 1
ATOM 2685 C CA . PHE B 1 124 ? 89.462 128.256 123.042 1.00 55.43 124 PHE B CA 1
ATOM 2686 C C . PHE B 1 124 ? 88.911 128.325 121.627 1.00 55.43 124 PHE B C 1
ATOM 2687 O O . PHE B 1 124 ? 88.963 127.342 120.884 1.00 55.43 124 PHE B O 1
ATOM 2695 N N . VAL B 1 125 ? 88.372 129.490 121.276 1.00 64.81 125 VAL B N 1
ATOM 2696 C CA . VAL B 1 125 ? 87.846 129.771 119.945 1.00 64.81 125 VAL B CA 1
ATOM 2697 C C . VAL B 1 125 ? 88.700 130.863 119.314 1.00 64.81 125 VAL B C 1
ATOM 2698 O O . VAL B 1 125 ? 89.039 131.856 119.969 1.00 64.81 125 VAL B O 1
ATOM 2702 N N . GLY B 1 126 ? 89.073 130.663 118.054 1.00 70.39 126 GLY B N 1
ATOM 2703 C CA . GLY B 1 126 ? 89.912 131.618 117.361 1.00 70.39 126 GLY B CA 1
ATOM 2704 C C . GLY B 1 126 ? 91.273 131.777 118.004 1.00 70.39 126 GLY B C 1
ATOM 2705 O O . GLY B 1 126 ? 92.104 130.867 117.945 1.00 70.39 126 GLY B O 1
ATOM 2706 N N . ASP B 1 127 ? 91.511 132.932 118.625 1.00 71.59 127 ASP B N 1
ATOM 2707 C CA . ASP B 1 127 ? 92.791 133.224 119.251 1.00 71.59 127 ASP B CA 1
ATOM 2708 C C . ASP B 1 127 ? 92.709 133.402 120.760 1.00 71.59 127 ASP B C 1
ATOM 2709 O O . ASP B 1 127 ? 93.753 133.558 121.403 1.00 71.59 127 ASP B O 1
ATOM 2714 N N . ASN B 1 128 ? 91.513 133.390 121.346 1.00 67.02 128 ASN B N 1
ATOM 2715 C CA . ASN B 1 128 ? 91.367 133.585 122.780 1.00 67.02 128 ASN B CA 1
ATOM 2716 C C . ASN B 1 128 ? 90.530 132.456 123.367 1.00 67.02 128 ASN B C 1
ATOM 2717 O O . ASN B 1 128 ? 90.013 131.595 122.652 1.00 67.02 128 ASN B O 1
ATOM 2722 N N . TYR B 1 129 ? 90.404 132.473 124.691 1.00 60.74 129 TYR B N 1
ATOM 2723 C CA . TYR B 1 129 ? 89.779 131.372 125.409 1.00 60.74 129 TYR B CA 1
ATOM 2724 C C . TYR B 1 129 ? 88.261 131.406 125.279 1.00 60.74 129 TYR B C 1
ATOM 2725 O O . TYR B 1 129 ? 87.634 132.462 125.382 1.00 60.74 129 TYR B O 1
ATOM 2734 N N . LYS B 1 130 ? 87.676 130.235 125.062 1.00 60.27 130 LYS B N 1
ATOM 2735 C CA . LYS B 1 130 ? 86.249 130.035 125.228 1.00 60.27 130 LYS B CA 1
ATOM 2736 C C . LYS B 1 130 ? 85.898 130.104 126.713 1.00 60.27 130 LYS B C 1
ATOM 2737 O O . LYS B 1 130 ? 86.752 129.856 127.566 1.00 60.27 130 LYS B O 1
ATOM 2743 N N . PRO B 1 131 ? 84.651 130.432 127.063 1.00 63.85 131 PRO B N 1
ATOM 2744 C CA . PRO B 1 131 ? 84.340 130.681 128.471 1.00 63.85 131 PRO B CA 1
ATOM 2745 C C . PRO B 1 131 ? 84.189 129.430 129.322 1.00 63.85 131 PRO B C 1
ATOM 2746 O O . PRO B 1 131 ? 83.831 129.546 130.499 1.00 63.85 131 PRO B O 1
ATOM 2750 N N . GLU B 1 132 ? 84.447 128.247 128.767 1.00 62.44 132 GLU B N 1
ATOM 2751 C CA . GLU B 1 132 ? 84.688 127.051 129.564 1.00 62.44 132 GLU B CA 1
ATOM 2752 C C . GLU B 1 132 ? 86.151 126.638 129.561 1.00 62.44 132 GLU B C 1
ATOM 2753 O O . GLU B 1 132 ? 86.601 125.978 130.503 1.00 62.44 132 GLU B O 1
ATOM 2759 N N . GLY B 1 133 ? 86.899 127.006 128.518 1.00 60.95 133 GLY B N 1
ATOM 2760 C CA . GLY B 1 133 ? 88.346 126.919 128.571 1.00 60.95 133 GLY B CA 1
ATOM 2761 C C . GLY B 1 133 ? 88.978 127.993 129.424 1.00 60.95 133 GLY B C 1
ATOM 2762 O O . GLY B 1 133 ? 90.082 127.796 129.939 1.00 60.95 133 GLY B O 1
ATOM 2763 N N . GLU B 1 134 ? 88.304 129.132 129.578 1.00 64.12 134 GLU B N 1
ATOM 2764 C CA . GLU B 1 134 ? 88.696 130.086 130.605 1.00 64.12 134 GLU B CA 1
ATOM 2765 C C . GLU B 1 134 ? 88.472 129.507 131.992 1.00 64.12 134 GLU B C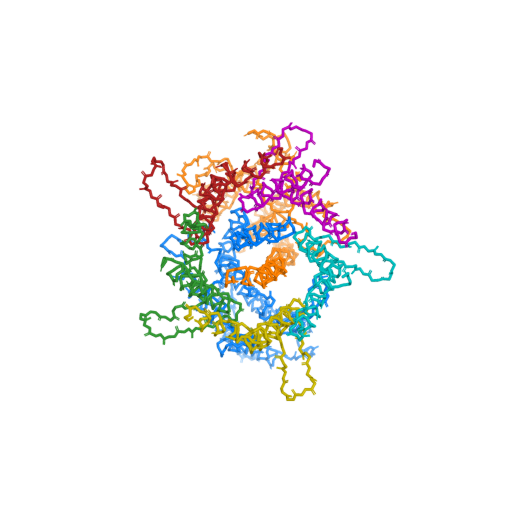 1
ATOM 2766 O O . GLU B 1 134 ? 89.216 129.825 132.926 1.00 64.12 134 GLU B O 1
ATOM 2772 N N . GLU B 1 135 ? 87.461 128.647 132.136 1.00 62.62 135 GLU B N 1
ATOM 2773 C CA . GLU B 1 135 ? 87.189 128.014 133.420 1.00 62.62 135 GLU B CA 1
ATOM 2774 C C . GLU B 1 135 ? 88.333 127.106 133.851 1.00 62.62 135 GLU B C 1
ATOM 2775 O O . GLU B 1 135 ? 88.667 127.054 135.035 1.00 62.62 135 GLU B O 1
ATOM 2781 N N . PHE B 1 136 ? 88.938 126.376 132.911 1.00 56.10 136 PHE B N 1
ATOM 2782 C CA . PHE B 1 136 ? 90.068 125.512 133.253 1.00 56.10 136 PHE B CA 1
ATOM 2783 C C . PHE B 1 136 ? 91.231 126.323 133.808 1.00 56.10 136 PHE B C 1
ATOM 2784 O O . PHE B 1 136 ? 91.803 125.986 134.855 1.00 56.10 136 PHE B O 1
ATOM 2792 N N . VAL B 1 137 ? 91.601 127.394 133.107 1.00 57.54 137 VAL B N 1
ATOM 2793 C CA . VAL B 1 137 ? 92.702 128.239 133.554 1.00 57.54 137 VAL B CA 1
ATOM 2794 C C . VAL B 1 137 ? 92.368 128.881 134.891 1.00 57.54 137 VAL B C 1
ATOM 2795 O O . VAL B 1 137 ? 93.220 128.966 135.786 1.00 57.54 137 VAL B O 1
ATOM 2799 N N . ARG B 1 138 ? 91.122 129.329 135.058 1.00 63.64 138 ARG B N 1
ATOM 2800 C CA . ARG B 1 138 ? 90.728 129.930 136.324 1.00 63.64 138 ARG B CA 1
ATOM 2801 C C . ARG B 1 138 ? 90.794 128.913 137.453 1.00 63.64 138 ARG B C 1
ATOM 2802 O O . ARG B 1 138 ? 91.185 129.247 138.573 1.00 63.64 138 ARG B O 1
ATOM 2810 N N . GLN B 1 139 ? 90.401 127.668 137.180 1.00 60.66 139 GLN B N 1
ATOM 2811 C CA . GLN B 1 139 ? 90.461 126.626 138.197 1.00 60.66 139 GLN B CA 1
ATOM 2812 C C . GLN B 1 139 ? 91.897 126.350 138.612 1.00 60.66 139 GLN B C 1
ATOM 2813 O O . GLN B 1 139 ? 92.192 126.234 139.806 1.00 60.66 139 GLN B O 1
ATOM 2819 N N . ILE B 1 140 ? 92.804 126.249 137.639 1.00 59.84 140 ILE B N 1
ATOM 2820 C CA . ILE B 1 140 ? 94.214 126.041 137.963 1.00 59.84 140 ILE B CA 1
ATOM 2821 C C . ILE B 1 140 ? 94.733 127.188 138.820 1.00 59.84 140 ILE B C 1
ATOM 2822 O O . ILE B 1 140 ? 95.365 126.979 139.867 1.00 59.84 140 ILE B O 1
ATOM 2827 N N . ASN B 1 141 ? 94.456 128.423 138.393 1.00 66.85 141 ASN B N 1
ATOM 2828 C CA . ASN B 1 141 ? 94.981 129.589 139.092 1.00 66.85 141 ASN B CA 1
ATOM 2829 C C . ASN B 1 141 ? 94.388 129.716 140.489 1.00 66.85 141 ASN B C 1
ATOM 2830 O O . ASN B 1 141 ? 95.099 130.069 141.434 1.00 66.85 141 ASN B O 1
ATOM 2835 N N . ASP B 1 142 ? 93.095 129.424 140.647 1.00 72.06 142 ASP B N 1
ATOM 2836 C CA . ASP B 1 142 ? 92.473 129.525 141.961 1.00 72.06 142 ASP B CA 1
ATOM 2837 C C . ASP B 1 142 ? 92.934 128.408 142.884 1.00 72.06 142 ASP B C 1
ATOM 2838 O O . ASP B 1 142 ? 93.089 128.626 144.089 1.00 72.06 142 ASP B O 1
ATOM 2843 N N . TYR B 1 143 ? 93.153 127.206 142.350 1.00 69.25 143 TYR B N 1
ATOM 2844 C CA . TYR B 1 143 ? 93.749 126.155 143.165 1.00 69.25 143 TYR B CA 1
ATOM 2845 C C . TYR B 1 143 ? 95.100 126.605 143.692 1.00 69.25 143 TYR B C 1
ATOM 2846 O O . TYR B 1 143 ? 95.366 126.536 144.899 1.00 69.25 143 TYR B O 1
ATOM 2855 N N . LYS B 1 144 ? 95.959 127.096 142.794 1.00 71.68 144 LYS B N 1
ATOM 2856 C CA . LYS B 1 144 ? 97.278 127.559 143.208 1.00 71.68 144 LYS B CA 1
ATOM 2857 C C . LYS B 1 144 ? 97.166 128.671 144.245 1.00 71.68 144 LYS B C 1
ATOM 2858 O O . LYS B 1 144 ? 97.841 128.641 145.279 1.00 71.68 144 LYS B O 1
ATOM 2864 N N . THR B 1 145 ? 96.283 129.641 144.001 1.00 76.45 145 THR B N 1
ATOM 2865 C CA . THR B 1 145 ? 96.186 130.805 144.874 1.00 76.45 145 THR B CA 1
ATOM 2866 C C . THR B 1 145 ? 95.662 130.428 146.253 1.00 76.45 145 THR B C 1
ATOM 2867 O O . THR B 1 145 ? 96.232 130.833 147.270 1.00 76.45 145 THR B O 1
ATOM 2871 N N . GLN B 1 146 ? 94.573 129.658 146.313 1.00 78.42 146 GLN B N 1
ATOM 2872 C CA . GLN B 1 146 ? 94.006 129.286 147.604 1.00 78.42 146 GLN B CA 1
ATOM 2873 C C . GLN B 1 146 ? 94.943 128.365 148.375 1.00 78.42 146 GLN B C 1
ATOM 2874 O O . GLN B 1 146 ? 95.060 128.477 149.602 1.00 78.42 146 GLN B O 1
ATOM 2880 N N . LEU B 1 147 ? 95.625 127.452 147.679 1.00 79.46 147 LEU B N 1
ATOM 2881 C CA . LEU B 1 147 ? 96.604 126.606 148.349 1.00 79.46 147 LEU B CA 1
ATOM 2882 C C . LEU B 1 147 ? 97.745 127.436 148.923 1.00 79.46 147 LEU B C 1
ATOM 2883 O O . LEU B 1 147 ? 98.166 127.220 150.065 1.00 79.46 147 LEU B O 1
ATOM 2888 N N . VAL B 1 148 ? 98.245 128.404 148.150 1.00 83.80 148 VAL B N 1
ATOM 2889 C CA . VAL B 1 148 ? 99.315 129.270 148.635 1.00 83.80 148 VAL B CA 1
ATOM 2890 C C . VAL B 1 148 ? 98.838 130.095 149.824 1.00 83.80 148 VAL B C 1
ATOM 2891 O O . VAL B 1 148 ? 99.586 130.316 150.785 1.00 83.80 148 VAL B O 1
ATOM 2895 N N . GLU B 1 149 ? 97.586 130.555 149.787 1.00 86.36 149 GLU B N 1
ATOM 2896 C CA . GLU B 1 149 ? 97.033 131.286 150.923 1.00 86.36 149 GLU B CA 1
ATOM 2897 C C . GLU B 1 149 ? 96.987 130.413 152.170 1.00 86.36 149 GLU B C 1
ATOM 2898 O O . GLU B 1 149 ? 97.347 130.862 153.265 1.00 86.36 149 GLU B O 1
ATOM 2904 N N . LEU B 1 150 ? 96.539 129.165 152.025 1.00 90.61 150 LEU B N 1
ATOM 2905 C CA . LEU B 1 150 ? 96.466 128.271 153.178 1.00 90.61 150 LEU B CA 1
ATOM 2906 C C . LEU B 1 150 ? 97.849 127.976 153.742 1.00 90.61 150 LEU B C 1
ATOM 2907 O O . LEU B 1 150 ? 98.038 127.959 154.964 1.00 90.61 150 LEU B O 1
ATOM 2912 N N . LEU B 1 151 ? 98.829 127.738 152.871 1.00 92.61 151 LEU B N 1
ATOM 2913 C CA . LEU B 1 151 ? 100.167 127.400 153.345 1.00 92.61 151 LEU B CA 1
ATOM 2914 C C . LEU B 1 151 ? 100.952 128.644 153.750 1.00 92.61 151 LEU B C 1
ATOM 2915 O O . LEU B 1 151 ? 101.602 128.667 154.800 1.00 92.61 151 LEU B O 1
ATOM 2920 N N . GLY B 1 152 ? 100.900 129.689 152.928 1.00 95.23 152 GLY B N 1
ATOM 2921 C CA . GLY B 1 152 ? 101.716 130.869 153.144 1.00 95.23 152 GLY B CA 1
ATOM 2922 C C . GLY B 1 152 ? 102.673 131.077 151.991 1.00 95.23 152 GLY B C 1
ATOM 2923 O O . GLY B 1 152 ? 103.505 130.209 151.711 1.00 95.23 152 GLY B O 1
ATOM 2924 N N . GLY B 1 153 ? 102.575 132.218 151.314 1.00 96.59 153 GLY B N 1
ATOM 2925 C CA . GLY B 1 153 ? 103.282 132.384 150.059 1.00 96.59 153 GLY B CA 1
ATOM 2926 C C . GLY B 1 153 ? 104.783 132.548 150.166 1.00 96.59 153 GLY B C 1
ATOM 2927 O O . GLY B 1 153 ? 105.278 133.621 150.520 1.00 96.59 153 GLY B O 1
ATOM 2928 N N . LYS B 1 154 ? 105.511 131.484 149.821 1.00 99.94 154 LYS B N 1
ATOM 2929 C CA . LYS B 1 154 ? 106.972 131.500 149.719 1.00 99.94 154 LYS B CA 1
ATOM 2930 C C . LYS B 1 154 ? 107.639 132.059 150.975 1.00 99.94 154 LYS B C 1
ATOM 2931 O O . LYS B 1 154 ? 108.724 132.641 150.908 1.00 99.94 154 LYS B O 1
ATOM 2937 N N . GLU B 1 155 ? 107.002 131.886 152.131 1.00 104.31 155 GLU B N 1
ATOM 2938 C CA . GLU B 1 155 ? 107.573 132.375 153.379 1.00 104.31 155 GLU B CA 1
ATOM 2939 C C . GLU B 1 155 ? 106.906 131.672 154.552 1.00 104.31 155 GLU B C 1
ATOM 2940 O O . GLU B 1 155 ? 105.829 131.085 154.421 1.00 104.31 155 GLU B O 1
ATOM 2946 N N . GLY B 1 156 ? 107.573 131.740 155.702 1.00 106.97 156 GLY B N 1
ATOM 2947 C CA . GLY B 1 156 ? 107.013 131.260 156.950 1.00 106.97 156 GLY B CA 1
ATOM 2948 C C . GLY B 1 156 ? 107.066 129.757 157.117 1.00 106.97 156 GLY B C 1
ATOM 2949 O O . GLY B 1 156 ? 107.885 129.236 157.879 1.00 106.97 156 GLY B O 1
ATOM 2950 N N . THR B 1 157 ? 106.193 129.049 156.404 1.00 103.58 157 THR B N 1
ATOM 2951 C CA . THR B 1 157 ? 106.138 127.597 156.476 1.00 103.58 157 THR B CA 1
ATOM 2952 C C . THR B 1 157 ? 105.676 127.087 155.118 1.00 103.58 157 THR B C 1
ATOM 2953 O O . THR B 1 157 ? 104.968 127.787 154.390 1.00 103.58 157 THR B O 1
ATOM 2957 N N . TYR B 1 158 ? 106.094 125.864 154.779 1.00 97.63 158 TYR B N 1
ATOM 2958 C CA . TYR B 1 158 ? 105.891 125.296 153.445 1.00 97.63 158 TYR B CA 1
ATOM 2959 C C . TYR B 1 158 ? 106.491 126.189 152.362 1.00 97.63 158 TYR B C 1
ATOM 2960 O O . TYR B 1 158 ? 106.065 126.147 151.206 1.00 97.63 158 TYR B O 1
ATOM 2969 N N . GLY B 1 159 ? 107.480 127.006 152.733 1.00 99.08 159 GLY B N 1
ATOM 2970 C CA . GLY B 1 159 ? 108.023 127.973 151.792 1.00 99.08 159 GLY B CA 1
ATOM 2971 C C . GLY B 1 159 ? 108.620 127.319 150.561 1.00 99.08 159 GLY B C 1
ATOM 2972 O O . GLY B 1 159 ? 108.369 127.746 149.432 1.00 99.08 159 GLY B O 1
ATOM 2973 N N . GLU B 1 160 ? 109.424 126.274 150.764 1.00 97.57 160 GLU B N 1
ATOM 2974 C CA . GLU B 1 160 ? 109.949 125.530 149.625 1.00 97.57 160 GLU B CA 1
ATOM 2975 C C . GLU B 1 160 ? 108.831 124.819 148.873 1.00 97.57 160 GLU B C 1
ATOM 2976 O O . GLU B 1 160 ? 108.820 124.802 147.636 1.00 97.57 160 GLU B O 1
ATOM 2982 N N . LEU B 1 161 ? 107.874 124.241 149.603 1.00 92.84 161 LEU B N 1
ATOM 2983 C CA . LEU B 1 161 ? 106.776 123.528 148.960 1.00 92.84 161 LEU B CA 1
ATOM 2984 C C . LEU B 1 161 ? 105.918 124.471 148.129 1.00 92.84 161 LEU B C 1
ATOM 2985 O O . LEU B 1 161 ? 105.505 124.126 147.016 1.00 92.84 161 LEU B O 1
ATOM 2990 N N . VAL B 1 162 ? 105.645 125.670 148.649 1.00 91.30 162 VAL B N 1
ATOM 2991 C CA . VAL B 1 162 ? 104.867 126.649 147.895 1.00 91.30 162 VAL B CA 1
ATOM 2992 C C . VAL B 1 162 ? 105.583 127.013 146.602 1.00 91.30 162 VAL B C 1
ATOM 2993 O O . VAL B 1 162 ? 104.963 127.099 145.535 1.00 91.30 162 VAL B O 1
ATOM 2997 N N . GLY B 1 163 ? 106.897 127.227 146.673 1.00 88.79 163 GLY B N 1
ATOM 2998 C CA . GLY B 1 163 ? 107.662 127.458 145.459 1.00 88.79 163 GLY B CA 1
ATOM 2999 C C . GLY B 1 163 ? 107.575 126.294 144.491 1.00 88.79 163 GLY B C 1
ATOM 3000 O O . GLY B 1 163 ? 107.518 126.488 143.274 1.00 88.79 163 GLY B O 1
ATOM 3001 N N . LYS B 1 164 ? 107.569 125.068 145.018 1.00 86.35 164 LYS B N 1
ATOM 3002 C CA . LYS B 1 164 ? 107.329 123.905 144.170 1.00 86.35 164 LYS B CA 1
ATOM 3003 C C . LYS B 1 164 ? 105.928 123.941 143.572 1.00 86.35 164 LYS B C 1
ATOM 3004 O O . LYS B 1 164 ? 105.732 123.561 142.412 1.00 86.35 164 LYS B O 1
ATOM 3010 N N . ILE B 1 165 ? 104.942 124.388 144.353 1.00 80.58 165 ILE B N 1
ATOM 3011 C CA . ILE B 1 165 ? 103.566 124.452 143.867 1.00 80.58 165 ILE B CA 1
ATOM 3012 C C . ILE B 1 165 ? 103.442 125.455 142.730 1.00 80.58 165 ILE B C 1
ATOM 3013 O O . ILE B 1 165 ? 102.812 125.175 141.703 1.00 80.58 165 ILE B O 1
ATOM 3018 N N . ASP B 1 166 ? 104.040 126.638 142.891 1.00 78.66 166 ASP B N 1
ATOM 3019 C CA . ASP B 1 166 ? 103.936 127.665 141.861 1.00 78.66 166 ASP B CA 1
ATOM 3020 C C . ASP B 1 166 ? 104.583 127.222 140.558 1.00 78.66 166 ASP B C 1
ATOM 3021 O O . ASP B 1 166 ? 104.116 127.599 139.479 1.00 78.66 166 ASP B O 1
ATOM 3026 N N . GLY B 1 167 ? 105.649 126.422 140.632 1.00 74.49 167 GLY B N 1
ATOM 3027 C CA . GLY B 1 167 ? 106.262 125.900 139.425 1.00 74.49 167 GLY B CA 1
ATOM 3028 C C . GLY B 1 167 ? 105.454 124.829 138.731 1.00 74.49 167 GLY B C 1
ATOM 3029 O O . GLY B 1 167 ? 105.663 124.585 137.539 1.00 74.49 167 GLY B O 1
ATOM 3030 N N . ASN B 1 168 ? 104.538 124.183 139.451 1.00 68.57 168 ASN B N 1
ATOM 3031 C CA . ASN B 1 168 ? 103.675 123.159 138.874 1.00 68.57 168 ASN B CA 1
ATOM 3032 C C . ASN B 1 168 ? 102.468 123.772 138.169 1.00 68.57 168 ASN B C 1
ATOM 3033 O O . ASN B 1 168 ? 102.286 123.596 136.960 1.00 68.57 168 ASN B O 1
ATOM 3038 N N . PHE B 1 169 ? 101.633 124.484 138.920 1.00 64.24 169 PHE B N 1
ATOM 3039 C CA . PHE B 1 169 ? 100.371 125.007 138.403 1.00 64.24 169 PHE B CA 1
ATOM 3040 C C . PHE B 1 169 ? 100.540 126.468 137.988 1.00 64.24 169 PHE B C 1
ATOM 3041 O O . PHE B 1 169 ? 99.938 127.386 138.543 1.00 64.24 169 PHE B O 1
ATOM 3049 N N . ASN B 1 170 ? 101.383 126.666 136.983 1.00 67.39 170 ASN B N 1
ATOM 3050 C CA . ASN B 1 170 ? 101.591 127.987 136.418 1.00 67.39 170 ASN B CA 1
ATOM 3051 C C . ASN B 1 170 ? 100.484 128.324 135.428 1.00 67.39 170 ASN B C 1
ATOM 3052 O O . ASN B 1 170 ? 99.693 127.473 135.020 1.00 67.39 170 ASN B O 1
ATOM 3057 N N . THR B 1 171 ? 100.424 129.596 135.054 1.00 63.82 171 THR B N 1
ATOM 3058 C CA . THR B 1 171 ? 99.622 130.015 133.917 1.00 63.82 171 THR B CA 1
ATOM 3059 C C . THR B 1 171 ? 100.345 131.089 133.109 1.00 63.82 171 THR B C 1
ATOM 3060 O O . THR B 1 171 ? 99.802 131.574 132.112 1.00 63.82 171 THR B O 1
ATOM 3064 N N . ASN B 1 172 ? 101.586 131.415 133.464 1.00 65.69 172 ASN B N 1
ATOM 3065 C CA . ASN B 1 172 ? 102.302 132.497 132.805 1.00 65.69 172 ASN B CA 1
ATOM 3066 C C . ASN B 1 172 ? 102.506 132.192 131.329 1.00 65.69 172 ASN B C 1
ATOM 3067 O O . ASN B 1 172 ? 102.740 131.045 130.941 1.00 65.69 172 ASN B O 1
ATOM 3072 N N . ASP B 1 173 ? 102.400 133.231 130.507 1.00 67.53 173 ASP B N 1
ATOM 3073 C CA . ASP B 1 173 ? 102.682 133.093 129.087 1.00 67.53 173 ASP B CA 1
ATOM 3074 C C . ASP B 1 173 ? 104.099 132.574 128.886 1.00 67.53 173 ASP B C 1
ATOM 3075 O O . ASP B 1 173 ? 105.043 133.029 129.536 1.00 67.53 173 ASP B O 1
ATOM 3080 N N . VAL B 1 174 ? 104.243 131.607 127.986 1.00 68.38 174 VAL B N 1
ATOM 3081 C CA . VAL B 1 174 ? 105.514 130.940 127.740 1.00 68.38 174 VAL B CA 1
ATOM 3082 C C . VAL B 1 174 ? 105.950 131.217 126.310 1.00 68.38 174 VAL B C 1
ATOM 3083 O O . VAL B 1 174 ? 105.127 131.232 125.389 1.00 68.38 174 VAL B O 1
ATOM 3087 N N . VAL B 1 175 ? 107.243 131.459 126.132 1.00 72.52 175 VAL B N 1
ATOM 3088 C CA . VAL B 1 175 ? 107.817 131.703 124.815 1.00 72.52 175 VAL B CA 1
ATOM 3089 C C . VAL B 1 175 ? 108.389 130.398 124.277 1.00 72.52 175 VAL B C 1
ATOM 3090 O O . VAL B 1 175 ? 109.080 129.663 124.992 1.00 72.52 175 VAL B O 1
ATOM 3094 N N . ASP B 1 176 ? 108.068 130.090 123.026 1.00 76.34 176 ASP B N 1
ATOM 3095 C CA . ASP B 1 176 ? 108.517 128.856 122.397 1.00 76.34 176 ASP B CA 1
ATOM 3096 C C . ASP B 1 176 ? 109.930 129.049 121.847 1.00 76.34 176 ASP B C 1
ATOM 3097 O O . ASP B 1 176 ? 110.613 130.033 122.145 1.00 76.34 176 ASP B O 1
ATOM 3102 N N . ARG B 1 177 ? 110.389 128.091 121.040 1.00 74.08 177 ARG B N 1
ATOM 3103 C CA . ARG B 1 177 ? 111.767 128.114 120.561 1.00 74.08 177 ARG B CA 1
ATOM 3104 C C . ARG B 1 177 ? 112.031 129.308 119.651 1.00 74.08 177 ARG B C 1
ATOM 3105 O O . ARG B 1 177 ? 113.055 129.986 119.793 1.00 74.08 177 ARG B O 1
ATOM 3113 N N . GLU B 1 178 ? 111.127 129.578 118.707 1.00 80.46 178 GLU B N 1
ATOM 3114 C CA . GLU B 1 178 ? 111.336 130.689 117.782 1.00 80.46 178 GLU B CA 1
ATOM 3115 C C . GLU B 1 178 ? 111.298 132.036 118.496 1.00 80.46 178 GLU B C 1
ATOM 3116 O O . GLU B 1 178 ? 112.110 132.920 118.200 1.00 80.46 178 GLU B O 1
ATOM 3122 N N . GLY B 1 179 ? 110.373 132.219 119.434 1.00 78.24 179 GLY B N 1
ATOM 3123 C CA . GLY B 1 179 ? 110.399 133.424 120.239 1.00 78.24 179 GLY B CA 1
ATOM 3124 C C . GLY B 1 179 ? 109.069 134.113 120.470 1.00 78.24 179 GLY B C 1
ATOM 3125 O O . GLY B 1 179 ? 109.000 135.064 121.253 1.00 78.24 179 GLY B O 1
ATOM 3126 N N . VAL B 1 180 ? 108.008 133.662 119.800 1.00 77.80 180 VAL B N 1
ATOM 3127 C CA . VAL B 1 180 ? 106.702 134.269 120.016 1.00 77.80 180 VAL B CA 1
ATOM 3128 C C . VAL B 1 180 ? 106.194 133.894 121.405 1.00 77.80 180 VAL B C 1
ATOM 3129 O O . VAL B 1 180 ? 106.571 132.862 121.975 1.00 77.80 180 VAL B O 1
ATOM 3133 N N . THR B 1 181 ? 105.348 134.749 121.968 1.00 73.50 181 THR B N 1
ATOM 3134 C CA . THR B 1 181 ? 104.813 134.554 123.308 1.00 73.50 181 THR B CA 1
ATOM 3135 C C . THR B 1 181 ? 103.427 133.932 123.198 1.00 73.50 181 THR B C 1
ATOM 3136 O O . THR B 1 181 ? 102.493 134.572 122.702 1.00 73.50 181 THR B O 1
ATOM 3140 N N . ARG B 1 182 ? 103.295 132.693 123.665 1.00 69.02 182 ARG B N 1
ATOM 3141 C CA . ARG B 1 182 ? 102.071 131.919 123.519 1.00 69.02 182 ARG B CA 1
ATOM 3142 C C . ARG B 1 182 ? 101.415 131.726 124.877 1.00 69.02 182 ARG B C 1
ATOM 3143 O O . ARG B 1 182 ? 102.099 131.554 125.891 1.00 69.02 182 ARG B O 1
ATOM 3151 N N . LYS B 1 183 ? 100.086 131.759 124.892 1.00 60.22 183 LYS B N 1
ATOM 3152 C CA . LYS B 1 183 ? 99.348 131.589 126.131 1.00 60.22 183 LYS B CA 1
ATOM 3153 C C . LYS B 1 183 ? 99.510 130.167 126.659 1.00 60.22 183 LYS B C 1
ATOM 3154 O O . LYS B 1 183 ? 99.816 129.230 125.919 1.00 60.22 183 LYS B O 1
ATOM 3160 N N . TRP B 1 184 ? 99.306 130.019 127.969 1.00 52.26 184 TRP B N 1
ATOM 3161 C CA . TRP B 1 184 ? 99.564 128.741 128.623 1.00 52.26 184 TRP B CA 1
ATOM 3162 C C . TRP B 1 184 ? 98.670 127.640 128.067 1.00 52.26 184 TRP B C 1
ATOM 3163 O O . TRP B 1 184 ? 99.154 126.574 127.666 1.00 52.26 184 TRP B O 1
ATOM 3174 N N . LEU B 1 185 ? 97.359 127.880 128.035 1.00 50.49 185 LEU B N 1
ATOM 3175 C CA . LEU B 1 185 ? 96.432 126.847 127.588 1.00 50.49 185 LEU B CA 1
ATOM 3176 C C . LEU B 1 185 ? 96.583 126.565 126.102 1.00 50.49 185 LEU B C 1
ATOM 3177 O O . LEU B 1 185 ? 96.271 125.461 125.647 1.00 50.49 185 LEU B O 1
ATOM 3182 N N . ASN B 1 186 ? 97.045 127.547 125.332 1.00 49.60 186 ASN B N 1
ATOM 3183 C CA . ASN B 1 186 ? 97.323 127.315 123.922 1.00 49.60 186 ASN B CA 1
ATOM 3184 C C . ASN B 1 186 ? 98.609 126.530 123.731 1.00 49.60 186 ASN B C 1
ATOM 3185 O O . ASN B 1 186 ? 98.741 125.785 122.755 1.00 49.60 186 ASN B O 1
ATOM 3190 N N . TYR B 1 187 ? 99.568 126.693 124.639 1.00 49.06 187 TYR B N 1
ATOM 3191 C CA . TYR B 1 187 ? 100.802 125.926 124.550 1.00 49.06 187 TYR B CA 1
ATOM 3192 C C . TYR B 1 187 ? 100.584 124.477 124.960 1.00 49.06 187 TYR B C 1
ATOM 3193 O O . TYR B 1 187 ? 101.106 123.559 124.318 1.00 49.06 187 TYR B O 1
ATOM 3202 N N . ASN B 1 188 ? 99.804 124.253 126.017 1.00 45.42 188 ASN B N 1
ATOM 3203 C CA . ASN B 1 188 ? 99.780 122.955 126.676 1.00 45.42 188 ASN B CA 1
ATOM 3204 C C . ASN B 1 188 ? 98.771 121.977 126.093 1.00 45.42 188 ASN B C 1
ATOM 3205 O O . ASN B 1 188 ? 98.984 120.764 126.190 1.00 45.42 188 ASN B O 1
ATOM 3210 N N . PHE B 1 189 ? 97.678 122.451 125.493 1.00 38.98 189 PHE B N 1
ATOM 3211 C CA . PHE B 1 189 ? 96.611 121.553 125.073 1.00 38.98 189 PHE B CA 1
ATOM 3212 C C . PHE B 1 189 ? 96.132 121.750 123.642 1.00 38.98 189 PHE B C 1
ATOM 3213 O O . PHE B 1 189 ? 95.187 121.069 123.233 1.00 38.98 189 PHE B O 1
ATOM 3221 N N . GLU B 1 190 ? 96.743 122.641 122.871 1.00 45.04 190 GLU B N 1
ATOM 3222 C CA . GLU B 1 190 ? 96.287 122.917 121.515 1.00 45.04 190 GLU B CA 1
ATOM 3223 C C . GLU B 1 190 ? 97.045 122.033 120.535 1.00 45.04 190 GLU B C 1
ATOM 3224 O O . GLU B 1 190 ? 98.273 122.116 120.438 1.00 45.04 190 GLU B O 1
ATOM 3230 N N . GLY B 1 191 ? 96.313 121.196 119.806 1.00 40.05 191 GLY B N 1
ATOM 3231 C CA . GLY B 1 191 ? 96.910 120.294 118.848 1.00 40.05 191 GLY B CA 1
ATOM 3232 C C . GLY B 1 191 ? 97.434 118.999 119.422 1.00 40.05 191 GLY B C 1
ATOM 3233 O O . GLY B 1 191 ? 97.980 118.184 118.668 1.00 40.05 191 GLY B O 1
ATOM 3234 N N . PHE B 1 192 ? 97.294 118.783 120.721 1.00 38.67 192 PHE B N 1
ATOM 3235 C CA . PHE B 1 192 ? 97.760 117.553 121.346 1.00 38.67 192 PHE B CA 1
ATOM 3236 C C . PHE B 1 192 ? 96.749 116.438 121.110 1.00 38.67 192 PHE B C 1
ATOM 3237 O O . PHE B 1 192 ? 95.547 116.658 121.279 1.00 38.67 192 PHE B O 1
ATOM 3245 N N . PRO B 1 193 ? 97.192 115.237 120.740 1.00 36.28 193 PRO B N 1
ATOM 3246 C CA . PRO B 1 193 ? 96.260 114.112 120.614 1.00 36.28 193 PRO B CA 1
ATOM 3247 C C . PRO B 1 193 ? 95.526 113.851 121.921 1.00 36.28 193 PRO B C 1
ATOM 3248 O O . PRO B 1 193 ? 95.975 114.232 123.002 1.00 36.28 193 PRO B O 1
ATOM 3252 N N . TYR B 1 194 ? 94.370 113.191 121.807 1.00 40.91 194 TYR B N 1
ATOM 3253 C CA . TYR B 1 194 ? 93.499 113.027 122.967 1.00 40.91 194 TYR B CA 1
ATOM 3254 C C . TYR B 1 194 ? 94.196 112.264 124.080 1.00 40.91 194 TYR B C 1
ATOM 3255 O O . TYR B 1 194 ? 94.072 112.618 125.254 1.00 40.91 194 TYR B O 1
ATOM 3264 N N . ILE B 1 195 ? 94.921 111.199 123.735 1.00 32.81 195 ILE B N 1
ATOM 3265 C CA . ILE B 1 195 ? 95.580 110.412 124.769 1.00 32.81 195 ILE B CA 1
ATOM 3266 C C . ILE B 1 195 ? 96.737 111.187 125.386 1.00 32.81 195 ILE B C 1
ATOM 3267 O O . ILE B 1 195 ? 97.009 111.051 126.581 1.00 32.81 195 ILE B O 1
ATOM 3272 N N . ALA B 1 196 ? 97.424 112.023 124.604 1.00 31.19 196 ALA B N 1
ATOM 3273 C CA . ALA B 1 196 ? 98.457 112.877 125.179 1.00 31.19 196 ALA B CA 1
ATOM 3274 C C . ALA B 1 196 ? 97.858 113.893 126.142 1.00 31.19 196 ALA B C 1
ATOM 3275 O O . ALA B 1 196 ? 98.421 114.149 127.211 1.00 31.19 196 ALA B O 1
ATOM 3277 N N . SER B 1 197 ? 96.710 114.474 125.784 1.00 32.16 197 SER B N 1
ATOM 3278 C CA . SER B 1 197 ? 96.032 115.406 126.679 1.00 32.16 197 SER B CA 1
ATOM 3279 C C . SER B 1 197 ? 95.548 114.710 127.943 1.00 32.16 197 SER B C 1
ATOM 3280 O O . SER B 1 197 ? 95.629 115.274 129.037 1.00 32.16 197 SER B O 1
ATOM 3283 N N . VAL B 1 198 ? 95.028 113.490 127.812 1.00 34.14 198 VAL B N 1
ATOM 3284 C CA . VAL B 1 198 ? 94.564 112.751 128.982 1.00 34.14 198 VAL B CA 1
ATOM 3285 C C . VAL B 1 198 ? 95.737 112.374 129.876 1.00 34.14 198 VAL B C 1
ATOM 3286 O O . VAL B 1 198 ? 95.638 112.428 131.105 1.00 34.14 198 VAL B O 1
ATOM 3290 N N . ALA B 1 199 ? 96.867 111.992 129.279 1.00 32.14 199 ALA B N 1
ATOM 3291 C CA . ALA B 1 199 ? 98.060 111.712 130.067 1.00 32.14 199 ALA B CA 1
ATOM 3292 C C . ALA B 1 199 ? 98.550 112.961 130.783 1.00 32.14 199 ALA B C 1
ATOM 3293 O O . ALA B 1 199 ? 98.960 112.895 131.944 1.00 32.14 199 ALA B O 1
ATOM 3295 N N . LYS B 1 200 ? 98.513 114.112 130.108 1.00 37.01 200 LYS B N 1
ATOM 3296 C CA . LYS B 1 200 ? 98.916 115.360 130.749 1.00 37.01 200 LYS B CA 1
ATOM 3297 C C . LYS B 1 200 ? 97.973 115.734 131.885 1.00 37.01 200 LYS B C 1
ATOM 3298 O O . LYS B 1 200 ? 98.416 116.207 132.934 1.00 37.01 200 LYS B O 1
ATOM 3304 N N . LEU B 1 201 ? 96.668 115.533 131.696 1.00 36.41 201 LEU B N 1
ATOM 3305 C CA . LEU B 1 201 ? 95.710 115.827 132.759 1.00 36.41 201 LEU B CA 1
ATOM 3306 C C . LEU B 1 201 ? 95.888 114.884 133.942 1.00 36.41 201 LEU B C 1
ATOM 3307 O O . LEU B 1 201 ? 95.816 115.305 135.102 1.00 36.41 201 LEU B O 1
ATOM 3312 N N . SER B 1 202 ? 96.133 113.605 133.671 1.00 41.74 202 SER B N 1
ATOM 3313 C CA . SER B 1 202 ? 96.363 112.659 134.753 1.00 41.74 202 SER B CA 1
ATOM 3314 C C . SER B 1 202 ? 97.677 112.945 135.466 1.00 41.74 202 SER B C 1
ATOM 3315 O O . SER B 1 202 ? 97.786 112.728 136.675 1.00 41.74 202 SER B O 1
ATOM 3318 N N . MET B 1 203 ? 98.681 113.444 134.743 1.00 46.63 203 MET B N 1
ATOM 3319 C CA . MET B 1 203 ? 99.900 113.901 135.397 1.00 46.63 203 MET B CA 1
ATOM 3320 C C . MET B 1 203 ? 99.634 115.132 136.250 1.00 46.63 203 MET B C 1
ATOM 3321 O O . MET B 1 203 ? 100.177 115.258 137.351 1.00 46.63 203 MET B O 1
ATOM 3326 N N . MET B 1 204 ? 98.784 116.039 135.769 1.00 47.52 204 MET B N 1
ATOM 3327 C CA . MET B 1 204 ? 98.401 117.201 136.559 1.00 47.52 204 MET B CA 1
ATOM 3328 C C . MET B 1 204 ? 97.635 116.801 137.811 1.00 47.52 204 MET B C 1
ATOM 3329 O O . MET B 1 204 ? 97.685 117.517 138.814 1.00 47.52 204 MET B O 1
ATOM 3334 N N . GLN B 1 205 ? 96.936 115.672 137.771 1.00 49.89 205 GLN B N 1
ATOM 3335 C CA . GLN B 1 205 ? 96.317 115.088 138.956 1.00 49.89 205 GLN B CA 1
ATOM 3336 C C . GLN B 1 205 ? 97.330 114.414 139.871 1.00 49.89 205 GLN B C 1
ATOM 3337 O O . GLN B 1 205 ? 97.184 114.456 141.096 1.00 49.89 205 GLN B O 1
ATOM 3343 N N . SER B 1 206 ? 98.345 113.772 139.294 1.00 52.36 206 SER B N 1
ATOM 3344 C CA . SER B 1 206 ? 99.418 113.212 140.105 1.00 52.36 206 SER B CA 1
ATOM 3345 C C . SER B 1 206 ? 100.173 114.300 140.848 1.00 52.36 206 SER B C 1
ATOM 3346 O O . SER B 1 206 ? 100.619 114.079 141.975 1.00 52.36 206 SER B O 1
ATOM 3349 N N . ASP B 1 207 ? 100.323 115.480 140.243 1.00 57.23 207 ASP B N 1
ATOM 3350 C CA . ASP B 1 207 ? 100.863 116.612 140.989 1.00 57.23 207 ASP B CA 1
ATOM 3351 C C . ASP B 1 207 ? 99.930 117.097 142.086 1.00 57.23 207 ASP B C 1
ATOM 3352 O O . ASP B 1 207 ? 100.416 117.530 143.130 1.00 57.23 207 ASP B O 1
ATOM 3357 N N . ILE B 1 208 ? 98.612 117.020 141.896 1.00 60.59 208 ILE B N 1
ATOM 3358 C CA . ILE B 1 208 ? 97.692 117.362 142.980 1.00 60.59 208 ILE B CA 1
ATOM 3359 C C . ILE B 1 208 ? 97.886 116.406 144.150 1.00 60.59 208 ILE B C 1
ATOM 3360 O O . ILE B 1 208 ? 98.011 116.820 145.312 1.00 60.59 208 ILE B O 1
ATOM 3365 N N . ARG B 1 209 ? 97.927 115.107 143.850 1.00 64.13 209 ARG B N 1
ATOM 3366 C CA . ARG B 1 209 ? 98.114 114.098 144.889 1.00 64.13 209 ARG B CA 1
ATOM 3367 C C . ARG B 1 209 ? 99.467 114.249 145.571 1.00 64.13 209 ARG B C 1
ATOM 3368 O O . ARG B 1 209 ? 99.564 114.150 146.799 1.00 64.13 209 ARG B O 1
ATOM 3376 N N . ALA B 1 210 ? 100.524 114.484 144.790 1.00 69.33 210 ALA B N 1
ATOM 3377 C CA . ALA B 1 210 ? 101.853 114.672 145.358 1.00 69.33 210 ALA B CA 1
ATOM 3378 C C . ALA B 1 210 ? 101.907 115.915 146.233 1.00 69.33 210 ALA B C 1
ATOM 3379 O O . ALA B 1 210 ? 102.509 115.897 147.311 1.00 69.33 210 ALA B O 1
ATOM 3381 N N . THR B 1 211 ? 101.282 117.004 145.786 1.00 72.13 211 THR B N 1
ATOM 3382 C CA . THR B 1 211 ? 101.262 118.228 146.572 1.00 72.13 211 THR B CA 1
ATOM 3383 C C . THR B 1 211 ? 100.559 118.013 147.901 1.00 72.13 211 THR B C 1
ATOM 3384 O O . THR B 1 211 ? 101.056 118.432 148.952 1.00 72.13 211 THR B O 1
ATOM 3388 N N . GLU B 1 212 ? 99.406 117.340 147.887 1.00 77.04 212 GLU B N 1
ATOM 3389 C CA . GLU B 1 212 ? 98.706 117.172 149.156 1.00 77.04 212 GLU B CA 1
ATOM 3390 C C . GLU B 1 212 ? 99.403 116.156 150.057 1.00 77.04 212 GLU B C 1
ATOM 3391 O O . GLU B 1 212 ? 99.414 116.332 151.279 1.00 77.04 212 GLU B O 1
ATOM 3397 N N . GLN B 1 213 ? 100.012 115.109 149.491 1.00 77.71 213 GLN B N 1
ATOM 3398 C CA . GLN B 1 213 ? 100.754 114.177 150.335 1.00 77.71 213 GLN B CA 1
ATOM 3399 C C . GLN B 1 213 ? 102.005 114.826 150.908 1.00 77.71 213 GLN B C 1
ATOM 3400 O O . GLN B 1 213 ? 102.432 114.474 152.012 1.00 77.71 213 GLN B O 1
ATOM 3406 N N . GLU B 1 214 ? 102.593 115.785 150.190 1.00 84.29 214 GLU B N 1
ATOM 3407 C CA . GLU B 1 214 ? 103.694 116.555 150.752 1.00 84.29 214 GLU B CA 1
ATOM 3408 C C . GLU B 1 214 ? 103.203 117.489 151.848 1.00 84.29 214 GLU B C 1
ATOM 3409 O O . GLU B 1 214 ? 103.896 117.700 152.849 1.00 84.29 214 GLU B O 1
ATOM 3415 N N . VAL B 1 215 ? 102.011 118.064 151.671 1.00 88.17 215 VAL B N 1
ATOM 3416 C CA . VAL B 1 215 ? 101.441 118.930 152.701 1.00 88.17 215 VAL B CA 1
ATOM 3417 C C . VAL B 1 215 ? 101.204 118.142 153.983 1.00 88.17 215 VAL B C 1
ATOM 3418 O O . VAL B 1 215 ? 101.596 118.569 155.075 1.00 88.17 215 VAL B O 1
ATOM 3422 N N . TYR B 1 216 ? 100.565 116.976 153.870 1.00 87.80 216 TYR B N 1
ATOM 3423 C CA . TYR B 1 216 ? 100.351 116.156 155.058 1.00 87.80 216 TYR B CA 1
ATOM 3424 C C . TYR B 1 216 ? 101.647 115.548 155.575 1.00 87.80 216 TYR B C 1
ATOM 3425 O O . TYR B 1 216 ? 101.714 115.175 156.751 1.00 87.80 216 TYR B O 1
ATOM 3434 N N . ALA B 1 217 ? 102.671 115.435 154.726 1.00 90.52 217 ALA B N 1
ATOM 3435 C CA . ALA B 1 217 ? 103.976 114.995 155.202 1.00 90.52 217 ALA B CA 1
ATOM 3436 C C . ALA B 1 217 ? 104.546 115.980 156.213 1.00 90.52 217 ALA B C 1
ATOM 3437 O O . ALA B 1 217 ? 105.091 115.575 157.247 1.00 90.52 217 ALA B O 1
ATOM 3439 N N . GLU B 1 218 ? 104.429 117.275 155.936 1.00 93.70 218 GLU B N 1
ATOM 3440 C CA . GLU B 1 218 ? 104.860 118.308 156.877 1.00 93.70 218 GLU B CA 1
ATOM 3441 C C . GLU B 1 218 ? 103.744 118.669 157.851 1.00 93.70 218 GLU B C 1
ATOM 3442 O O . GLU B 1 218 ? 103.426 119.837 158.068 1.00 93.70 218 GLU B O 1
ATOM 3448 N N . MET B 1 219 ? 103.137 117.642 158.450 1.00 100.50 219 MET B N 1
ATOM 3449 C CA . MET B 1 219 ? 102.153 117.840 159.507 1.00 100.50 219 MET B CA 1
ATOM 3450 C C . MET B 1 219 ? 102.292 116.792 160.606 1.00 100.50 219 MET B C 1
ATOM 3451 O O . MET B 1 219 ? 101.356 116.603 161.392 1.00 100.50 219 MET B O 1
ATOM 3456 N N . LEU B 1 220 ? 103.427 116.104 160.674 1.00 102.87 220 LEU B N 1
ATOM 3457 C CA . LEU B 1 220 ? 103.655 115.082 161.687 1.00 102.87 220 LEU B CA 1
ATOM 3458 C C . LEU B 1 220 ? 104.883 115.428 162.520 1.00 102.87 220 LEU B C 1
ATOM 3459 O O . LEU B 1 220 ? 105.835 116.024 162.017 1.00 102.87 220 LEU B O 1
ATOM 3464 N N . THR C 2 7 ? 126.374 110.480 72.870 1.00 80.68 7 THR C N 1
ATOM 3465 C CA . THR C 2 7 ? 127.515 110.003 73.642 1.00 80.68 7 THR C CA 1
ATOM 3466 C C . THR C 2 7 ? 127.353 110.331 75.120 1.00 80.68 7 THR C C 1
ATOM 3467 O O . THR C 2 7 ? 128.019 109.743 75.971 1.00 80.68 7 THR C O 1
ATOM 3471 N N . THR C 2 8 ? 126.466 111.276 75.420 1.00 76.95 8 THR C N 1
ATOM 3472 C CA . THR C 2 8 ? 126.174 111.659 76.794 1.00 76.95 8 THR C CA 1
ATOM 3473 C C . THR C 2 8 ? 125.086 110.802 77.422 1.00 76.95 8 THR C C 1
ATOM 3474 O O . THR C 2 8 ? 124.720 111.038 78.577 1.00 76.95 8 THR C O 1
ATOM 3478 N N . LYS C 2 9 ? 124.553 109.826 76.690 1.00 73.47 9 LYS C N 1
ATOM 3479 C CA . LYS C 2 9 ? 123.589 108.897 77.261 1.00 73.47 9 LYS C CA 1
ATOM 3480 C C . LYS C 2 9 ? 124.240 107.850 78.151 1.00 73.47 9 LYS C C 1
ATOM 3481 O O . LYS C 2 9 ? 123.524 107.135 78.859 1.00 73.47 9 LYS C O 1
ATOM 3487 N N . LYS C 2 10 ? 125.568 107.739 78.133 1.00 72.57 10 LYS C N 1
ATOM 3488 C CA . LYS C 2 10 ? 126.255 106.770 78.974 1.00 72.57 10 LYS C CA 1
ATOM 3489 C C . LYS C 2 10 ? 126.707 107.355 80.302 1.00 72.57 10 LYS C C 1
ATOM 3490 O O . LYS C 2 10 ? 127.052 106.593 81.210 1.00 72.57 10 LYS C O 1
ATOM 3496 N N . ILE C 2 11 ? 126.722 108.681 80.438 1.00 69.38 11 ILE C N 1
ATOM 3497 C CA . ILE C 2 11 ? 127.005 109.289 81.732 1.00 69.38 11 ILE C CA 1
ATOM 3498 C C . ILE C 2 11 ? 125.740 109.412 82.572 1.00 69.38 11 ILE C C 1
ATOM 3499 O O . ILE C 2 11 ? 125.825 109.451 83.808 1.00 69.38 11 ILE C O 1
ATOM 3504 N N . PHE C 2 12 ? 124.568 109.458 81.940 1.00 65.92 12 PHE C N 1
ATOM 3505 C CA . PHE C 2 12 ? 123.317 109.405 82.684 1.00 65.92 12 PHE C CA 1
ATOM 3506 C C . PHE C 2 12 ? 123.019 107.989 83.151 1.00 65.92 12 PHE C C 1
ATOM 3507 O O . PHE C 2 12 ? 122.495 107.792 84.252 1.00 65.92 12 PHE C O 1
ATOM 3515 N N . GLN C 2 13 ? 123.347 106.993 82.324 1.00 65.60 13 GLN C N 1
ATOM 3516 C CA . GLN C 2 13 ? 123.173 105.605 82.732 1.00 65.60 13 GLN C CA 1
ATOM 3517 C C . GLN C 2 13 ? 124.041 105.274 83.938 1.00 65.60 13 GLN C C 1
ATOM 3518 O O . GLN C 2 13 ? 123.591 104.594 84.867 1.00 65.60 13 GLN C O 1
ATOM 3524 N N . MET C 2 14 ? 125.290 105.742 83.940 1.00 63.14 14 MET C N 1
ATOM 3525 C CA . MET C 2 14 ? 126.145 105.552 85.107 1.00 63.14 14 MET C CA 1
ATOM 3526 C C . MET C 2 14 ? 125.550 106.229 86.332 1.00 63.14 14 MET C C 1
ATOM 3527 O O . MET C 2 14 ? 125.477 105.632 87.411 1.00 63.14 14 MET C O 1
ATOM 3532 N N . ALA C 2 15 ? 125.110 107.479 86.180 1.00 57.97 15 ALA C N 1
ATOM 3533 C CA . ALA C 2 15 ? 124.522 108.193 87.306 1.00 57.97 15 ALA C CA 1
ATOM 3534 C C . ALA C 2 15 ? 123.254 107.507 87.788 1.00 57.97 15 ALA C C 1
ATOM 3535 O O . ALA C 2 15 ? 123.061 107.329 88.994 1.00 57.97 15 ALA C O 1
ATOM 3537 N N . TYR C 2 16 ? 122.394 107.086 86.858 1.00 56.85 16 TYR C N 1
ATOM 3538 C CA . TYR C 2 16 ? 121.151 106.425 87.242 1.00 56.85 16 TYR C CA 1
ATOM 3539 C C . TYR C 2 16 ? 121.425 105.130 87.995 1.00 56.85 16 TYR C C 1
ATOM 3540 O O . TYR C 2 16 ? 120.881 104.905 89.081 1.00 56.85 16 TYR C O 1
ATOM 3549 N N . GLY C 2 17 ? 122.283 104.271 87.440 1.00 54.15 17 GLY C N 1
ATOM 3550 C CA . GLY C 2 17 ? 122.565 103.001 88.089 1.00 54.15 17 GLY C CA 1
ATOM 3551 C C . GLY C 2 17 ? 123.251 103.157 89.433 1.00 54.15 17 GLY C C 1
ATOM 3552 O O . GLY C 2 17 ? 122.888 102.489 90.407 1.00 54.15 17 GLY C O 1
ATOM 3553 N N . ILE C 2 18 ? 124.247 104.040 89.512 1.00 54.20 18 ILE C N 1
ATOM 3554 C CA . ILE C 2 18 ? 124.979 104.211 90.759 1.00 54.20 18 ILE C CA 1
ATOM 3555 C C . ILE C 2 18 ? 124.084 104.835 91.823 1.00 54.20 18 ILE C C 1
ATOM 3556 O O . ILE C 2 18 ? 124.117 104.432 92.993 1.00 54.20 18 ILE C O 1
ATOM 3561 N N . GLY C 2 19 ? 123.250 105.803 91.438 1.00 50.53 19 GLY C N 1
ATOM 3562 C CA . GLY C 2 19 ? 122.305 106.362 92.385 1.00 50.53 19 GLY C CA 1
ATOM 3563 C C . GLY C 2 19 ? 121.278 105.349 92.848 1.00 50.53 19 GLY C C 1
ATOM 3564 O O . GLY C 2 19 ? 120.886 105.341 94.016 1.00 50.53 19 GLY C O 1
ATOM 3565 N N . ALA C 2 20 ? 120.829 104.480 91.940 1.00 47.42 20 ALA C N 1
ATOM 3566 C CA . ALA C 2 20 ? 119.907 103.425 92.338 1.00 47.42 20 ALA C CA 1
ATOM 3567 C C . ALA C 2 20 ? 120.547 102.498 93.356 1.00 47.42 20 ALA C C 1
ATOM 3568 O O . ALA C 2 20 ? 119.926 102.150 94.367 1.00 47.42 20 ALA C O 1
ATOM 3570 N N . SER C 2 21 ? 121.796 102.103 93.114 1.00 48.21 21 SER C N 1
ATOM 3571 C CA . SER C 2 21 ? 122.489 101.254 94.074 1.00 48.21 21 SER C CA 1
ATOM 3572 C C . SER C 2 21 ? 122.622 101.947 95.422 1.00 48.21 21 SER C C 1
ATOM 3573 O O . SER C 2 21 ? 122.384 101.333 96.468 1.00 48.21 21 SER C O 1
ATOM 3576 N N . ILE C 2 22 ? 122.980 103.234 95.418 1.00 44.30 22 ILE C N 1
ATOM 3577 C CA . ILE C 2 22 ? 123.168 103.952 96.675 1.00 44.30 22 ILE C CA 1
ATOM 3578 C C . ILE C 2 22 ? 121.858 104.053 97.444 1.00 44.30 22 ILE C C 1
ATOM 3579 O O . ILE C 2 22 ? 121.826 103.853 98.663 1.00 44.30 22 ILE C O 1
ATOM 3584 N N . VAL C 2 23 ? 120.758 104.370 96.757 1.00 44.25 23 VAL C N 1
ATOM 3585 C CA . VAL C 2 23 ? 119.501 104.556 97.474 1.00 44.25 23 VAL C CA 1
ATOM 3586 C C . VAL C 2 23 ? 118.976 103.218 97.983 1.00 44.25 23 VAL C C 1
ATOM 3587 O O . VAL C 2 23 ? 118.433 103.133 99.091 1.00 44.25 23 VAL C O 1
ATOM 3591 N N . ILE C 2 24 ? 119.128 102.152 97.192 1.00 41.31 24 ILE C N 1
ATOM 3592 C CA . ILE C 2 24 ? 118.716 100.831 97.656 1.00 41.31 24 ILE C CA 1
ATOM 3593 C C . ILE C 2 24 ? 119.538 100.403 98.864 1.00 41.31 24 ILE C C 1
ATOM 3594 O O . ILE C 2 24 ? 119.004 99.836 99.822 1.00 41.31 24 ILE C O 1
ATOM 3599 N N . LEU C 2 25 ? 120.846 100.672 98.849 1.00 40.20 25 LEU C N 1
ATOM 3600 C CA . LEU C 2 25 ? 121.677 100.301 99.990 1.00 40.20 25 LEU C CA 1
ATOM 3601 C C . LEU C 2 25 ? 121.341 101.139 101.218 1.00 40.20 25 LEU C C 1
ATOM 3602 O O . LEU C 2 25 ? 121.380 100.638 102.346 1.00 40.20 25 LEU C O 1
ATOM 3607 N N . GLY C 2 26 ? 121.009 102.414 101.021 1.00 38.38 26 GLY C N 1
ATOM 3608 C CA . GLY C 2 26 ? 120.557 103.225 102.138 1.00 38.38 26 GLY C CA 1
ATOM 3609 C C . GLY C 2 26 ? 119.270 102.703 102.743 1.00 38.38 26 GLY C C 1
ATOM 3610 O O . GLY C 2 26 ? 119.127 102.643 103.966 1.00 38.38 26 GLY C O 1
ATOM 3611 N N . ALA C 2 27 ? 118.319 102.306 101.895 1.00 39.27 27 ALA C N 1
ATOM 3612 C CA . ALA C 2 27 ? 117.095 101.693 102.398 1.00 39.27 27 ALA C CA 1
ATOM 3613 C C . ALA C 2 27 ? 117.396 100.398 103.142 1.00 39.27 27 ALA C C 1
ATOM 3614 O O . ALA C 2 27 ? 116.821 100.134 104.203 1.00 39.27 27 ALA C O 1
ATOM 3616 N N . LEU C 2 28 ? 118.303 99.582 102.599 1.00 42.44 28 LEU C N 1
ATOM 3617 C CA . LEU C 2 28 ? 118.690 98.336 103.253 1.00 42.44 28 LEU C CA 1
ATOM 3618 C C . LEU C 2 28 ? 119.243 98.596 104.646 1.00 42.44 28 LEU C C 1
ATOM 3619 O O . LEU C 2 28 ? 118.860 97.931 105.613 1.00 42.44 28 LEU C O 1
ATOM 3624 N N . PHE C 2 29 ? 120.157 99.557 104.765 1.00 44.97 29 PHE C N 1
ATOM 3625 C CA . PHE C 2 29 ? 120.782 99.809 106.056 1.00 44.97 29 PHE C CA 1
ATOM 3626 C C . PHE C 2 29 ? 119.825 100.489 107.024 1.00 44.97 29 PHE C C 1
ATOM 3627 O O . PHE C 2 29 ? 119.974 100.341 108.240 1.00 44.97 29 PHE C O 1
ATOM 3635 N N . LYS C 2 30 ? 118.845 101.237 106.517 1.00 41.71 30 LYS C N 1
ATOM 3636 C CA . LYS C 2 30 ? 117.867 101.843 107.412 1.00 41.71 30 LYS C CA 1
ATOM 3637 C C . LYS C 2 30 ? 116.878 100.808 107.932 1.00 41.71 30 LYS C C 1
ATOM 3638 O O . LYS C 2 30 ? 116.480 100.856 109.101 1.00 41.71 30 LYS C O 1
ATOM 3644 N N . ILE C 2 31 ? 116.470 99.865 107.081 1.00 38.33 31 ILE C N 1
ATOM 3645 C CA . ILE C 2 31 ? 115.502 98.856 107.499 1.00 38.33 31 ILE C CA 1
ATOM 3646 C C . ILE C 2 31 ? 116.125 97.882 108.491 1.00 38.33 31 ILE C C 1
ATOM 3647 O O . ILE C 2 31 ? 115.509 97.530 109.504 1.00 38.33 31 ILE C O 1
ATOM 3652 N N . LEU C 2 32 ? 117.348 97.431 108.223 1.00 41.15 32 LEU C N 1
ATOM 3653 C CA . LEU C 2 32 ? 117.960 96.348 108.978 1.00 41.15 32 LEU C CA 1
ATOM 3654 C C . LEU C 2 32 ? 118.878 96.824 110.093 1.00 41.15 32 LEU C C 1
ATOM 3655 O O . LEU C 2 32 ? 119.473 95.989 110.777 1.00 41.15 32 LEU C O 1
ATOM 3660 N N . HIS C 2 33 ? 119.004 98.135 110.293 1.00 40.99 33 HIS C N 1
ATOM 3661 C CA . HIS C 2 33 ? 119.831 98.703 111.359 1.00 40.99 33 HIS C CA 1
ATOM 3662 C C . HIS C 2 33 ? 121.281 98.238 111.260 1.00 40.99 33 HIS C C 1
ATOM 3663 O O . HIS C 2 33 ? 121.933 97.968 112.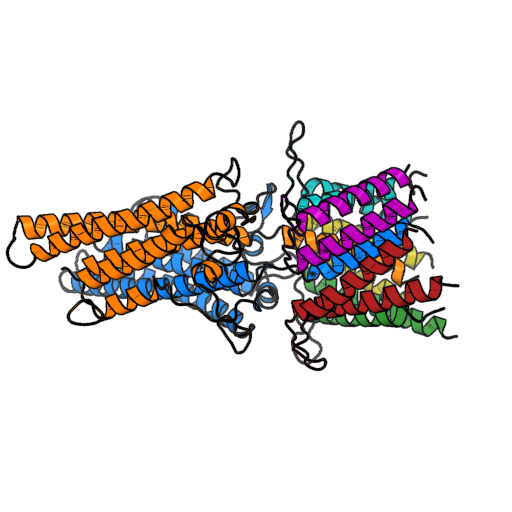269 1.00 40.99 33 HIS C O 1
ATOM 3670 N N . TRP C 2 34 ? 121.797 98.150 110.039 1.00 46.30 34 TRP C N 1
ATOM 3671 C CA . TRP C 2 34 ? 123.163 97.692 109.856 1.00 46.30 34 TRP C CA 1
ATOM 3672 C C . TRP C 2 34 ? 124.151 98.830 110.103 1.00 46.30 34 TRP C C 1
ATOM 3673 O O . TRP C 2 34 ? 123.775 99.979 110.341 1.00 46.30 34 TRP C O 1
ATOM 3684 N N . GLU C 2 35 ? 125.438 98.490 110.048 1.00 59.52 35 GLU C N 1
ATOM 3685 C CA . GLU C 2 35 ? 126.527 99.428 110.328 1.00 59.52 35 GLU C CA 1
ATOM 3686 C C . GLU C 2 35 ? 127.691 99.059 109.415 1.00 59.52 35 GLU C C 1
ATOM 3687 O O . GLU C 2 35 ? 128.291 97.993 109.575 1.00 59.52 35 GLU C O 1
ATOM 3693 N N . ILE C 2 36 ? 128.012 99.930 108.466 1.00 76.69 36 ILE C N 1
ATOM 3694 C CA . ILE C 2 36 ? 129.184 99.740 107.621 1.00 76.69 36 ILE C CA 1
ATOM 3695 C C . ILE C 2 36 ? 130.317 100.605 108.159 1.00 76.69 36 ILE C C 1
ATOM 3696 O O . ILE C 2 36 ? 130.119 101.781 108.485 1.00 76.69 36 ILE C O 1
ATOM 3701 N N . ASP C 2 37 ? 131.497 100.011 108.298 1.00 93.95 37 ASP C N 1
ATOM 3702 C CA . ASP C 2 37 ? 132.661 100.691 108.862 1.00 93.95 37 ASP C CA 1
ATOM 3703 C C . ASP C 2 37 ? 133.765 100.706 107.812 1.00 93.95 37 ASP C C 1
ATOM 3704 O O . ASP C 2 37 ? 134.423 99.687 107.580 1.00 93.95 37 ASP C O 1
ATOM 3709 N N . PHE C 2 38 ? 133.968 101.858 107.173 1.00 104.09 38 PHE C N 1
ATOM 3710 C CA . PHE C 2 38 ? 135.034 101.981 106.187 1.00 104.09 38 PHE C CA 1
ATOM 3711 C C . PHE C 2 38 ? 135.856 103.246 106.401 1.00 104.09 38 PHE C C 1
ATOM 3712 O O . PHE C 2 38 ? 137.009 103.322 105.963 1.00 104.09 38 PHE C O 1
ATOM 3720 N N . GLY C 2 39 ? 135.281 104.241 107.065 1.00 103.88 39 GLY C N 1
ATOM 3721 C CA . GLY C 2 39 ? 136.009 105.464 107.339 1.00 103.88 39 GLY C CA 1
ATOM 3722 C C . GLY C 2 39 ? 135.246 106.354 108.292 1.00 103.88 39 GLY C C 1
ATOM 3723 O O . GLY C 2 39 ? 134.020 106.263 108.412 1.00 103.88 39 GLY C O 1
ATOM 3724 N N . GLY C 2 40 ? 135.994 107.224 108.966 1.00 98.87 40 GLY C N 1
ATOM 3725 C CA . GLY C 2 40 ? 135.408 108.182 109.883 1.00 98.87 40 GLY C CA 1
ATOM 3726 C C . GLY C 2 40 ? 134.616 107.546 111.006 1.00 98.87 40 GLY C C 1
ATOM 3727 O O . GLY C 2 40 ? 135.184 106.914 111.901 1.00 98.87 40 GLY C O 1
ATOM 3728 N N . PHE C 2 41 ? 133.298 107.709 110.964 1.00 93.20 41 PHE C N 1
ATOM 3729 C CA . PHE C 2 41 ? 132.410 107.146 111.969 1.00 93.20 41 PHE C CA 1
ATOM 3730 C C . PHE C 2 41 ? 132.016 105.728 111.559 1.00 93.20 41 PHE C C 1
ATOM 3731 O O . PHE C 2 41 ? 132.590 105.138 110.641 1.00 93.20 41 PHE C O 1
ATOM 3739 N N . LYS C 2 42 ? 131.030 105.163 112.250 1.00 81.95 42 LYS C N 1
ATOM 3740 C CA . LYS C 2 42 ? 130.442 103.888 111.864 1.00 81.95 42 LYS C CA 1
ATOM 3741 C C . LYS C 2 42 ? 129.323 104.051 110.845 1.00 81.95 42 LYS C C 1
ATOM 3742 O O . LYS C 2 42 ? 128.751 103.048 110.407 1.00 81.95 42 LYS C O 1
ATOM 3748 N N . LEU C 2 43 ? 128.964 105.290 110.510 1.00 72.17 43 LEU C N 1
ATOM 3749 C CA . LEU C 2 43 ? 128.096 105.626 109.384 1.00 72.17 43 LEU C CA 1
ATOM 3750 C C . LEU C 2 43 ? 126.649 105.185 109.561 1.00 72.17 43 LEU C C 1
ATOM 3751 O O . LEU C 2 43 ? 125.801 105.531 108.734 1.00 72.17 43 LEU C O 1
ATOM 3756 N N . GLY C 2 44 ? 126.346 104.453 110.629 1.00 59.25 44 GLY C N 1
ATOM 3757 C CA . GLY C 2 44 ? 124.976 104.091 110.939 1.00 59.25 44 GLY C CA 1
ATOM 3758 C C . GLY C 2 44 ? 124.181 103.502 109.791 1.00 59.25 44 GLY C C 1
ATOM 3759 O O . GLY C 2 44 ? 124.750 102.984 108.827 1.00 59.25 44 GLY C O 1
ATOM 3760 N N . GLY C 2 45 ? 122.858 103.567 109.894 1.00 48.87 45 GLY C N 1
ATOM 3761 C CA . GLY C 2 45 ? 121.987 103.271 108.776 1.00 48.87 45 GLY C CA 1
ATOM 3762 C C . GLY C 2 45 ? 121.109 104.466 108.478 1.00 48.87 45 GLY C C 1
ATOM 3763 O O . GLY C 2 45 ? 120.671 104.666 107.341 1.00 48.87 45 GLY C O 1
ATOM 3764 N N . GLY C 2 46 ? 120.863 105.282 109.504 1.00 49.76 46 GLY C N 1
ATOM 3765 C CA . GLY C 2 46 ? 120.172 106.541 109.288 1.00 49.76 46 GLY C CA 1
ATOM 3766 C C . GLY C 2 46 ? 120.986 107.513 108.456 1.00 49.76 46 GLY C C 1
ATOM 3767 O O . GLY C 2 46 ? 120.457 108.175 107.559 1.00 49.76 46 GLY C O 1
ATOM 3768 N N . PHE C 2 47 ? 122.286 107.614 108.742 1.00 51.01 47 PHE C N 1
ATOM 3769 C CA . PHE C 2 47 ? 123.147 108.463 107.928 1.00 51.01 47 PHE C CA 1
ATOM 3770 C C . PHE C 2 47 ? 123.210 107.958 106.493 1.00 51.01 47 PHE C C 1
ATOM 3771 O O . PHE C 2 47 ? 123.278 108.752 105.551 1.00 51.01 47 PHE C O 1
ATOM 3779 N N . LEU C 2 48 ? 123.200 106.638 106.305 1.00 49.45 48 LEU C N 1
ATOM 3780 C CA . LEU C 2 48 ? 123.217 106.104 104.949 1.00 49.45 48 LEU C CA 1
ATOM 3781 C C . LEU C 2 48 ? 121.896 106.343 104.235 1.00 49.45 48 LEU C C 1
ATOM 3782 O O . LEU C 2 48 ? 121.882 106.544 103.018 1.00 49.45 48 LEU C O 1
ATOM 3787 N N . LEU C 2 49 ? 120.780 106.346 104.967 1.00 44.34 49 LEU C N 1
ATOM 3788 C CA . LEU C 2 49 ? 119.523 106.778 104.365 1.00 44.34 49 LEU C CA 1
ATOM 3789 C C . LEU C 2 49 ? 119.594 108.242 103.949 1.00 44.34 49 LEU C C 1
ATOM 3790 O O . LEU C 2 49 ? 119.107 108.615 102.877 1.00 44.34 49 LEU C O 1
ATOM 3795 N N . ALA C 2 50 ? 120.201 109.086 104.785 1.00 43.63 50 ALA C N 1
ATOM 3796 C CA . ALA C 2 50 ? 120.361 110.493 104.429 1.00 43.63 50 ALA C CA 1
ATOM 3797 C C . ALA C 2 50 ? 121.234 110.657 103.190 1.00 43.63 50 ALA C C 1
ATOM 3798 O O . ALA C 2 50 ? 120.958 111.503 102.332 1.00 43.63 50 ALA C O 1
ATOM 3800 N N . PHE C 2 51 ? 122.304 109.870 103.090 1.00 46.81 51 PHE C N 1
ATOM 3801 C CA . PHE C 2 51 ? 123.152 109.921 101.904 1.00 46.81 51 PHE C CA 1
ATOM 3802 C C . PHE C 2 51 ? 122.403 109.439 100.670 1.00 46.81 51 PHE C C 1
ATOM 3803 O O . PHE C 2 51 ? 122.558 110.004 99.580 1.00 46.81 51 PHE C O 1
ATOM 3811 N N . GLY C 2 52 ? 121.593 108.391 100.818 1.00 44.07 52 GLY C N 1
ATOM 3812 C CA . GLY C 2 52 ? 120.752 107.961 99.716 1.00 44.07 52 GLY C CA 1
ATOM 3813 C C . GLY C 2 52 ? 119.769 109.033 99.293 1.00 44.07 52 GLY C C 1
ATOM 3814 O O . GLY C 2 52 ? 119.468 109.177 98.110 1.00 44.07 52 GLY C O 1
ATOM 3815 N N . LEU C 2 53 ? 119.263 109.807 100.253 1.00 44.03 53 LEU C N 1
ATOM 3816 C CA . LEU C 2 53 ? 118.358 110.902 99.917 1.00 44.03 53 LEU C CA 1
ATOM 3817 C C . LEU C 2 53 ? 119.086 112.035 99.201 1.00 44.03 53 LEU C C 1
ATOM 3818 O O . LEU C 2 53 ? 118.540 112.631 98.268 1.00 44.03 53 LEU C O 1
ATOM 3823 N N . ILE C 2 54 ? 120.313 112.353 99.621 1.00 47.24 54 ILE C N 1
ATOM 3824 C CA . ILE C 2 54 ? 121.117 113.323 98.875 1.00 47.24 54 ILE C CA 1
ATOM 3825 C C . ILE C 2 54 ? 121.314 112.849 97.443 1.00 47.24 54 ILE C C 1
ATOM 3826 O O . ILE C 2 54 ? 121.157 113.618 96.483 1.00 47.24 54 ILE C O 1
ATOM 3831 N N . THR C 2 55 ? 121.653 111.571 97.279 1.00 47.88 55 THR C N 1
ATOM 3832 C CA . THR C 2 55 ? 121.861 111.019 95.946 1.00 47.88 55 THR C CA 1
ATOM 3833 C C . THR C 2 55 ? 120.581 111.062 95.122 1.00 47.88 55 THR C C 1
ATOM 3834 O O . THR C 2 55 ? 120.612 111.371 93.926 1.00 47.88 55 THR C O 1
ATOM 3838 N N . GLU C 2 56 ? 119.442 110.761 95.745 1.00 49.71 56 GLU C N 1
ATOM 3839 C CA . GLU C 2 56 ? 118.177 110.770 95.022 1.00 49.71 56 GLU C CA 1
ATOM 3840 C C . GLU C 2 56 ? 117.780 112.184 94.624 1.00 49.71 56 GLU C C 1
ATOM 3841 O O . GLU C 2 56 ? 117.226 112.393 93.542 1.00 49.71 56 GLU C O 1
ATOM 3847 N N . ALA C 2 57 ? 118.059 113.168 95.480 1.00 47.80 57 ALA C N 1
ATOM 3848 C CA . ALA C 2 57 ? 117.819 114.557 95.109 1.00 47.80 57 ALA C CA 1
ATOM 3849 C C . ALA C 2 57 ? 118.695 114.968 93.935 1.00 47.80 57 ALA C C 1
ATOM 3850 O O . ALA C 2 57 ? 118.235 115.658 93.019 1.00 47.80 57 ALA C O 1
ATOM 3852 N N . ILE C 2 58 ? 119.960 114.542 93.938 1.00 48.65 58 ILE C N 1
ATOM 3853 C CA . ILE C 2 58 ? 120.849 114.875 92.827 1.00 48.65 58 ILE C CA 1
ATOM 3854 C C . ILE C 2 58 ? 120.374 114.214 91.538 1.00 48.65 58 ILE C C 1
ATOM 3855 O O . ILE C 2 58 ? 120.419 114.821 90.461 1.00 48.65 58 ILE C O 1
ATOM 3860 N N . ILE C 2 59 ? 119.914 112.964 91.621 1.00 51.58 59 ILE C N 1
ATOM 3861 C CA . ILE C 2 59 ? 119.436 112.272 90.426 1.00 51.58 59 ILE C CA 1
ATOM 3862 C C . ILE C 2 59 ? 118.142 112.901 89.924 1.00 51.58 59 ILE C C 1
ATOM 3863 O O . ILE C 2 59 ? 117.918 113.007 88.714 1.00 51.58 59 ILE C O 1
ATOM 3868 N N . PHE C 2 60 ? 117.270 113.328 90.840 1.00 50.39 60 PHE C N 1
ATOM 3869 C CA . PHE C 2 60 ? 116.062 114.036 90.433 1.00 50.39 60 PHE C CA 1
ATOM 3870 C C . PHE C 2 60 ? 116.406 115.343 89.737 1.00 50.39 60 PHE C C 1
ATOM 3871 O O . PHE C 2 60 ? 115.785 115.702 88.731 1.00 50.39 60 PHE C O 1
ATOM 3879 N N . PHE C 2 61 ? 117.390 116.073 90.263 1.00 52.96 61 PHE C N 1
ATOM 3880 C CA . PHE C 2 61 ? 117.803 117.320 89.630 1.00 52.96 61 PHE C CA 1
ATOM 3881 C C . PHE C 2 61 ? 118.357 117.069 88.234 1.00 52.96 61 PHE C C 1
ATOM 3882 O O . PHE C 2 61 ? 117.942 117.716 87.267 1.00 52.96 61 PHE C O 1
ATOM 3890 N N . ILE C 2 62 ? 119.293 116.125 88.104 1.00 54.01 62 ILE C N 1
ATOM 3891 C CA . ILE C 2 62 ? 119.918 115.897 86.802 1.00 54.01 62 ILE C CA 1
ATOM 3892 C C . ILE C 2 62 ? 119.028 115.123 85.846 1.00 54.01 62 ILE C C 1
ATOM 3893 O O . ILE C 2 62 ? 119.378 114.986 84.669 1.00 54.01 62 ILE C O 1
ATOM 3898 N N . SER C 2 63 ? 117.894 114.606 86.312 1.00 57.24 63 SER C N 1
ATOM 3899 C CA . SER C 2 63 ? 116.923 114.007 85.409 1.00 57.24 63 SER C CA 1
ATOM 3900 C C . SER C 2 63 ? 116.048 115.048 84.731 1.00 57.24 63 SER C C 1
ATOM 3901 O O . SER C 2 63 ? 115.374 114.725 83.749 1.00 57.24 63 SER C O 1
ATOM 3904 N N . ALA C 2 64 ? 116.045 116.281 85.237 1.00 64.40 64 ALA C N 1
ATOM 3905 C CA . ALA C 2 64 ? 115.298 117.350 84.590 1.00 64.40 64 ALA C CA 1
ATOM 3906 C C . ALA C 2 64 ? 115.926 117.746 83.262 1.00 64.40 64 ALA C C 1
ATOM 3907 O O . ALA C 2 64 ? 115.211 118.134 82.332 1.00 64.40 64 ALA C O 1
ATOM 3909 N N . PHE C 2 65 ? 117.247 117.654 83.153 1.00 65.55 65 PHE C N 1
ATOM 3910 C CA . PHE C 2 65 ? 117.976 118.038 81.947 1.00 65.55 65 PHE C CA 1
ATOM 3911 C C . PHE C 2 65 ? 118.563 116.776 81.321 1.00 65.55 65 PHE C C 1
ATOM 3912 O O . PHE C 2 65 ? 119.713 116.419 81.573 1.00 65.55 65 PHE C O 1
ATOM 3920 N N . GLU C 2 66 ? 117.765 116.107 80.495 1.00 73.31 66 GLU C N 1
ATOM 3921 C CA . GLU C 2 66 ? 118.222 114.941 79.755 1.00 73.31 66 GLU C CA 1
ATOM 3922 C C . GLU C 2 66 ? 117.390 114.822 78.490 1.00 73.31 66 GLU C C 1
ATOM 3923 O O . GLU C 2 66 ? 116.242 115.281 78.464 1.00 73.31 66 GLU C O 1
ATOM 3929 N N . PRO C 2 67 ? 117.946 114.239 77.415 1.00 83.45 67 PRO C N 1
ATOM 3930 C CA . PRO C 2 67 ? 117.253 113.992 76.144 1.00 83.45 67 PRO C CA 1
ATOM 3931 C C . PRO C 2 67 ? 115.855 113.399 76.309 1.00 83.45 67 PRO C C 1
ATOM 3932 O O . PRO C 2 67 ? 115.649 112.588 77.210 1.00 83.45 67 PRO C O 1
ATOM 3936 N N . THR D 2 7 ? 106.749 119.821 72.685 1.00 91.92 7 THR D N 1
ATOM 3937 C CA . THR D 2 7 ? 106.981 121.257 72.789 1.00 91.92 7 THR D CA 1
ATOM 3938 C C . THR D 2 7 ? 107.103 121.683 74.247 1.00 91.92 7 THR D C 1
ATOM 3939 O O . THR D 2 7 ? 108.190 122.016 74.718 1.00 91.92 7 THR D O 1
ATOM 3943 N N . THR D 2 8 ? 105.979 121.670 74.958 1.00 87.49 8 THR D N 1
ATOM 3944 C CA . THR D 2 8 ? 105.945 122.032 76.367 1.00 87.49 8 THR D CA 1
ATOM 3945 C C . THR D 2 8 ? 106.169 120.842 77.289 1.00 87.49 8 THR D C 1
ATOM 3946 O O . THR D 2 8 ? 106.155 121.012 78.511 1.00 87.49 8 THR D O 1
ATOM 3950 N N . LYS D 2 9 ? 106.363 119.643 76.737 1.00 86.12 9 LYS D N 1
ATOM 3951 C CA . LYS D 2 9 ? 106.648 118.483 77.571 1.00 86.12 9 LYS D CA 1
ATOM 3952 C C . LYS D 2 9 ? 108.039 118.549 78.184 1.00 86.12 9 LYS D C 1
ATOM 3953 O O . LYS D 2 9 ? 108.275 117.923 79.222 1.00 86.12 9 LYS D O 1
ATOM 3959 N N . LYS D 2 10 ? 108.962 119.284 77.561 1.00 79.93 10 LYS D N 1
ATOM 3960 C CA . LYS D 2 10 ? 110.283 119.469 78.151 1.00 79.93 10 LYS D CA 1
ATOM 3961 C C . LYS D 2 10 ? 110.204 120.263 79.448 1.00 79.93 10 LYS D C 1
ATOM 3962 O O . LYS D 2 10 ? 110.909 119.953 80.414 1.00 79.93 10 LYS D O 1
ATOM 3968 N N . ILE D 2 11 ? 109.356 121.291 79.491 1.00 79.34 11 ILE D N 1
ATOM 3969 C CA . ILE D 2 11 ? 109.288 122.110 80.695 1.00 79.34 11 ILE D CA 1
ATOM 3970 C C . ILE D 2 11 ? 108.500 121.401 81.789 1.00 79.34 11 ILE D C 1
ATOM 3971 O O . ILE D 2 11 ? 108.728 121.650 82.978 1.00 79.34 11 ILE D O 1
ATOM 3976 N N . PHE D 2 12 ? 107.583 120.502 81.426 1.00 76.41 12 PHE D N 1
ATOM 3977 C CA . PHE D 2 12 ? 106.903 119.713 82.446 1.00 76.41 12 PHE D CA 1
ATOM 3978 C C . PHE D 2 12 ? 107.870 118.787 83.171 1.00 76.41 12 PHE D C 1
ATOM 3979 O O . PHE D 2 12 ? 107.837 118.699 84.403 1.00 76.41 12 PHE D O 1
ATOM 3987 N N . GLN D 2 13 ? 108.757 118.105 82.438 1.00 78.17 13 GLN D N 1
ATOM 3988 C CA . GLN D 2 13 ? 109.687 117.216 83.125 1.00 78.17 13 GLN D CA 1
ATOM 3989 C C . GLN D 2 13 ? 110.755 118.001 83.870 1.00 78.17 13 GLN D C 1
ATOM 3990 O O . GLN D 2 13 ? 111.212 117.560 84.926 1.00 78.17 13 GLN D O 1
ATOM 3996 N N . MET D 2 14 ? 111.166 119.157 83.346 1.00 68.26 14 MET D N 1
ATOM 3997 C CA . MET D 2 14 ? 112.117 119.994 84.071 1.00 68.26 14 MET D CA 1
ATOM 3998 C C . MET D 2 14 ? 111.518 120.482 85.383 1.00 68.26 14 MET D C 1
ATOM 3999 O O . MET D 2 14 ? 112.168 120.438 86.436 1.00 68.26 14 MET D O 1
ATOM 4004 N N . ALA D 2 15 ? 110.266 120.942 85.336 1.00 60.14 15 ALA D N 1
ATOM 4005 C CA . ALA D 2 15 ? 109.587 121.372 86.550 1.00 60.14 15 ALA D CA 1
ATOM 4006 C C . ALA D 2 15 ? 109.421 120.216 87.522 1.00 60.14 15 ALA D C 1
ATOM 4007 O O . ALA D 2 15 ? 109.655 120.372 88.724 1.00 60.14 15 ALA D O 1
ATOM 4009 N N . TYR D 2 16 ? 109.031 119.041 87.019 1.00 56.17 16 TYR D N 1
ATOM 4010 C CA . TYR D 2 16 ? 108.882 117.880 87.889 1.00 56.17 16 TYR D CA 1
ATOM 4011 C C . TYR D 2 16 ? 110.206 117.507 88.538 1.00 56.17 16 TYR D C 1
ATOM 4012 O O . TYR D 2 16 ? 110.257 117.233 89.738 1.00 56.17 16 TYR D O 1
ATOM 4021 N N . GLY D 2 17 ? 111.291 117.501 87.763 1.00 51.73 17 GLY D N 1
ATOM 4022 C CA . GLY D 2 17 ? 112.581 117.126 88.314 1.00 51.73 17 GLY D CA 1
ATOM 4023 C C . GLY D 2 17 ? 113.073 118.097 89.368 1.00 51.73 17 GLY D C 1
ATOM 4024 O O . GLY D 2 17 ? 113.515 117.690 90.443 1.00 51.73 17 GLY D O 1
ATOM 4025 N N . ILE D 2 18 ? 112.993 119.398 89.081 1.00 48.23 18 ILE D N 1
ATOM 4026 C CA . ILE D 2 18 ? 113.479 120.379 90.046 1.00 48.23 18 ILE D CA 1
ATOM 4027 C C . ILE D 2 18 ? 112.597 120.394 91.290 1.00 48.23 18 ILE D C 1
ATOM 4028 O O . ILE D 2 18 ? 113.095 120.454 92.422 1.00 48.23 18 ILE D O 1
ATOM 4033 N N . GLY D 2 19 ? 111.277 120.320 91.108 1.00 44.46 19 GLY D N 1
ATOM 4034 C CA . GLY D 2 19 ? 110.390 120.257 92.252 1.00 44.46 19 GLY D CA 1
ATOM 4035 C C . GLY D 2 19 ? 110.615 119.021 93.097 1.00 44.46 19 GLY D C 1
ATOM 4036 O O . GLY D 2 19 ? 110.592 119.091 94.323 1.00 44.46 19 GLY D O 1
ATOM 4037 N N . ALA D 2 20 ? 110.842 117.872 92.456 1.00 43.90 20 ALA D N 1
ATOM 4038 C CA . ALA D 2 20 ? 111.088 116.642 93.200 1.00 43.90 20 ALA D CA 1
ATOM 4039 C C . ALA D 2 20 ? 112.422 116.695 93.927 1.00 43.90 20 ALA D C 1
ATOM 4040 O O . ALA D 2 20 ? 112.549 116.173 95.039 1.00 43.90 20 ALA D O 1
ATOM 4042 N N . SER D 2 21 ? 113.431 117.312 93.314 1.00 43.09 21 SER D N 1
ATOM 4043 C CA . SER D 2 21 ? 114.694 117.515 94.010 1.00 43.09 21 SER D CA 1
ATOM 4044 C C . SER D 2 21 ? 114.495 118.372 95.250 1.00 43.09 21 SER D C 1
ATOM 4045 O O . SER D 2 21 ? 115.058 118.084 96.312 1.00 43.09 21 SER D O 1
ATOM 4048 N N . ILE D 2 22 ? 113.684 119.425 95.137 1.00 41.94 22 ILE D N 1
ATOM 4049 C CA . ILE D 2 22 ? 113.397 120.260 96.300 1.00 41.94 22 ILE D CA 1
ATOM 4050 C C . ILE D 2 22 ? 112.603 119.480 97.344 1.00 41.94 22 ILE D C 1
ATOM 4051 O O . ILE D 2 22 ? 112.805 119.654 98.549 1.00 41.94 22 ILE D O 1
ATOM 4056 N N . VAL D 2 23 ? 111.695 118.605 96.904 1.00 39.62 23 VAL D N 1
ATOM 4057 C CA . VAL D 2 23 ? 110.950 117.757 97.836 1.00 39.62 23 VAL D CA 1
ATOM 4058 C C . VAL D 2 23 ? 111.897 116.863 98.621 1.00 39.62 23 VAL D C 1
ATOM 4059 O O . VAL D 2 23 ? 111.784 116.734 99.844 1.00 39.62 23 VAL D O 1
ATOM 4063 N N . ILE D 2 24 ? 112.827 116.210 97.924 1.00 38.97 24 ILE D N 1
ATOM 4064 C CA . ILE D 2 24 ? 113.765 115.313 98.593 1.00 38.97 24 ILE D CA 1
ATOM 4065 C C . ILE D 2 24 ? 114.668 116.093 99.537 1.00 38.97 24 ILE D C 1
ATOM 4066 O O . ILE D 2 24 ? 114.951 115.647 100.655 1.00 38.97 24 ILE D O 1
ATOM 4071 N N . LEU D 2 25 ? 115.130 117.272 99.111 1.00 37.75 25 LEU D N 1
ATOM 4072 C CA . LEU D 2 25 ? 115.963 118.098 99.978 1.00 37.75 25 LEU D CA 1
ATOM 4073 C C . LEU D 2 25 ? 115.202 118.543 101.218 1.00 37.75 25 LEU D C 1
ATOM 4074 O O . LEU D 2 25 ? 115.756 118.558 102.320 1.00 37.75 25 LEU D O 1
ATOM 4079 N N . GLY D 2 26 ? 113.935 118.921 101.060 1.00 36.39 26 GLY D N 1
ATOM 4080 C CA . GLY D 2 26 ? 113.144 119.320 102.209 1.00 36.39 26 GLY D CA 1
ATOM 4081 C C . GLY D 2 26 ? 112.856 118.168 103.148 1.00 36.39 26 GLY D C 1
ATOM 4082 O O . GLY D 2 26 ? 112.875 118.334 104.368 1.00 36.39 26 GLY D O 1
ATOM 4083 N N . ALA D 2 27 ? 112.584 116.987 102.595 1.00 33.90 27 ALA D N 1
ATOM 4084 C CA . ALA D 2 27 ? 112.413 115.807 103.432 1.00 33.90 27 ALA D CA 1
ATOM 4085 C C . ALA D 2 27 ? 113.680 115.517 104.220 1.00 33.90 27 ALA D C 1
ATOM 4086 O O . ALA D 2 27 ? 113.622 115.216 105.416 1.00 33.90 27 ALA D O 1
ATOM 4088 N N . LEU D 2 28 ? 114.837 115.622 103.566 1.00 35.84 28 LEU D N 1
ATOM 4089 C CA . LEU D 2 28 ? 116.102 115.378 104.247 1.00 35.84 28 LEU D CA 1
ATOM 4090 C C . LEU D 2 28 ? 116.370 116.422 105.325 1.00 35.84 28 LEU D C 1
ATOM 4091 O O . LEU D 2 28 ? 116.836 116.087 106.418 1.00 35.84 28 LEU D O 1
ATOM 4096 N N . PHE D 2 29 ? 116.092 117.693 105.035 1.00 36.69 29 PHE D N 1
ATOM 4097 C CA . PHE D 2 29 ? 116.323 118.741 106.022 1.00 36.69 29 PHE D CA 1
ATOM 4098 C C . PHE D 2 29 ? 115.357 118.628 107.190 1.00 36.69 29 PHE D C 1
ATOM 4099 O O . PHE D 2 29 ? 115.707 118.992 108.315 1.00 36.69 29 PHE D O 1
ATOM 4107 N N . LYS D 2 30 ? 114.139 118.143 106.947 1.00 33.00 30 LYS D N 1
ATOM 4108 C CA . LYS D 2 30 ? 113.203 117.932 108.044 1.00 33.00 30 LYS D CA 1
ATOM 4109 C C . LYS D 2 30 ? 113.574 116.709 108.869 1.00 33.00 30 LYS D C 1
ATOM 4110 O O . LYS D 2 30 ? 113.342 116.689 110.081 1.00 33.00 30 LYS D O 1
ATOM 4116 N N . ILE D 2 31 ? 114.136 115.681 108.234 1.00 32.54 31 ILE D N 1
ATOM 4117 C CA . ILE D 2 31 ? 114.631 114.530 108.979 1.00 32.54 31 ILE D CA 1
ATOM 4118 C C . ILE D 2 31 ? 115.817 114.931 109.845 1.00 32.54 31 ILE D C 1
ATOM 4119 O O . ILE D 2 31 ? 115.892 114.580 111.028 1.00 32.54 31 ILE D O 1
ATOM 4124 N N . LEU D 2 32 ? 116.755 115.683 109.274 1.00 34.66 32 LEU D N 1
ATOM 4125 C CA . LEU D 2 32 ? 117.991 116.032 109.957 1.00 34.66 32 LEU D CA 1
ATOM 4126 C C . LEU D 2 32 ? 117.924 117.362 110.691 1.00 34.66 32 LEU D C 1
ATOM 4127 O O . LEU D 2 32 ? 118.889 117.718 111.373 1.00 34.66 32 LEU D O 1
ATOM 4132 N N . HIS D 2 33 ? 116.818 118.096 110.573 1.00 37.26 33 HIS D N 1
ATOM 4133 C CA . HIS D 2 33 ? 116.615 119.358 111.283 1.00 37.26 33 HIS D CA 1
ATOM 4134 C C . HIS D 2 33 ? 117.732 120.352 110.966 1.00 37.26 33 HIS D C 1
ATOM 4135 O O . HIS D 2 33 ? 118.471 120.808 111.839 1.00 37.26 33 HIS D O 1
ATOM 4142 N N . TRP D 2 34 ? 117.837 120.680 109.685 1.00 45.70 34 TRP D N 1
ATOM 4143 C CA . TRP D 2 34 ? 118.828 121.616 109.183 1.00 45.70 34 TRP D CA 1
ATOM 4144 C C . TRP D 2 34 ? 118.157 122.951 108.894 1.00 45.70 34 TRP D C 1
ATOM 4145 O O . TRP D 2 34 ? 117.037 122.995 108.376 1.00 45.70 34 TRP D O 1
ATOM 4156 N N . GLU D 2 35 ? 118.847 124.037 109.229 1.00 71.79 35 GLU D N 1
ATOM 4157 C CA . GLU D 2 35 ? 118.283 125.384 109.230 1.00 71.79 35 GLU D CA 1
ATOM 4158 C C . GLU D 2 35 ? 119.119 126.312 108.361 1.00 71.79 35 GLU D C 1
ATOM 4159 O O . GLU D 2 35 ? 119.533 127.395 108.780 1.00 71.79 35 GLU D O 1
ATOM 4165 N N . ILE D 2 36 ? 119.392 125.877 107.131 1.00 82.79 36 ILE D N 1
ATOM 4166 C CA . ILE D 2 36 ? 120.203 126.624 106.174 1.00 82.79 36 ILE D CA 1
ATOM 4167 C C . ILE D 2 36 ? 119.673 128.045 106.017 1.00 82.79 36 ILE D C 1
ATOM 4168 O O . ILE D 2 36 ? 118.513 128.253 105.651 1.00 82.79 36 ILE D O 1
ATOM 4173 N N . ASP D 2 37 ? 120.515 129.035 106.318 1.00 96.68 37 ASP D N 1
ATOM 4174 C CA . ASP D 2 37 ? 120.099 130.439 106.317 1.00 96.68 37 ASP D CA 1
ATOM 4175 C C . ASP D 2 37 ? 120.826 131.196 105.207 1.00 96.68 37 ASP D C 1
ATOM 4176 O O . ASP D 2 37 ? 121.912 131.745 105.393 1.00 96.68 37 ASP D O 1
ATOM 4181 N N . PHE D 2 38 ? 120.205 131.218 104.026 1.00 104.92 38 PHE D N 1
ATOM 4182 C CA . PHE D 2 38 ? 120.610 132.118 102.947 1.00 104.92 38 PHE D CA 1
ATOM 4183 C C . PHE D 2 38 ? 119.488 133.071 102.549 1.00 104.92 38 PHE D C 1
ATOM 4184 O O . PHE D 2 38 ? 119.679 134.291 102.543 1.00 104.92 38 PHE D O 1
ATOM 4192 N N . GLY D 2 39 ? 118.316 132.536 102.220 1.00 109.53 39 GLY D N 1
ATOM 4193 C CA . GLY D 2 39 ? 117.232 133.359 101.723 1.00 109.53 39 GLY D CA 1
ATOM 4194 C C . GLY D 2 39 ? 116.370 133.972 102.807 1.00 109.53 39 GLY D C 1
ATOM 4195 O O . GLY D 2 39 ? 115.510 133.299 103.383 1.00 109.53 39 GLY D O 1
ATOM 4196 N N . GLY D 2 40 ? 116.588 135.256 103.084 1.00 107.46 40 GLY D N 1
ATOM 4197 C CA . GLY D 2 40 ? 115.789 135.976 104.055 1.00 107.46 40 GLY D CA 1
ATOM 4198 C C . GLY D 2 40 ? 115.836 135.383 105.447 1.00 107.46 40 GLY D C 1
ATOM 4199 O O . GLY D 2 40 ? 116.861 135.454 106.132 1.00 107.46 40 GLY D O 1
ATOM 4200 N N . PHE D 2 41 ? 114.723 134.792 105.874 1.00 104.61 41 PHE D N 1
ATOM 4201 C CA . PHE D 2 41 ? 114.617 134.198 107.199 1.00 104.61 41 PHE D CA 1
ATOM 4202 C C . PHE D 2 41 ? 115.274 132.818 107.190 1.00 104.61 41 PHE D C 1
ATOM 4203 O O . PHE D 2 41 ? 115.968 132.436 106.244 1.00 104.61 41 PHE D O 1
ATOM 4211 N N . LYS D 2 42 ? 115.063 132.052 108.257 1.00 88.84 42 LYS D N 1
ATOM 4212 C CA . LYS D 2 42 ? 115.594 130.698 108.329 1.00 88.84 42 LYS D CA 1
ATOM 4213 C C . LYS D 2 42 ? 114.774 129.788 107.423 1.00 88.84 42 LYS D C 1
ATOM 4214 O O . LYS D 2 42 ? 113.569 129.614 107.634 1.00 88.84 42 LYS D O 1
ATOM 4220 N N . LEU D 2 43 ? 115.423 129.216 106.409 1.00 72.31 43 LEU D N 1
ATOM 4221 C CA . LEU D 2 43 ? 114.720 128.434 105.399 1.00 72.31 43 LEU D CA 1
ATOM 4222 C C . LEU D 2 43 ? 114.051 127.210 106.009 1.00 72.31 43 LEU D C 1
ATOM 4223 O O . LEU D 2 43 ? 112.821 127.113 106.025 1.00 72.31 43 LEU D O 1
ATOM 4228 N N . GLY D 2 44 ? 114.845 126.283 106.536 1.00 59.57 44 GLY D N 1
ATOM 4229 C CA . GLY D 2 44 ? 114.299 125.088 107.142 1.00 59.57 44 GLY D CA 1
ATOM 4230 C C . GLY D 2 44 ? 113.906 124.048 106.113 1.00 59.57 44 GLY D C 1
ATOM 4231 O O . GLY D 2 44 ? 113.933 124.270 104.903 1.00 59.57 44 GLY D O 1
ATOM 4232 N N . GLY D 2 45 ? 113.529 122.878 106.619 1.00 47.48 45 GLY D N 1
ATOM 4233 C CA . GLY D 2 45 ? 113.095 121.795 105.761 1.00 47.48 45 GLY D CA 1
ATOM 4234 C C . GLY D 2 45 ? 111.616 121.851 105.452 1.00 47.48 45 GLY D C 1
ATOM 4235 O O . GLY D 2 45 ? 111.179 121.415 104.382 1.00 47.48 45 GLY D O 1
ATOM 4236 N N . GLY D 2 46 ? 110.836 122.388 106.390 1.00 47.26 46 GLY D N 1
ATOM 4237 C CA . GLY D 2 46 ? 109.412 122.539 106.154 1.00 47.26 46 GLY D CA 1
ATOM 4238 C C . GLY D 2 46 ? 109.109 123.458 104.988 1.00 47.26 46 GLY D C 1
ATOM 4239 O O . GLY D 2 46 ? 108.205 123.191 104.194 1.00 47.26 46 GLY D O 1
ATOM 4240 N N . PHE D 2 47 ? 109.864 124.552 104.865 1.00 49.64 47 PHE D N 1
ATOM 4241 C CA . PHE D 2 47 ? 109.670 125.456 103.737 1.00 49.64 47 PHE D CA 1
ATOM 4242 C C . PHE D 2 47 ? 109.991 124.770 102.418 1.00 49.64 47 PHE D C 1
ATOM 4243 O O . PHE D 2 47 ? 109.285 124.962 101.423 1.00 49.64 47 PHE D O 1
ATOM 4251 N N . LEU D 2 48 ? 111.068 123.983 102.380 1.00 46.59 48 LEU D N 1
ATOM 4252 C CA . LEU D 2 48 ? 111.430 123.299 101.144 1.00 46.59 48 LEU D CA 1
ATOM 4253 C C . LEU D 2 48 ? 110.401 122.236 100.778 1.00 46.59 48 LEU D C 1
ATOM 4254 O O . LEU D 2 48 ? 110.060 122.079 99.600 1.00 46.59 48 LEU D O 1
ATOM 4259 N N . LEU D 2 49 ? 109.892 121.500 101.769 1.00 40.56 49 LEU D N 1
ATOM 4260 C CA . LEU D 2 49 ? 108.772 120.599 101.513 1.00 40.56 49 LEU D CA 1
ATOM 4261 C C . LEU D 2 49 ? 107.576 121.351 100.953 1.00 40.56 49 LEU D C 1
ATOM 4262 O O . LEU D 2 49 ? 106.976 120.927 99.964 1.00 40.56 49 LEU D O 1
ATOM 4267 N N . ALA D 2 50 ? 107.201 122.464 101.583 1.00 43.05 50 ALA D N 1
ATOM 4268 C CA . ALA D 2 50 ? 106.041 123.210 101.113 1.00 43.05 50 ALA D CA 1
ATOM 4269 C C . ALA D 2 50 ? 106.237 123.662 99.676 1.00 43.05 50 ALA D C 1
ATOM 4270 O O . ALA D 2 50 ? 105.360 123.468 98.828 1.00 43.05 50 ALA D O 1
ATOM 4272 N N . PHE D 2 51 ? 107.408 124.219 99.373 1.00 46.74 51 PHE D N 1
ATOM 4273 C CA . PHE D 2 51 ? 107.680 124.709 98.027 1.00 46.74 51 PHE D CA 1
ATOM 4274 C C . PHE D 2 51 ? 107.635 123.577 97.009 1.00 46.74 51 PHE D C 1
ATOM 4275 O O . PHE D 2 51 ? 106.938 123.671 95.992 1.00 46.74 51 PHE D O 1
ATOM 4283 N N . GLY D 2 52 ? 108.357 122.487 97.274 1.00 46.34 52 GLY D N 1
ATOM 4284 C CA . GLY D 2 52 ? 108.412 121.399 96.312 1.00 46.34 52 GLY D CA 1
ATOM 4285 C C . GLY D 2 52 ? 107.080 120.703 96.121 1.00 46.34 52 GLY D C 1
ATOM 4286 O O . GLY D 2 52 ? 106.683 120.411 94.990 1.00 46.34 52 GLY D O 1
ATOM 4287 N N . LEU D 2 53 ? 106.370 120.421 97.217 1.00 45.34 53 LEU D N 1
ATOM 4288 C CA . LEU D 2 53 ? 105.077 119.757 97.107 1.00 45.34 53 LEU D CA 1
ATOM 4289 C C . LEU D 2 53 ? 104.049 120.649 96.423 1.00 45.34 53 LEU D C 1
ATOM 4290 O O . LEU D 2 53 ? 103.269 120.172 95.595 1.00 45.34 53 LEU D O 1
ATOM 4295 N N . ILE D 2 54 ? 104.029 121.945 96.742 1.00 46.67 54 ILE D N 1
ATOM 4296 C CA . ILE D 2 54 ? 103.089 122.837 96.077 1.00 46.67 54 ILE D CA 1
ATOM 4297 C C . ILE D 2 54 ? 103.420 122.945 94.595 1.00 46.67 54 ILE D C 1
ATOM 4298 O O . ILE D 2 54 ? 102.522 122.976 93.747 1.00 46.67 54 ILE D O 1
ATOM 4303 N N . THR D 2 55 ? 104.710 122.974 94.256 1.00 47.96 55 THR D N 1
ATOM 4304 C CA . THR D 2 55 ? 105.106 122.984 92.852 1.00 47.96 55 THR D CA 1
ATOM 4305 C C . THR D 2 55 ? 104.624 121.727 92.137 1.00 47.96 55 THR D C 1
ATOM 4306 O O . THR D 2 55 ? 104.027 121.804 91.056 1.00 47.96 55 THR D O 1
ATOM 4310 N N . GLU D 2 56 ? 104.854 120.559 92.740 1.00 49.89 56 GLU D N 1
ATOM 4311 C CA . GLU D 2 56 ? 104.410 119.311 92.128 1.00 49.89 56 GLU D CA 1
ATOM 4312 C C . GLU D 2 56 ? 102.899 119.292 91.958 1.00 49.89 56 GLU D C 1
ATOM 4313 O O . GLU D 2 56 ? 102.389 118.849 90.922 1.00 49.89 56 GLU D O 1
ATOM 4319 N N . ALA D 2 57 ? 102.166 119.777 92.960 1.00 47.96 57 ALA D N 1
ATOM 4320 C CA . ALA D 2 57 ? 100.716 119.855 92.848 1.00 47.96 57 ALA D CA 1
ATOM 4321 C C . ALA D 2 57 ? 100.304 120.778 91.711 1.00 47.96 57 ALA D C 1
ATOM 4322 O O . ALA D 2 57 ? 99.330 120.505 91.006 1.00 47.96 57 ALA D O 1
ATOM 4324 N N . ILE D 2 58 ? 101.038 121.873 91.511 1.00 50.69 58 ILE D N 1
ATOM 4325 C CA . ILE D 2 58 ? 100.681 122.819 90.459 1.00 50.69 58 ILE D CA 1
ATOM 4326 C C . ILE D 2 58 ? 100.882 122.197 89.080 1.00 50.69 58 ILE D C 1
ATOM 4327 O O . ILE D 2 58 ? 100.004 122.290 88.214 1.00 50.69 58 ILE D O 1
ATOM 4332 N N . ILE D 2 59 ? 102.035 121.558 88.848 1.00 54.98 59 ILE D N 1
ATOM 4333 C CA . ILE D 2 59 ? 102.219 120.871 87.563 1.00 54.98 59 ILE D CA 1
ATOM 4334 C C . ILE D 2 59 ? 101.202 119.751 87.377 1.00 54.98 59 ILE D C 1
ATOM 4335 O O . ILE D 2 59 ? 100.681 119.557 86.273 1.00 54.98 59 ILE D O 1
ATOM 4340 N N . PHE D 2 60 ? 100.898 118.994 88.430 1.00 56.86 60 PHE D N 1
ATOM 4341 C CA . PHE D 2 60 ? 99.952 117.899 88.245 1.00 56.86 60 PHE D CA 1
ATOM 4342 C C . PHE D 2 60 ? 98.541 118.406 87.978 1.00 56.86 60 PHE D C 1
ATOM 4343 O O . PHE D 2 60 ? 97.797 117.782 87.213 1.00 56.86 60 PHE D O 1
ATOM 4351 N N . PHE D 2 61 ? 98.154 119.528 88.586 1.00 60.65 61 PHE D N 1
ATOM 4352 C CA . PHE D 2 61 ? 96.852 120.115 88.297 1.00 60.65 61 PHE D CA 1
ATOM 4353 C C . PHE D 2 61 ? 96.801 120.683 86.885 1.00 60.65 61 PHE D C 1
ATOM 4354 O O . PHE D 2 61 ? 95.802 120.509 86.178 1.00 60.65 61 PHE D O 1
ATOM 4362 N N . ILE D 2 62 ? 97.864 121.370 86.459 1.00 61.74 62 ILE D N 1
ATOM 4363 C CA . ILE D 2 62 ? 97.884 121.955 85.122 1.00 61.74 62 ILE D CA 1
ATOM 4364 C C . ILE D 2 62 ? 97.872 120.865 84.058 1.00 61.74 62 ILE D C 1
ATOM 4365 O O . ILE D 2 62 ? 97.171 120.974 83.045 1.00 61.74 62 ILE D O 1
ATOM 4370 N N . SER D 2 63 ? 98.634 119.792 84.275 1.00 65.98 63 SER D N 1
ATOM 4371 C CA . SER D 2 63 ? 98.720 118.691 83.325 1.00 65.98 63 SER D CA 1
ATOM 4372 C C . SER D 2 63 ? 97.410 117.934 83.170 1.00 65.98 63 SER D C 1
ATOM 4373 O O . SER D 2 63 ? 97.273 117.159 82.219 1.00 65.98 63 SER D O 1
ATOM 4376 N N . ALA D 2 64 ? 96.451 118.132 84.075 1.00 70.69 64 ALA D N 1
ATOM 4377 C CA . ALA D 2 64 ? 95.157 117.476 83.953 1.00 70.69 64 ALA D CA 1
ATOM 4378 C C . ALA D 2 64 ? 94.312 118.051 82.827 1.00 70.69 64 ALA D C 1
ATOM 4379 O O . ALA D 2 64 ? 93.254 117.491 82.522 1.00 70.69 64 ALA D O 1
ATOM 4381 N N . PHE D 2 65 ? 94.744 119.144 82.208 1.00 72.70 65 PHE D N 1
ATOM 4382 C CA . PHE D 2 65 ? 93.980 119.771 81.141 1.00 72.70 65 PHE D CA 1
ATOM 4383 C C . PHE D 2 65 ? 94.795 119.860 79.856 1.00 72.70 65 PHE D C 1
ATOM 4384 O O . PHE D 2 65 ? 95.794 119.159 79.693 1.00 72.70 65 PHE D O 1
ATOM 4392 N N . LYS E 2 10 ? 90.621 112.969 78.599 1.00 90.07 10 LYS E N 1
ATOM 4393 C CA . LYS E 2 10 ? 89.707 113.941 79.186 1.00 90.07 10 LYS E CA 1
ATOM 4394 C C . LYS E 2 10 ? 88.855 113.292 80.271 1.00 90.07 10 LYS E C 1
ATOM 4395 O O . LYS E 2 10 ? 88.487 113.933 81.255 1.00 90.07 10 LYS E O 1
ATOM 4401 N N . ILE E 2 11 ? 88.550 112.010 80.085 1.00 88.06 11 ILE E N 1
ATOM 4402 C CA . ILE E 2 11 ? 87.742 111.263 81.041 1.00 88.06 11 ILE E CA 1
ATOM 4403 C C . ILE E 2 11 ? 88.649 110.652 82.101 1.00 88.06 11 ILE E C 1
ATOM 4404 O O . ILE E 2 11 ? 88.271 110.556 83.274 1.00 88.06 11 ILE E O 1
ATOM 4409 N N . PHE E 2 12 ? 89.852 110.242 81.700 1.00 84.06 12 PHE E N 1
ATOM 4410 C CA . PHE E 2 12 ? 90.831 109.689 82.627 1.00 84.06 12 PHE E CA 1
ATOM 4411 C C . PHE E 2 12 ? 91.929 110.670 82.999 1.00 84.06 12 PHE E C 1
ATOM 4412 O O . PHE E 2 12 ? 92.391 110.653 84.142 1.00 84.06 12 PHE E O 1
ATOM 4420 N N . GLN E 2 13 ? 92.363 111.518 82.063 1.00 80.31 13 GLN E N 1
ATOM 4421 C CA . GLN E 2 13 ? 93.454 112.445 82.348 1.00 80.31 13 GLN E CA 1
ATOM 4422 C C . GLN E 2 13 ? 93.060 113.469 83.406 1.00 80.31 13 GLN E C 1
ATOM 4423 O O . GLN E 2 13 ? 93.859 113.792 84.292 1.00 80.31 13 GLN E O 1
ATOM 4429 N N . MET E 2 14 ? 91.837 113.996 83.325 1.00 76.53 14 MET E N 1
ATOM 4430 C CA . MET E 2 14 ? 91.412 115.024 84.269 1.00 76.53 14 MET E CA 1
ATOM 4431 C C . MET E 2 14 ? 91.351 114.477 85.689 1.00 76.53 14 MET E C 1
ATOM 4432 O O . MET E 2 14 ? 91.921 115.063 86.617 1.00 76.53 14 MET E O 1
ATOM 4437 N N . ALA E 2 15 ? 90.660 113.351 85.877 1.00 68.61 15 ALA E N 1
ATOM 4438 C CA . ALA E 2 15 ? 90.588 112.741 87.200 1.00 68.61 15 ALA E CA 1
ATOM 4439 C C . ALA E 2 15 ? 91.967 112.314 87.674 1.00 68.61 15 ALA E C 1
ATOM 4440 O O . ALA E 2 15 ? 92.301 112.463 88.853 1.00 68.61 15 ALA E O 1
ATOM 4442 N N . TYR E 2 16 ? 92.775 111.770 86.764 1.00 70.60 16 TYR E N 1
ATOM 4443 C CA . TYR E 2 16 ? 94.163 111.426 87.046 1.00 70.60 16 TYR E CA 1
ATOM 4444 C C . TYR E 2 16 ? 94.900 112.597 87.686 1.00 70.60 16 TYR E C 1
ATOM 4445 O O . TYR E 2 16 ? 95.428 112.492 88.799 1.00 70.60 16 TYR E O 1
ATOM 4454 N N . GLY E 2 17 ? 94.926 113.734 86.989 1.00 62.12 17 GLY E N 1
ATOM 4455 C CA . GLY E 2 17 ? 95.673 114.881 87.476 1.00 62.12 17 GLY E CA 1
ATOM 4456 C C . GLY E 2 17 ? 95.103 115.475 88.749 1.00 62.12 17 GLY E C 1
ATOM 4457 O O . GLY E 2 17 ? 95.853 115.861 89.649 1.00 62.12 17 GLY E O 1
ATOM 4458 N N . ILE E 2 18 ? 93.774 115.569 88.842 1.00 59.12 18 ILE E N 1
ATOM 4459 C CA . ILE E 2 18 ? 93.165 116.137 90.044 1.00 59.12 18 ILE E CA 1
ATOM 4460 C C . ILE E 2 18 ? 93.459 115.262 91.255 1.00 59.12 18 ILE E C 1
ATOM 4461 O O . ILE E 2 18 ? 93.823 115.762 92.327 1.00 59.12 18 ILE E O 1
ATOM 4466 N N . GLY E 2 19 ? 93.312 113.944 91.107 1.00 55.65 19 GLY E N 1
ATOM 4467 C CA . GLY E 2 19 ? 93.635 113.049 92.201 1.00 55.65 19 GLY E CA 1
ATOM 4468 C C . GLY E 2 19 ? 95.101 113.095 92.575 1.00 55.65 19 GLY E C 1
ATOM 4469 O O . GLY E 2 19 ? 95.449 113.016 93.751 1.00 55.65 19 GLY E O 1
ATOM 4470 N N . ALA E 2 20 ? 95.983 113.230 91.581 1.00 53.05 20 ALA E N 1
ATOM 4471 C CA . ALA E 2 20 ? 97.407 113.344 91.877 1.00 53.05 20 ALA E CA 1
ATOM 4472 C C . ALA E 2 20 ? 97.710 114.613 92.664 1.00 53.05 20 ALA E C 1
ATOM 4473 O O . ALA E 2 20 ? 98.489 114.589 93.625 1.00 53.05 20 ALA E O 1
ATOM 4475 N N . SER E 2 21 ? 97.104 115.734 92.269 1.00 48.28 21 SER E N 1
ATOM 4476 C CA . SER E 2 21 ? 97.309 116.983 92.993 1.00 48.28 21 SER E CA 1
ATOM 4477 C C . SER E 2 21 ? 96.780 116.890 94.416 1.00 48.28 21 SER E C 1
ATOM 4478 O O . SER E 2 21 ? 97.410 117.390 95.356 1.00 48.28 21 SER E O 1
ATOM 4481 N N . ILE E 2 22 ? 95.621 116.257 94.598 1.00 46.95 22 ILE E N 1
ATOM 4482 C CA . ILE E 2 22 ? 95.082 116.099 95.945 1.00 46.95 22 ILE E CA 1
ATOM 4483 C C . ILE E 2 22 ? 95.963 115.167 96.770 1.00 46.95 22 ILE E C 1
ATOM 4484 O O . ILE E 2 22 ? 96.153 115.382 97.970 1.00 46.95 22 ILE E O 1
ATOM 4489 N N . VAL E 2 23 ? 96.523 114.128 96.146 1.00 44.94 23 VAL E N 1
ATOM 4490 C CA . VAL E 2 23 ? 97.454 113.245 96.846 1.00 44.94 23 VAL E CA 1
ATOM 4491 C C . VAL E 2 23 ? 98.665 114.032 97.324 1.00 44.94 23 VAL E C 1
ATOM 4492 O O . VAL E 2 23 ? 99.113 113.887 98.466 1.00 44.94 23 VAL E O 1
ATOM 4496 N N . ILE E 2 24 ? 99.212 114.876 96.448 1.00 39.55 24 ILE E N 1
ATOM 4497 C CA . ILE E 2 24 ? 100.391 115.665 96.796 1.00 39.55 24 ILE E CA 1
ATOM 4498 C C . ILE E 2 24 ? 100.079 116.618 97.942 1.00 39.55 24 ILE E C 1
ATOM 4499 O O . ILE E 2 24 ? 100.845 116.734 98.907 1.00 39.55 24 ILE E O 1
ATOM 4504 N N . LEU E 2 25 ? 98.949 117.322 97.851 1.00 39.20 25 LEU E N 1
ATOM 4505 C CA . LEU E 2 25 ? 98.591 118.268 98.902 1.00 39.20 25 LEU E CA 1
ATOM 4506 C C . LEU E 2 25 ? 98.317 117.553 100.217 1.00 39.20 25 LEU E C 1
ATOM 4507 O O . LEU E 2 25 ? 98.682 118.052 101.287 1.00 39.20 25 LEU E O 1
ATOM 4512 N N . GLY E 2 26 ? 97.677 116.386 100.163 1.00 39.79 26 GLY E N 1
ATOM 4513 C CA . GLY E 2 26 ? 97.451 115.622 101.375 1.00 39.79 26 GLY E CA 1
ATOM 4514 C C . GLY E 2 26 ? 98.740 115.127 101.995 1.00 39.79 26 GLY E C 1
ATOM 4515 O O . GLY E 2 26 ? 98.882 115.113 103.217 1.00 39.79 26 GLY E O 1
ATOM 4516 N N . ALA E 2 27 ? 99.698 114.716 101.162 1.00 35.78 27 ALA E N 1
ATOM 4517 C CA . ALA E 2 27 ? 101.002 114.320 101.678 1.00 35.78 27 ALA E CA 1
ATOM 4518 C C . ALA E 2 27 ? 101.700 115.493 102.347 1.00 35.78 27 ALA E C 1
ATOM 4519 O O . ALA E 2 27 ? 102.291 115.343 103.421 1.00 35.78 27 ALA E O 1
ATOM 4521 N N . LEU E 2 28 ? 101.633 116.672 101.727 1.00 36.82 28 LEU E N 1
ATOM 4522 C CA . LEU E 2 28 ? 102.245 117.861 102.311 1.00 36.82 28 LEU E CA 1
ATOM 4523 C C . LEU E 2 28 ? 101.611 118.202 103.655 1.00 36.82 28 LEU E C 1
ATOM 4524 O O . LEU E 2 28 ? 102.312 118.460 104.641 1.00 36.82 28 LEU E O 1
ATOM 4529 N N . PHE E 2 29 ? 100.277 118.190 103.713 1.00 38.30 29 PHE E N 1
ATOM 4530 C CA . PHE E 2 29 ? 99.576 118.502 104.954 1.00 38.30 29 PHE E CA 1
ATOM 4531 C C . PHE E 2 29 ? 99.867 117.465 106.029 1.00 38.30 29 PHE E C 1
ATOM 4532 O O . PHE E 2 29 ? 100.020 117.807 107.205 1.00 38.30 29 PHE E O 1
ATOM 4540 N N . LYS E 2 30 ? 99.930 116.188 105.648 1.00 33.33 30 LYS E N 1
ATOM 4541 C CA . LYS E 2 30 ? 100.207 115.124 106.605 1.00 33.33 30 LYS E CA 1
ATOM 4542 C C . LYS E 2 30 ? 101.622 115.228 107.158 1.00 33.33 30 LYS E C 1
ATOM 4543 O O . LYS E 2 30 ? 101.839 115.033 108.359 1.00 33.33 30 LYS E O 1
ATOM 4549 N N . ILE E 2 31 ? 102.598 115.531 106.300 1.00 31.67 31 ILE E N 1
ATOM 4550 C CA . ILE E 2 31 ? 103.981 115.608 106.754 1.00 31.67 31 ILE E CA 1
ATOM 4551 C C . ILE E 2 31 ? 104.191 116.830 107.634 1.00 31.67 31 ILE E C 1
ATOM 4552 O O . ILE E 2 31 ? 104.833 116.747 108.688 1.00 31.67 31 ILE E O 1
ATOM 4557 N N . LEU E 2 32 ? 103.655 117.980 107.231 1.00 34.26 32 LEU E N 1
ATOM 4558 C CA . LEU E 2 32 ? 103.877 119.207 107.982 1.00 34.26 32 LEU E CA 1
ATOM 4559 C C . LEU E 2 32 ? 102.815 119.472 109.039 1.00 34.26 32 LEU E C 1
ATOM 4560 O O . LEU E 2 32 ? 102.931 120.461 109.767 1.00 34.26 32 LEU E O 1
ATOM 4565 N N . HIS E 2 33 ? 101.798 118.617 109.145 1.00 37.51 33 HIS E N 1
ATOM 4566 C CA . HIS E 2 33 ? 100.744 118.742 110.153 1.00 37.51 33 HIS E CA 1
ATOM 4567 C C . HIS E 2 33 ? 100.016 120.081 110.023 1.00 37.51 33 HIS E C 1
ATOM 4568 O O . HIS E 2 33 ? 99.995 120.903 110.937 1.00 37.51 33 HIS E O 1
ATOM 4575 N N . TRP E 2 34 ? 99.411 120.283 108.858 1.00 39.76 34 TRP E N 1
ATOM 4576 C CA . TRP E 2 34 ? 98.737 121.530 108.536 1.00 39.76 34 TRP E CA 1
ATOM 4577 C C . TRP E 2 34 ? 97.238 121.387 108.751 1.00 39.76 34 TRP E C 1
ATOM 4578 O O . TRP E 2 34 ? 96.655 120.335 108.476 1.00 39.76 34 TRP E O 1
ATOM 4589 N N . GLU E 2 35 ? 96.619 122.461 109.240 1.00 61.47 35 GLU E N 1
ATOM 4590 C CA . GLU E 2 35 ? 95.270 122.419 109.788 1.00 61.47 35 GLU E CA 1
ATOM 4591 C C . GLU E 2 35 ? 94.322 123.382 109.083 1.00 61.47 35 GLU E C 1
ATOM 4592 O O . GLU E 2 35 ? 93.303 123.770 109.663 1.00 61.47 35 GLU E O 1
ATOM 4598 N N . ILE E 2 36 ? 94.632 123.775 107.849 1.00 71.02 36 ILE E N 1
ATOM 4599 C CA . ILE E 2 36 ? 93.888 124.828 107.165 1.00 71.02 36 ILE E CA 1
ATOM 4600 C C . ILE E 2 36 ? 92.410 124.474 107.072 1.00 71.02 36 ILE E C 1
ATOM 4601 O O . ILE E 2 36 ? 92.026 123.511 106.401 1.00 71.02 36 ILE E O 1
ATOM 4606 N N . ASP E 2 37 ? 91.577 125.261 107.750 1.00 87.73 37 ASP E N 1
ATOM 4607 C CA . ASP E 2 37 ? 90.133 125.084 107.769 1.00 87.73 37 ASP E CA 1
ATOM 4608 C C . ASP E 2 37 ? 89.472 126.430 107.524 1.00 87.73 37 ASP E C 1
ATOM 4609 O O . ASP E 2 37 ? 89.983 127.465 107.960 1.00 87.73 37 ASP E O 1
ATOM 4614 N N . PHE E 2 38 ? 88.331 126.415 106.839 1.00 102.58 38 PHE E N 1
ATOM 4615 C CA . PHE E 2 38 ? 87.645 127.641 106.447 1.00 102.58 38 PHE E CA 1
ATOM 4616 C C . PHE E 2 38 ? 86.160 127.560 106.766 1.00 102.58 38 PHE E C 1
ATOM 4617 O O . PHE E 2 38 ? 85.306 127.911 105.946 1.00 102.58 38 PHE E O 1
ATOM 4625 N N . GLY E 2 39 ? 85.830 127.098 107.962 1.00 104.82 39 GLY E N 1
ATOM 4626 C CA . GLY E 2 39 ? 84.440 127.045 108.383 1.00 104.82 39 GLY E CA 1
ATOM 4627 C C . GLY E 2 39 ? 83.763 125.749 107.988 1.00 104.82 39 GLY E C 1
ATOM 4628 O O . GLY E 2 39 ? 83.943 125.222 106.891 1.00 104.82 39 GLY E O 1
ATOM 4629 N N . GLY E 2 40 ? 82.970 125.223 108.911 1.00 100.24 40 GLY E N 1
ATOM 4630 C CA . GLY E 2 40 ? 82.233 123.986 108.656 1.00 100.24 40 GLY E CA 1
ATOM 4631 C C . GLY E 2 40 ? 83.048 122.716 108.717 1.00 100.24 40 GLY E C 1
ATOM 4632 O O . GLY E 2 40 ? 82.635 121.743 109.355 1.00 100.24 40 GLY E O 1
ATOM 4633 N N . PHE E 2 41 ? 84.206 122.699 108.062 1.00 89.45 41 PHE E N 1
ATOM 4634 C CA . PHE E 2 41 ? 85.048 121.518 107.976 1.00 89.45 41 PHE E CA 1
ATOM 4635 C C . PHE E 2 41 ? 86.485 121.885 108.315 1.00 89.45 41 PHE E C 1
ATOM 4636 O O . PHE E 2 41 ? 86.920 123.021 108.108 1.00 89.45 41 PHE E O 1
ATOM 4644 N N . LYS E 2 42 ? 87.217 120.908 108.843 1.00 81.18 42 LYS E N 1
ATOM 4645 C CA . LYS E 2 42 ? 88.647 121.033 109.116 1.00 81.18 42 LYS E CA 1
ATOM 4646 C C . LYS E 2 42 ? 89.358 120.083 108.158 1.00 81.18 42 LYS E C 1
ATOM 4647 O O . LYS E 2 42 ? 89.314 118.863 108.337 1.00 81.18 42 LYS E O 1
ATOM 4653 N N . LEU E 2 43 ? 90.006 120.651 107.138 1.00 66.58 43 LEU E N 1
ATOM 4654 C CA . LEU E 2 43 ? 90.525 119.853 106.033 1.00 66.58 43 LEU E CA 1
ATOM 4655 C C . LEU E 2 43 ? 91.526 118.812 106.518 1.00 66.58 43 LEU E C 1
ATOM 4656 O O . LEU E 2 43 ? 91.284 117.605 106.423 1.00 66.58 43 LEU E O 1
ATOM 4661 N N . GLY E 2 44 ? 92.650 119.262 107.059 1.00 51.90 44 GLY E N 1
ATOM 4662 C CA . GLY E 2 44 ? 93.667 118.346 107.532 1.00 51.90 44 GLY E CA 1
ATOM 4663 C C . GLY E 2 44 ? 94.341 117.615 106.385 1.00 51.90 44 GLY E C 1
ATOM 4664 O O . GLY E 2 44 ? 94.037 117.806 105.211 1.00 51.90 44 GLY E O 1
ATOM 4665 N N . GLY E 2 45 ? 95.279 116.749 106.751 1.00 50.41 45 GLY E N 1
ATOM 4666 C CA . GLY E 2 45 ? 95.981 115.960 105.761 1.00 50.41 45 GLY E CA 1
ATOM 4667 C C . GLY E 2 45 ? 95.367 114.596 105.546 1.00 50.41 45 GLY E C 1
ATOM 4668 O O . GLY E 2 45 ? 95.487 114.019 104.463 1.00 50.41 45 GLY E O 1
ATOM 4669 N N . GLY E 2 46 ? 94.700 114.070 106.575 1.00 54.91 46 GLY E N 1
ATOM 4670 C CA . GLY E 2 46 ? 94.066 112.769 106.441 1.00 54.91 46 GLY E CA 1
ATOM 4671 C C . GLY E 2 46 ? 92.938 112.767 105.429 1.00 54.91 46 GLY E C 1
ATOM 4672 O O . GLY E 2 46 ? 92.827 111.848 104.615 1.00 54.91 46 GLY E O 1
ATOM 4673 N N . PHE E 2 47 ? 92.090 113.797 105.458 1.00 55.82 47 PHE E N 1
ATOM 4674 C CA . PHE E 2 47 ? 90.984 113.865 104.510 1.00 55.82 47 PHE E CA 1
ATOM 4675 C C . PHE E 2 47 ? 91.487 113.994 103.081 1.00 55.82 47 PHE E C 1
ATOM 4676 O O . PHE E 2 47 ? 90.975 113.328 102.176 1.00 55.82 47 PHE E O 1
ATOM 4684 N N . LEU E 2 48 ? 92.475 114.862 102.853 1.00 51.18 48 LEU E N 1
ATOM 4685 C CA . LEU E 2 48 ? 93.010 115.031 101.506 1.00 51.18 48 LEU E CA 1
ATOM 4686 C C . LEU E 2 48 ? 93.714 113.769 101.028 1.00 51.18 48 LEU E C 1
ATOM 4687 O O . LEU E 2 48 ? 93.578 113.377 99.863 1.00 51.18 48 LEU E O 1
ATOM 4692 N N . LEU E 2 49 ? 94.462 113.114 101.918 1.00 49.85 49 LEU E N 1
ATOM 4693 C CA . LEU E 2 49 ? 95.111 111.860 101.557 1.00 49.85 49 LEU E CA 1
ATOM 4694 C C . LEU E 2 49 ? 94.086 110.799 101.192 1.00 49.85 49 LEU E C 1
ATOM 4695 O O . LEU E 2 49 ? 94.272 110.061 100.222 1.00 49.85 49 LEU E O 1
ATOM 4700 N N . ALA E 2 50 ? 92.998 110.703 101.958 1.00 52.91 50 ALA E N 1
ATOM 4701 C CA . ALA E 2 50 ? 91.941 109.757 101.623 1.00 52.91 50 ALA E CA 1
ATOM 4702 C C . ALA E 2 50 ? 91.311 110.095 100.279 1.00 52.91 50 ALA E C 1
ATOM 4703 O O . ALA E 2 50 ? 91.175 109.229 99.410 1.00 52.91 50 ALA E O 1
ATOM 4705 N N . PHE E 2 51 ? 90.943 111.362 100.083 1.00 56.74 51 PHE E N 1
ATOM 4706 C CA . PHE E 2 51 ? 90.276 111.766 98.851 1.00 56.74 51 PHE E CA 1
ATOM 4707 C C . PHE E 2 51 ? 91.157 111.536 97.633 1.00 56.74 51 PHE E C 1
ATOM 4708 O O . PHE E 2 51 ? 90.647 111.260 96.542 1.00 56.74 51 PHE E O 1
ATOM 4716 N N . GLY E 2 52 ? 92.471 111.638 97.792 1.00 56.65 52 GLY E N 1
ATOM 4717 C CA . GLY E 2 52 ? 93.355 111.398 96.673 1.00 56.65 52 GLY E CA 1
ATOM 4718 C C . GLY E 2 52 ? 93.664 109.933 96.449 1.00 56.65 52 GLY E C 1
ATOM 4719 O O . GLY E 2 52 ? 93.629 109.454 95.314 1.00 56.65 52 GLY E O 1
ATOM 4720 N N . LEU E 2 53 ? 93.959 109.201 97.525 1.00 54.40 53 LEU E N 1
ATOM 4721 C CA . LEU E 2 53 ? 94.380 107.814 97.382 1.00 54.40 53 LEU E CA 1
ATOM 4722 C C . LEU E 2 53 ? 93.216 106.896 97.035 1.00 54.40 53 LEU E C 1
ATOM 4723 O O . LEU E 2 53 ? 93.404 105.938 96.281 1.00 54.40 53 LEU E O 1
ATOM 4728 N N . ILE E 2 54 ? 92.013 107.152 97.561 1.00 58.38 54 ILE E N 1
ATOM 4729 C CA . ILE E 2 54 ? 90.849 106.388 97.119 1.00 58.38 54 ILE E CA 1
ATOM 4730 C C . ILE E 2 54 ? 90.596 106.626 95.639 1.00 58.38 54 ILE E C 1
ATOM 4731 O O . ILE E 2 54 ? 90.304 105.692 94.884 1.00 58.38 54 ILE E O 1
ATOM 4736 N N . THR E 2 55 ? 90.705 107.882 95.202 1.00 58.97 55 THR E N 1
ATOM 4737 C CA . THR E 2 55 ? 90.523 108.190 93.789 1.00 58.97 55 THR E CA 1
ATOM 4738 C C . THR E 2 55 ? 91.559 107.473 92.937 1.00 58.97 55 THR E C 1
ATOM 4739 O O . THR E 2 55 ? 91.237 106.941 91.869 1.00 58.97 55 THR E O 1
ATOM 4743 N N . GLU E 2 56 ? 92.808 107.436 93.399 1.00 62.31 56 GLU E N 1
ATOM 4744 C CA . GLU E 2 56 ? 93.845 106.760 92.630 1.00 62.31 56 GLU E CA 1
ATOM 4745 C C . GLU E 2 56 ? 93.649 105.251 92.624 1.00 62.31 56 GLU E C 1
ATOM 4746 O O . GLU E 2 56 ? 93.926 104.593 91.619 1.00 62.31 56 GLU E O 1
ATOM 4752 N N . ALA E 2 57 ? 93.181 104.682 93.734 1.00 60.77 57 ALA E N 1
ATOM 4753 C CA . ALA E 2 57 ? 92.862 103.261 93.749 1.00 60.77 57 ALA E CA 1
ATOM 4754 C C . ALA E 2 57 ? 91.750 102.944 92.761 1.00 60.77 57 ALA E C 1
ATOM 4755 O O . ALA E 2 57 ? 91.814 101.942 92.039 1.00 60.77 57 ALA E O 1
ATOM 4757 N N . ILE E 2 58 ? 90.724 103.796 92.707 1.00 61.90 58 ILE E N 1
ATOM 4758 C CA . ILE E 2 58 ? 89.636 103.591 91.756 1.00 61.90 58 ILE E CA 1
ATOM 4759 C C . ILE E 2 58 ? 90.147 103.699 90.326 1.00 61.90 58 ILE E C 1
ATOM 4760 O O . ILE E 2 58 ? 89.765 102.909 89.457 1.00 61.90 58 ILE E O 1
ATOM 4765 N N . ILE E 2 59 ? 91.012 104.678 90.055 1.00 66.29 59 ILE E N 1
ATOM 4766 C CA . ILE E 2 59 ? 91.558 104.829 88.707 1.00 66.29 59 ILE E CA 1
ATOM 4767 C C . ILE E 2 59 ? 92.407 103.619 88.333 1.00 66.29 59 ILE E C 1
ATOM 4768 O O . ILE E 2 59 ? 92.335 103.118 87.205 1.00 66.29 59 ILE E O 1
ATOM 4773 N N . PHE E 2 60 ? 93.233 103.142 89.267 1.00 68.05 60 PHE E N 1
ATO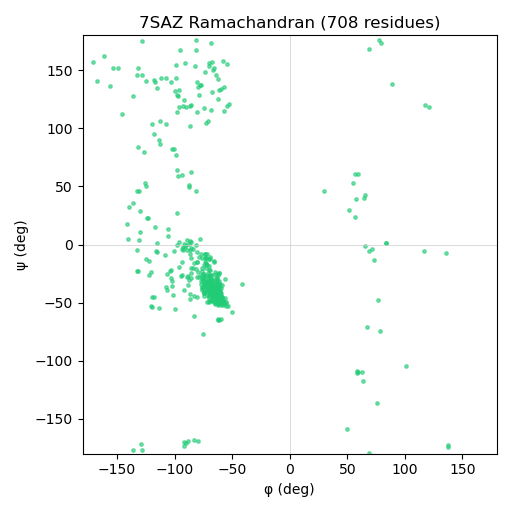M 4774 C CA . PHE E 2 60 ? 94.020 101.935 89.037 1.00 68.05 60 PHE E CA 1
ATOM 4775 C C . PHE E 2 60 ? 93.119 100.759 88.686 1.00 68.05 60 PHE E C 1
ATOM 4776 O O . PHE E 2 60 ? 93.342 100.062 87.688 1.00 68.05 60 PHE E O 1
ATOM 4784 N N . PHE E 2 61 ? 92.086 100.533 89.499 1.00 69.75 61 PHE E N 1
ATOM 4785 C CA . PHE E 2 61 ? 91.197 99.397 89.284 1.00 69.75 61 PHE E CA 1
ATOM 4786 C C . PHE E 2 61 ? 90.458 99.514 87.957 1.00 69.75 61 PHE E C 1
ATOM 4787 O O . PHE E 2 61 ? 90.271 98.514 87.255 1.00 69.75 61 PHE E O 1
ATOM 4795 N N . ILE E 2 62 ? 90.025 100.723 87.600 1.00 71.24 62 ILE E N 1
ATOM 4796 C CA . ILE E 2 62 ? 89.275 100.903 86.362 1.00 71.24 62 ILE E CA 1
ATOM 4797 C C . ILE E 2 62 ? 90.178 100.710 85.151 1.00 71.24 62 ILE E C 1
ATOM 4798 O O . ILE E 2 62 ? 89.799 100.047 84.179 1.00 71.24 62 ILE E O 1
ATOM 4803 N N . SER E 2 63 ? 91.387 101.276 85.187 1.00 72.74 63 SER E N 1
ATOM 4804 C CA . SER E 2 63 ? 92.316 101.098 84.078 1.00 72.74 63 SER E CA 1
ATOM 4805 C C . SER E 2 63 ? 92.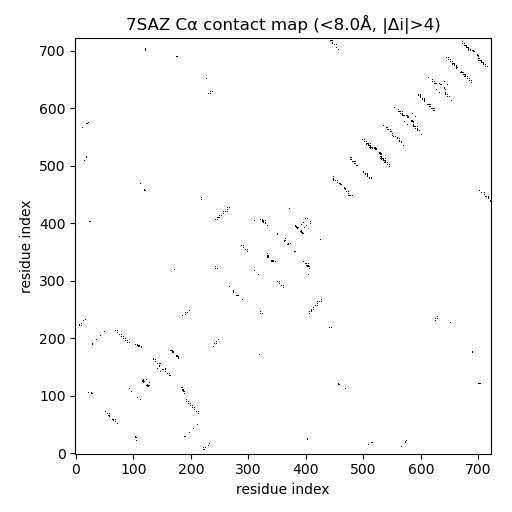848 99.676 83.998 1.00 72.74 63 SER E C 1
ATOM 4806 O O . SER E 2 63 ? 93.372 99.283 82.951 1.00 72.74 63 SER E O 1
ATOM 4809 N N . ALA E 2 64 ? 92.735 98.901 85.079 1.00 74.71 64 ALA E N 1
ATOM 4810 C CA . ALA E 2 64 ? 93.096 97.490 85.011 1.00 74.71 64 ALA E CA 1
ATOM 4811 C C . ALA E 2 64 ? 92.201 96.745 84.030 1.00 74.71 64 ALA E C 1
ATOM 4812 O O . ALA E 2 64 ? 92.660 95.847 83.316 1.00 74.71 64 ALA E O 1
ATOM 4814 N N . PHE E 2 65 ? 90.924 97.107 83.979 1.00 74.81 65 PHE E N 1
ATOM 4815 C CA . PHE E 2 65 ? 89.977 96.472 83.069 1.00 74.81 65 PHE E CA 1
ATOM 4816 C C . PHE E 2 65 ? 89.851 97.272 81.779 1.00 74.81 65 PHE E C 1
ATOM 4817 O O . PHE E 2 65 ? 90.818 97.423 81.033 1.00 74.81 65 PHE E O 1
ATOM 4825 N N . LYS F 2 10 ? 97.122 90.669 78.948 1.00 98.91 10 LYS F N 1
ATOM 4826 C CA . LYS F 2 10 ? 95.798 90.767 79.552 1.00 98.91 10 LYS F CA 1
ATOM 4827 C C . LYS F 2 10 ? 95.873 90.547 81.056 1.00 98.91 10 LYS F C 1
ATOM 4828 O O . LYS F 2 10 ? 95.831 91.501 81.832 1.00 98.91 10 LYS F O 1
ATOM 4834 N N . ILE F 2 11 ? 95.980 89.280 81.461 1.00 97.29 11 ILE F N 1
ATOM 4835 C CA . ILE F 2 11 ? 96.097 88.962 82.881 1.00 97.29 11 ILE F CA 1
ATOM 4836 C C . ILE F 2 11 ? 97.382 89.543 83.455 1.00 97.29 11 ILE F C 1
ATOM 4837 O O . ILE F 2 11 ? 97.442 89.891 84.641 1.00 97.29 11 ILE F O 1
ATOM 4842 N N . PHE F 2 12 ? 98.420 89.675 82.630 1.00 96.70 12 PHE F N 1
ATOM 4843 C CA . PHE F 2 12 ? 99.657 90.310 83.063 1.00 96.70 12 PHE F CA 1
ATOM 4844 C C . PHE F 2 12 ? 99.576 91.829 83.037 1.00 96.70 12 PHE F C 1
ATOM 4845 O O . PHE F 2 12 ? 100.523 92.489 83.474 1.00 96.70 12 PHE F O 1
ATOM 4853 N N . GLN F 2 13 ? 98.485 92.394 82.522 1.00 95.02 13 GLN F N 1
ATOM 4854 C CA . GLN F 2 13 ? 98.219 93.823 82.607 1.00 95.02 13 GLN F CA 1
ATOM 4855 C C . GLN F 2 13 ? 96.989 94.131 83.447 1.00 95.02 13 GLN F C 1
ATOM 4856 O O . GLN F 2 13 ? 96.621 95.302 83.582 1.00 95.02 13 GLN F O 1
ATOM 4862 N N . MET F 2 14 ? 96.345 93.109 84.007 1.00 86.07 14 MET F N 1
ATOM 4863 C CA . MET F 2 14 ? 95.202 93.266 84.898 1.00 86.07 14 MET F CA 1
ATOM 4864 C C . MET F 2 14 ? 95.626 93.141 86.357 1.00 86.07 14 MET F C 1
ATOM 4865 O O . MET F 2 14 ? 95.402 94.053 87.165 1.00 86.07 14 MET F O 1
ATOM 4870 N N . ALA F 2 15 ? 96.275 92.025 86.696 1.00 80.52 15 ALA F N 1
ATOM 4871 C CA . ALA F 2 15 ? 96.780 91.837 88.048 1.00 80.52 15 ALA F CA 1
ATOM 4872 C C . ALA F 2 15 ? 97.701 92.974 88.457 1.00 80.52 15 ALA F C 1
ATOM 4873 O O . ALA F 2 15 ? 97.766 93.314 89.639 1.00 80.52 15 ALA F O 1
ATOM 4875 N N . TYR F 2 16 ? 98.393 93.594 87.497 1.00 78.59 16 TYR F N 1
ATOM 4876 C CA . TYR F 2 16 ? 99.124 94.823 87.790 1.00 78.59 16 TYR F CA 1
ATOM 4877 C C . TYR F 2 16 ? 98.203 95.855 88.425 1.00 78.59 16 TYR F C 1
ATOM 4878 O O . TYR F 2 16 ? 98.488 96.390 89.504 1.00 78.59 16 TYR F O 1
ATOM 4887 N N . GLY F 2 17 ? 97.079 96.134 87.761 1.00 74.98 17 GLY F N 1
ATOM 4888 C CA . GLY F 2 17 ? 96.180 97.170 88.239 1.00 74.98 17 GLY F CA 1
ATOM 4889 C C . GLY F 2 17 ? 95.559 96.833 89.578 1.00 74.98 17 GLY F C 1
ATOM 4890 O O . GLY F 2 17 ? 95.527 97.666 90.487 1.00 74.98 17 GLY F O 1
ATOM 4891 N N . ILE F 2 18 ? 95.056 95.604 89.723 1.00 70.11 18 ILE F N 1
ATOM 4892 C CA . ILE F 2 18 ? 94.448 95.237 91.003 1.00 70.11 18 ILE F CA 1
ATOM 4893 C C . ILE F 2 18 ? 95.482 95.237 92.125 1.00 70.11 18 ILE F C 1
ATOM 4894 O O . ILE F 2 18 ? 95.203 95.711 93.232 1.00 70.11 18 ILE F O 1
ATOM 4899 N N . GLY F 2 19 ? 96.686 94.719 91.873 1.00 65.13 19 GLY F N 1
ATOM 4900 C CA . GLY F 2 19 ? 97.706 94.732 92.906 1.00 65.13 19 GLY F CA 1
ATOM 4901 C C . GLY F 2 19 ? 98.088 96.135 93.332 1.00 65.13 19 GLY F C 1
ATOM 4902 O O . GLY F 2 19 ? 98.218 96.415 94.525 1.00 65.13 19 GLY F O 1
ATOM 4903 N N . ALA F 2 20 ? 98.258 97.041 92.364 1.00 63.36 20 ALA F N 1
ATOM 4904 C CA . ALA F 2 20 ? 98.575 98.423 92.706 1.00 63.36 20 ALA F CA 1
ATOM 4905 C C . ALA F 2 20 ? 97.437 99.073 93.483 1.00 63.36 20 ALA F C 1
ATOM 4906 O O . ALA F 2 20 ? 97.674 99.815 94.446 1.00 63.36 20 ALA F O 1
ATOM 4908 N N . SER F 2 21 ? 96.194 98.803 93.081 1.00 60.61 21 SER F N 1
ATOM 4909 C CA . SER F 2 21 ? 95.048 99.373 93.778 1.00 60.61 21 SER F CA 1
ATOM 4910 C C . SER F 2 21 ? 94.996 98.909 95.227 1.00 60.61 21 SER F C 1
ATOM 4911 O O . SER F 2 21 ? 94.776 99.712 96.138 1.00 60.61 21 SER F O 1
ATOM 4914 N N . ILE F 2 22 ? 95.201 97.611 95.462 1.00 56.77 22 ILE F N 1
ATOM 4915 C CA . ILE F 2 22 ? 95.156 97.116 96.836 1.00 56.77 22 ILE F CA 1
ATOM 4916 C C . ILE F 2 22 ? 96.361 97.590 97.638 1.00 56.77 22 ILE F C 1
ATOM 4917 O O . ILE F 2 22 ? 96.250 97.809 98.847 1.00 56.77 22 ILE F O 1
ATOM 4922 N N . VAL F 2 23 ? 97.522 97.764 97.004 1.00 55.09 23 VAL F N 1
ATOM 4923 C CA . VAL F 2 23 ? 98.668 98.317 97.722 1.00 55.09 23 VAL F CA 1
ATOM 4924 C C . VAL F 2 23 ? 98.366 99.739 98.182 1.00 55.09 23 VAL F C 1
ATOM 4925 O O . VAL F 2 23 ? 98.629 100.110 99.333 1.00 55.09 23 VAL F O 1
ATOM 4929 N N . ILE F 2 24 ? 97.793 100.550 97.289 1.00 53.10 24 ILE F N 1
ATOM 4930 C CA . ILE F 2 24 ? 97.436 101.922 97.645 1.00 53.10 24 ILE F CA 1
ATOM 4931 C C . ILE F 2 24 ? 96.378 101.933 98.742 1.00 53.10 24 ILE F C 1
ATOM 4932 O O . ILE F 2 24 ? 96.454 102.721 99.694 1.00 53.10 24 ILE F O 1
ATOM 4937 N N . LEU F 2 25 ? 95.374 101.060 98.628 1.00 51.89 25 LEU F N 1
ATOM 4938 C CA . LEU F 2 25 ? 94.317 101.006 99.632 1.00 51.89 25 LEU F CA 1
ATOM 4939 C C . LEU F 2 25 ? 94.858 100.572 100.986 1.00 51.89 25 LEU F C 1
ATOM 4940 O O . LEU F 2 25 ? 94.436 101.092 102.024 1.00 51.89 25 LEU F O 1
ATOM 4945 N N . GLY F 2 26 ? 95.781 99.611 101.000 1.00 52.56 26 GLY F N 1
ATOM 4946 C CA . GLY F 2 26 ? 96.389 99.201 102.253 1.00 52.56 26 GLY F CA 1
ATOM 4947 C C . GLY F 2 26 ? 97.234 100.296 102.868 1.00 52.56 26 GLY F C 1
ATOM 4948 O O . GLY F 2 26 ? 97.227 100.484 104.086 1.00 52.56 26 GLY F O 1
ATOM 4949 N N . ALA F 2 27 ? 97.966 101.039 102.036 1.00 51.06 27 ALA F N 1
ATOM 4950 C CA . ALA F 2 27 ? 98.699 102.194 102.539 1.00 51.06 27 ALA F CA 1
ATOM 4951 C C . ALA F 2 27 ? 97.753 103.208 103.166 1.00 51.06 27 ALA F C 1
ATOM 4952 O O . ALA F 2 27 ? 98.025 103.735 104.251 1.00 51.06 27 ALA F O 1
ATOM 4954 N N . LEU F 2 28 ? 96.628 103.481 102.504 1.00 52.67 28 LEU F N 1
ATOM 4955 C CA . LEU F 2 28 ? 95.657 104.429 103.042 1.00 52.67 28 LEU F CA 1
ATOM 4956 C C . LEU F 2 28 ? 95.087 103.942 104.368 1.00 52.67 28 LEU F C 1
ATOM 4957 O O . LEU F 2 28 ? 94.986 104.709 105.331 1.00 52.67 28 LEU F O 1
ATOM 4962 N N . PHE F 2 29 ? 94.680 102.673 104.426 1.00 50.27 29 PHE F N 1
ATOM 4963 C CA . PHE F 2 29 ? 94.075 102.152 105.647 1.00 50.27 29 PHE F CA 1
ATOM 4964 C C . PHE F 2 29 ? 95.078 102.136 106.789 1.00 50.27 29 PHE F C 1
ATOM 4965 O O . PHE F 2 29 ? 94.712 102.365 107.945 1.00 50.27 29 PHE F O 1
ATOM 4973 N N . LYS F 2 30 ? 96.346 101.855 106.487 1.00 49.39 30 LYS F N 1
ATOM 4974 C CA . LYS F 2 30 ? 97.375 101.904 107.516 1.00 49.39 30 LYS F CA 1
ATOM 4975 C C . LYS F 2 30 ? 97.604 103.330 107.998 1.00 49.39 30 LYS F C 1
ATOM 4976 O O . LYS F 2 30 ? 97.784 103.561 109.199 1.00 49.39 30 LYS F O 1
ATOM 4982 N N . ILE F 2 31 ? 97.606 104.298 107.079 1.00 47.65 31 ILE F N 1
ATOM 4983 C CA . ILE F 2 31 ? 97.813 105.690 107.469 1.00 47.65 31 ILE F CA 1
ATOM 4984 C C . ILE F 2 31 ? 96.659 106.186 108.332 1.00 47.65 31 ILE F C 1
ATOM 4985 O O . ILE F 2 31 ? 96.871 106.840 109.359 1.00 47.65 31 ILE F O 1
ATOM 4990 N N . LEU F 2 32 ? 95.428 105.881 107.936 1.00 48.74 32 LEU F N 1
ATOM 4991 C CA . LEU F 2 32 ? 94.240 106.412 108.589 1.00 48.74 32 LEU F CA 1
ATOM 4992 C C . LEU F 2 32 ? 93.699 105.501 109.680 1.00 48.74 32 LEU F C 1
ATOM 4993 O O . LEU F 2 32 ? 92.743 105.883 110.361 1.00 48.74 32 LEU F O 1
ATOM 4998 N N . HIS F 2 33 ? 94.281 104.318 109.861 1.00 48.78 33 HIS F N 1
ATOM 4999 C CA . HIS F 2 33 ? 93.819 103.334 110.839 1.00 48.78 33 HIS F CA 1
ATOM 5000 C C . HIS F 2 33 ? 92.342 103.004 110.628 1.00 48.78 33 HIS F C 1
ATOM 5001 O O . HIS F 2 33 ? 91.520 103.068 111.541 1.00 48.78 33 HIS F O 1
ATOM 5008 N N . TRP F 2 34 ? 92.019 102.642 109.391 1.00 53.71 34 TRP F N 1
ATOM 5009 C CA . TRP F 2 34 ? 90.678 102.211 109.023 1.00 53.71 34 TRP F CA 1
ATOM 5010 C C . TRP F 2 34 ? 90.614 100.697 109.159 1.00 53.71 34 TRP F C 1
ATOM 5011 O O . TRP F 2 34 ? 91.412 99.981 108.546 1.00 53.71 34 TRP F O 1
ATOM 5022 N N . GLU F 2 35 ? 89.665 100.216 109.952 1.00 73.18 35 GLU F N 1
ATOM 5023 C CA . GLU F 2 35 ? 89.620 98.827 110.390 1.00 73.18 35 GLU F CA 1
ATOM 5024 C C . GLU F 2 35 ? 88.258 98.228 110.048 1.00 73.18 35 GLU F C 1
ATOM 5025 O O . GLU F 2 35 ? 87.540 97.704 110.901 1.00 73.18 35 GLU F O 1
ATOM 5031 N N . ILE F 2 36 ? 87.869 98.342 108.774 1.00 82.53 36 ILE F N 1
ATOM 5032 C CA . ILE F 2 36 ? 86.522 97.956 108.369 1.00 82.53 36 ILE F CA 1
ATOM 5033 C C . ILE F 2 36 ? 86.290 96.474 108.633 1.00 82.53 36 ILE F C 1
ATOM 5034 O O . ILE F 2 36 ? 87.130 95.619 108.322 1.00 82.53 36 ILE F O 1
ATOM 5039 N N . ASP F 2 37 ? 85.144 96.168 109.235 1.00 95.38 37 ASP F N 1
ATOM 5040 C CA . ASP F 2 37 ? 84.804 94.820 109.682 1.00 95.38 37 ASP F CA 1
ATOM 5041 C C . ASP F 2 37 ? 83.740 94.249 108.752 1.00 95.38 37 ASP F C 1
ATOM 5042 O O . ASP F 2 37 ? 82.565 94.616 108.837 1.00 95.38 37 ASP F O 1
ATOM 5047 N N . PHE F 2 38 ? 84.156 93.351 107.866 1.00 101.48 38 PHE F N 1
ATOM 5048 C CA . PHE F 2 38 ? 83.227 92.618 107.023 1.00 101.48 38 PHE F CA 1
ATOM 5049 C C . PHE F 2 38 ? 82.841 91.315 107.720 1.00 101.48 38 PHE F C 1
ATOM 5050 O O . PHE F 2 38 ? 83.143 91.103 108.897 1.00 101.48 38 PHE F O 1
ATOM 5058 N N . GLY F 2 39 ? 82.153 90.433 107.001 1.00 106.06 39 GLY F N 1
ATOM 5059 C CA . GLY F 2 39 ? 81.751 89.170 107.594 1.00 106.06 39 GLY F CA 1
ATOM 5060 C C . GLY F 2 39 ? 82.955 88.337 107.999 1.00 106.06 39 GLY F C 1
ATOM 5061 O O . GLY F 2 39 ? 83.841 88.051 107.190 1.00 106.06 39 GLY F O 1
ATOM 5062 N N . GLY F 2 40 ? 82.982 87.948 109.262 1.00 104.73 40 GLY F N 1
ATOM 5063 C CA . GLY F 2 40 ? 84.066 87.115 109.785 1.00 104.73 40 GLY F CA 1
ATOM 5064 C C . GLY F 2 40 ? 85.095 87.941 110.561 1.00 104.73 40 GLY F C 1
ATOM 5065 O O . GLY F 2 40 ? 84.833 88.355 111.685 1.00 104.73 40 GLY F O 1
ATOM 5066 N N . PHE F 2 41 ? 86.250 88.171 109.944 1.00 101.08 41 PHE F N 1
ATOM 5067 C CA . PHE F 2 41 ? 87.368 88.832 110.596 1.00 101.08 41 PHE F CA 1
ATOM 5068 C C . PHE F 2 41 ? 87.366 90.325 110.275 1.00 101.08 41 PHE F C 1
ATOM 5069 O O . PHE F 2 41 ? 86.658 90.802 109.385 1.00 101.08 41 PHE F O 1
ATOM 5077 N N . LYS F 2 42 ? 88.180 91.070 111.019 1.00 90.02 42 LYS F N 1
ATOM 5078 C CA . LYS F 2 42 ? 88.303 92.509 110.829 1.00 90.02 42 LYS F CA 1
ATOM 5079 C C . LYS F 2 42 ? 89.418 92.779 109.825 1.00 90.02 42 LYS F C 1
ATOM 5080 O O . LYS F 2 42 ? 90.577 92.426 110.069 1.00 90.02 42 LYS F O 1
ATOM 5086 N N . LEU F 2 43 ? 89.066 93.400 108.698 1.00 77.25 43 LEU F N 1
ATOM 5087 C CA . LEU F 2 43 ? 89.958 93.487 107.546 1.00 77.25 43 LEU F CA 1
ATOM 5088 C C . LEU F 2 43 ? 91.249 94.232 107.864 1.00 77.25 43 LEU F C 1
ATOM 5089 O O . LEU F 2 43 ? 92.332 93.640 107.838 1.00 77.25 43 LEU F O 1
ATOM 5094 N N . GLY F 2 44 ? 91.147 95.521 108.174 1.00 68.73 44 GLY F N 1
ATOM 5095 C CA . GLY F 2 44 ? 92.317 96.312 108.501 1.00 68.73 44 GLY F CA 1
ATOM 5096 C C . GLY F 2 44 ? 93.239 96.561 107.327 1.00 68.73 44 GLY F C 1
ATOM 5097 O O . GLY F 2 44 ? 93.093 95.939 106.272 1.00 68.73 44 GLY F O 1
ATOM 5098 N N . GLY F 2 45 ? 94.199 97.473 107.495 1.00 59.34 45 GLY F N 1
ATOM 5099 C CA . GLY F 2 45 ? 95.149 97.746 106.432 1.00 59.34 45 GLY F CA 1
ATOM 5100 C C . GLY F 2 45 ? 96.225 96.698 106.267 1.00 59.34 45 GLY F C 1
ATOM 5101 O O . GLY F 2 45 ? 96.807 96.589 105.182 1.00 59.34 45 GLY F O 1
ATOM 5102 N N . GLY F 2 46 ? 96.501 95.925 107.319 1.00 59.62 46 GLY F N 1
ATOM 5103 C CA . GLY F 2 46 ? 97.520 94.895 107.219 1.00 59.62 46 GLY F CA 1
ATOM 5104 C C . GLY F 2 46 ? 97.176 93.830 106.197 1.00 59.62 46 GLY F C 1
ATOM 5105 O O . GLY F 2 46 ? 98.028 93.417 105.411 1.00 59.62 46 GLY F O 1
ATOM 5106 N N . PHE F 2 47 ? 95.922 93.377 106.189 1.00 60.02 47 PHE F N 1
ATOM 5107 C CA . PHE F 2 47 ? 95.510 92.376 105.211 1.00 60.02 47 PHE F CA 1
ATOM 5108 C C . PHE F 2 47 ? 95.587 92.925 103.793 1.00 60.02 47 PHE F C 1
ATOM 5109 O O . PHE F 2 47 ? 95.978 92.209 102.865 1.00 60.02 47 PHE F O 1
ATOM 5117 N N . LEU F 2 48 ? 95.199 94.187 103.600 1.00 58.43 48 LEU F N 1
ATOM 5118 C CA . LEU F 2 48 ? 95.240 94.771 102.264 1.00 58.43 48 LEU F CA 1
ATOM 5119 C C . LEU F 2 48 ? 96.673 94.914 101.767 1.00 58.43 48 LEU F C 1
ATOM 5120 O O . LEU F 2 48 ? 96.969 94.600 100.607 1.00 58.43 48 LEU F O 1
ATOM 5125 N N . LEU F 2 49 ? 97.579 95.378 102.633 1.00 53.45 49 LEU F N 1
ATOM 5126 C CA . LEU F 2 49 ? 98.991 95.404 102.267 1.00 53.45 49 LEU F CA 1
ATOM 5127 C C . LEU F 2 49 ? 99.508 94.008 101.971 1.00 53.45 49 LEU F C 1
ATOM 5128 O O . LEU F 2 49 ? 100.261 93.813 101.014 1.00 53.45 49 LEU F O 1
ATOM 5133 N N . ALA F 2 50 ? 99.123 93.024 102.783 1.00 54.32 50 ALA F N 1
ATOM 5134 C CA . ALA F 2 50 ? 99.584 91.661 102.560 1.00 54.32 50 ALA F CA 1
ATOM 5135 C C . ALA F 2 50 ? 99.145 91.152 101.197 1.00 54.32 50 ALA F C 1
ATOM 5136 O O . ALA F 2 50 ? 99.947 90.592 100.445 1.00 54.32 50 ALA F O 1
ATOM 5138 N N . PHE F 2 51 ? 97.875 91.358 100.852 1.00 56.81 51 PHE F N 1
ATOM 5139 C CA . PHE F 2 51 ? 97.373 90.861 99.577 1.00 56.81 51 PHE F CA 1
ATOM 5140 C C . PHE F 2 51 ? 98.020 91.589 98.405 1.00 56.81 51 PHE F C 1
ATOM 5141 O O . PHE F 2 51 ? 98.414 90.958 97.415 1.00 56.81 51 PHE F O 1
ATOM 5149 N N . GLY F 2 52 ? 98.158 92.913 98.504 1.00 53.28 52 GLY F N 1
ATOM 5150 C CA . GLY F 2 52 ? 98.809 93.651 97.436 1.00 53.28 52 GLY F CA 1
ATOM 5151 C C . GLY F 2 52 ? 100.259 93.250 97.251 1.00 53.28 52 GLY F C 1
ATOM 5152 O O . GLY F 2 52 ? 100.729 93.088 96.124 1.00 53.28 52 GLY F O 1
ATOM 5153 N N . LEU F 2 53 ? 100.986 93.073 98.356 1.00 49.27 53 LEU F N 1
ATOM 5154 C CA . LEU F 2 53 ? 102.387 92.682 98.275 1.00 49.27 53 LEU F CA 1
ATOM 5155 C C . LEU F 2 53 ? 102.537 91.265 97.738 1.00 49.27 53 LEU F C 1
ATOM 5156 O O . LEU F 2 53 ? 103.475 90.983 96.987 1.00 49.27 53 LEU F O 1
ATOM 5161 N N . ILE F 2 54 ? 101.631 90.356 98.110 1.00 53.12 54 ILE F N 1
ATOM 5162 C CA . ILE F 2 54 ? 101.660 89.015 97.533 1.00 53.12 54 ILE F CA 1
ATOM 5163 C C . ILE F 2 54 ? 101.442 89.082 96.031 1.00 53.12 54 ILE F C 1
ATOM 5164 O O . ILE F 2 54 ? 102.123 88.397 95.261 1.00 53.12 54 ILE F O 1
ATOM 5169 N N . THR F 2 55 ? 100.487 89.902 95.590 1.00 54.56 55 THR F N 1
ATOM 5170 C CA . THR F 2 55 ? 100.252 90.042 94.157 1.00 54.56 55 THR F CA 1
ATOM 5171 C C . THR F 2 55 ? 101.485 90.592 93.448 1.00 54.56 55 THR F C 1
ATOM 5172 O O . THR F 2 55 ? 101.899 90.070 92.404 1.00 54.56 55 THR F O 1
ATOM 5176 N N . GLU F 2 56 ? 102.104 91.630 94.013 1.00 53.35 56 GLU F N 1
ATOM 5177 C CA . GLU F 2 56 ? 103.305 92.182 93.397 1.00 53.35 56 GLU F CA 1
ATOM 5178 C C . GLU F 2 56 ? 104.423 91.150 93.349 1.00 53.35 56 GLU F C 1
ATOM 5179 O O . GLU F 2 56 ? 105.144 91.057 92.353 1.00 53.35 56 GLU F O 1
ATOM 5185 N N . ALA F 2 57 ? 104.576 90.357 94.411 1.00 51.87 57 ALA F N 1
ATOM 5186 C CA . ALA F 2 57 ? 105.602 89.320 94.420 1.00 51.87 57 ALA F CA 1
ATOM 5187 C C . ALA F 2 57 ? 105.339 88.273 93.349 1.00 51.87 57 ALA F C 1
ATOM 5188 O O . ALA F 2 57 ? 106.266 87.837 92.655 1.00 51.87 57 ALA F O 1
ATOM 5190 N N . ILE F 2 58 ? 104.080 87.859 93.194 1.00 56.12 58 ILE F N 1
ATOM 5191 C CA . ILE F 2 58 ? 103.759 86.834 92.206 1.00 56.12 58 ILE F CA 1
ATOM 5192 C C . ILE F 2 58 ? 104.052 87.331 90.799 1.00 56.12 58 ILE F C 1
ATOM 5193 O O . ILE F 2 58 ? 104.704 86.637 90.011 1.00 56.12 58 ILE F O 1
ATOM 5198 N N . ILE F 2 59 ? 103.603 88.541 90.458 1.00 58.24 59 ILE F N 1
ATOM 5199 C CA . ILE F 2 59 ? 103.915 89.027 89.111 1.00 58.24 59 ILE F CA 1
ATOM 5200 C C . ILE F 2 59 ? 105.390 89.377 88.917 1.00 58.24 59 ILE F C 1
ATOM 5201 O O . ILE F 2 59 ? 105.916 89.174 87.815 1.00 58.24 59 ILE F O 1
ATOM 5206 N N . PHE F 2 60 ? 106.103 89.841 89.944 1.00 55.19 60 PHE F N 1
ATOM 5207 C CA . PHE F 2 60 ? 107.541 90.030 89.775 1.00 55.19 60 PHE F CA 1
ATOM 5208 C C . PHE F 2 60 ? 108.240 88.702 89.522 1.00 55.19 60 PHE F C 1
ATOM 5209 O O . PHE F 2 60 ? 109.210 88.642 88.759 1.00 55.19 60 PHE F O 1
ATOM 5217 N N . PHE F 2 61 ? 107.768 87.629 90.158 1.00 59.93 61 PHE F N 1
ATOM 5218 C CA . PHE F 2 61 ? 108.335 86.312 89.893 1.00 59.93 61 PHE F CA 1
ATOM 5219 C C . PHE F 2 61 ? 107.973 85.826 88.495 1.00 59.93 61 PHE F C 1
ATOM 5220 O O . PHE F 2 61 ? 108.841 85.367 87.745 1.00 59.93 61 PHE F O 1
ATOM 5228 N N . ILE F 2 62 ? 106.693 85.915 88.128 1.00 61.33 62 ILE F N 1
ATOM 5229 C CA . ILE F 2 62 ? 106.256 85.395 86.835 1.00 61.33 62 ILE F CA 1
ATOM 5230 C C . ILE F 2 62 ? 106.868 86.196 85.693 1.00 61.33 62 ILE F C 1
ATOM 5231 O O . ILE F 2 62 ? 107.315 85.627 84.692 1.00 61.33 62 ILE F O 1
ATOM 5236 N N . SER F 2 63 ? 106.903 87.523 85.820 1.00 62.86 63 SER F N 1
ATOM 5237 C CA . SER F 2 63 ? 107.465 88.352 84.761 1.00 62.86 63 SER F CA 1
ATOM 5238 C C . SER F 2 63 ? 108.972 88.198 84.626 1.00 62.86 63 SER F C 1
ATOM 5239 O O . SER F 2 63 ? 109.537 88.675 83.637 1.00 62.86 63 SER F O 1
ATOM 5242 N N . ALA F 2 64 ? 109.635 87.560 85.593 1.00 63.44 64 ALA F N 1
ATOM 5243 C CA . ALA F 2 64 ? 111.066 87.312 85.465 1.00 63.44 64 ALA F CA 1
ATOM 5244 C C . ALA F 2 64 ? 111.360 86.352 84.320 1.00 63.44 64 ALA F C 1
ATOM 5245 O O . ALA F 2 64 ? 112.345 86.526 83.594 1.00 63.44 64 ALA F O 1
ATOM 5247 N N . PHE F 2 65 ? 110.519 85.334 84.140 1.00 64.71 65 PHE F N 1
ATOM 5248 C CA . PHE F 2 65 ? 110.716 84.330 83.096 1.00 64.71 65 PHE F CA 1
ATOM 5249 C C . PHE F 2 65 ? 109.765 84.635 81.943 1.00 64.71 65 PHE F C 1
ATOM 5250 O O . PHE F 2 65 ? 108.690 84.052 81.814 1.00 64.71 65 PHE F O 1
ATOM 5258 N N . GLU F 2 66 ? 110.182 85.563 81.088 1.00 73.99 66 GLU F N 1
ATOM 5259 C CA . GLU F 2 66 ? 109.422 85.913 79.889 1.00 73.99 66 GLU F CA 1
ATOM 5260 C C . GLU F 2 66 ? 110.345 86.092 78.690 1.00 73.99 66 GLU F C 1
ATOM 5261 O O . GLU F 2 66 ? 109.887 86.318 77.571 1.00 73.99 66 GLU F O 1
ATOM 5267 N N . LYS G 2 9 ? 121.985 90.129 79.613 1.00 85.42 9 LYS G N 1
ATOM 5268 C CA . LYS G 2 9 ? 120.740 90.544 78.976 1.00 85.42 9 LYS G CA 1
ATOM 5269 C C . LYS G 2 9 ? 119.531 89.892 79.646 1.00 85.42 9 LYS G C 1
ATOM 5270 O O . LYS G 2 9 ? 118.746 90.565 80.313 1.00 85.42 9 LYS G O 1
ATOM 5276 N N . LYS G 2 10 ? 119.384 88.581 79.466 1.00 77.82 10 LYS G N 1
ATOM 5277 C CA . LYS G 2 10 ? 118.356 87.812 80.156 1.00 77.82 10 LYS G CA 1
ATOM 5278 C C . LYS G 2 10 ? 118.709 87.520 81.604 1.00 77.82 10 LYS G C 1
ATOM 5279 O O . LYS G 2 10 ? 117.810 87.443 82.447 1.00 77.82 10 LYS G O 1
ATOM 5285 N N . ILE G 2 11 ? 119.999 87.369 81.908 1.00 72.20 11 ILE G N 1
ATOM 5286 C CA . ILE G 2 11 ? 120.416 87.104 83.280 1.00 72.20 11 ILE G CA 1
ATOM 5287 C C . ILE G 2 11 ? 120.034 88.266 84.184 1.00 72.20 11 ILE G C 1
ATOM 5288 O O . ILE G 2 11 ? 119.547 88.065 85.301 1.00 72.20 11 ILE G O 1
ATOM 5293 N N . PHE G 2 12 ? 120.234 89.498 83.714 1.00 68.57 12 PHE G N 1
ATOM 5294 C CA . PHE G 2 12 ? 119.923 90.656 84.545 1.00 68.57 12 PHE G CA 1
ATOM 5295 C C . PHE G 2 12 ? 118.422 90.815 84.741 1.00 68.57 12 PHE G C 1
ATOM 5296 O O . PHE G 2 12 ? 117.972 91.167 85.834 1.00 68.57 12 PHE G O 1
ATOM 5304 N N . GLN G 2 13 ? 117.629 90.553 83.700 1.00 65.34 13 GLN G N 1
ATOM 5305 C CA . GLN G 2 13 ? 116.177 90.619 83.840 1.00 65.34 13 GLN G CA 1
ATOM 5306 C C . GLN G 2 13 ? 115.666 89.562 84.812 1.00 65.34 13 GLN G C 1
ATOM 5307 O O . GLN G 2 13 ? 114.833 89.855 85.681 1.00 65.34 13 GLN G O 1
ATOM 5313 N N . MET G 2 14 ? 116.167 88.330 84.692 1.00 61.99 14 MET G N 1
ATOM 5314 C CA . MET G 2 14 ? 115.759 87.269 85.606 1.00 61.99 14 MET G CA 1
ATOM 5315 C C . MET G 2 14 ? 116.181 87.579 87.035 1.00 61.99 14 MET G C 1
ATOM 5316 O O . MET G 2 14 ? 115.412 87.360 87.979 1.00 61.99 14 MET G O 1
ATOM 5321 N N . ALA G 2 15 ? 117.402 88.088 87.214 1.00 57.08 15 ALA G N 1
ATOM 5322 C CA . ALA G 2 15 ? 117.874 88.432 88.548 1.00 57.08 15 ALA G CA 1
ATOM 5323 C C . ALA G 2 15 ? 117.056 89.565 89.144 1.00 57.08 15 ALA G C 1
ATOM 5324 O O . ALA G 2 15 ? 116.720 89.534 90.330 1.00 57.08 15 ALA G O 1
ATOM 5326 N N . TYR G 2 16 ? 116.714 90.570 88.336 1.00 55.85 16 TYR G N 1
ATOM 5327 C CA . TYR G 2 16 ? 115.870 91.654 88.821 1.00 55.85 16 TYR G CA 1
ATOM 5328 C C . TYR G 2 16 ? 114.515 91.128 89.267 1.00 55.85 16 TYR G C 1
ATOM 5329 O O . TYR G 2 16 ? 114.041 91.455 90.358 1.00 55.85 16 TYR G O 1
ATOM 5338 N N . GLY G 2 17 ? 113.885 90.291 88.441 1.00 55.07 17 GLY G N 1
ATOM 5339 C CA . GLY G 2 17 ? 112.580 89.765 88.805 1.00 55.07 17 GLY G CA 1
ATOM 5340 C C . GLY G 2 17 ? 112.616 88.941 90.078 1.00 55.07 17 GLY G C 1
ATOM 5341 O O . GLY G 2 17 ? 111.806 89.141 90.989 1.00 55.07 17 GLY G O 1
ATOM 5342 N N . ILE G 2 18 ? 113.575 88.018 90.172 1.00 52.49 18 ILE G N 1
ATOM 5343 C CA . ILE G 2 18 ? 113.624 87.129 91.328 1.00 52.49 18 ILE G CA 1
ATOM 5344 C C . ILE G 2 18 ? 114.009 87.898 92.586 1.00 52.49 18 ILE G C 1
ATOM 5345 O O . ILE G 2 18 ? 113.426 87.688 93.657 1.00 52.49 18 ILE G O 1
ATOM 5350 N N . GLY G 2 19 ? 114.983 88.804 92.485 1.00 50.85 19 GLY G N 1
ATOM 5351 C CA . GLY G 2 19 ? 115.360 89.598 93.639 1.00 50.85 19 GLY G CA 1
ATOM 5352 C C . GLY G 2 19 ? 114.251 90.519 94.103 1.00 50.85 19 GLY G C 1
ATOM 5353 O O . GLY G 2 19 ? 114.071 90.727 95.303 1.00 50.85 19 GLY G O 1
ATOM 5354 N N . ALA G 2 20 ? 113.487 91.082 93.162 1.00 48.88 20 ALA G N 1
ATOM 5355 C CA . ALA G 2 20 ? 112.352 91.914 93.537 1.00 48.88 20 ALA G CA 1
ATOM 5356 C C . ALA G 2 20 ? 111.278 91.095 94.237 1.00 48.88 20 ALA G C 1
ATOM 5357 O O . ALA G 2 20 ? 110.711 91.535 95.247 1.00 48.88 20 ALA G O 1
ATOM 5359 N N . SER G 2 21 ? 110.989 89.899 93.719 1.00 48.53 21 SER G N 1
ATOM 5360 C CA . SER G 2 21 ? 110.035 89.029 94.395 1.00 48.53 21 SER G CA 1
ATOM 5361 C C . SER G 2 21 ? 110.500 88.706 95.805 1.00 48.53 21 SER G C 1
ATOM 5362 O O . SER G 2 21 ? 109.714 88.779 96.755 1.00 48.53 21 SER G O 1
ATOM 5365 N N . ILE G 2 22 ? 111.782 88.378 95.966 1.00 45.91 22 ILE G N 1
ATOM 5366 C CA . ILE G 2 22 ? 112.300 88.034 97.287 1.00 45.91 22 ILE G CA 1
ATOM 5367 C C . ILE G 2 22 ? 112.235 89.232 98.227 1.00 45.91 22 ILE G C 1
ATOM 5368 O O . ILE G 2 22 ? 111.849 89.097 99.393 1.00 45.91 22 ILE G O 1
ATOM 5373 N N . VAL G 2 23 ? 112.600 90.421 97.745 1.00 45.30 23 VAL G N 1
ATOM 5374 C CA . VAL G 2 23 ? 112.665 91.573 98.637 1.00 45.30 23 VAL G CA 1
ATOM 5375 C C . VAL G 2 23 ? 111.271 92.017 99.057 1.00 45.30 23 VAL G C 1
ATOM 5376 O O . VAL G 2 23 ? 111.056 92.392 100.213 1.00 45.30 23 VAL G O 1
ATOM 5380 N N . ILE G 2 24 ? 110.293 91.974 98.152 1.00 45.43 24 ILE G N 1
ATOM 5381 C CA . ILE G 2 24 ? 108.963 92.386 98.589 1.00 45.43 24 ILE G CA 1
ATOM 5382 C C . ILE G 2 24 ? 108.238 91.269 99.330 1.00 45.43 24 ILE G C 1
ATOM 5383 O O . ILE G 2 24 ? 107.352 91.554 100.143 1.00 45.43 24 ILE G O 1
ATOM 5388 N N . LEU G 2 25 ? 108.630 90.008 99.138 1.00 45.05 25 LEU G N 1
ATOM 5389 C CA . LEU G 2 25 ? 108.163 88.959 100.035 1.00 45.05 25 LEU G CA 1
ATOM 5390 C C . LEU G 2 25 ? 108.723 89.158 101.436 1.00 45.05 25 LEU G C 1
ATOM 5391 O O . LEU G 2 25 ? 108.022 88.943 102.430 1.00 45.05 25 LEU G O 1
ATOM 5396 N N . GLY G 2 26 ? 109.985 89.575 101.536 1.00 41.04 26 GLY G N 1
ATOM 5397 C CA . GLY G 2 26 ? 110.539 89.926 102.831 1.00 41.04 26 GLY G CA 1
ATOM 5398 C C . GLY G 2 26 ? 109.886 91.148 103.438 1.00 41.04 26 GLY G C 1
ATOM 5399 O O . GLY G 2 26 ? 109.741 91.236 104.658 1.00 41.04 26 GLY G O 1
ATOM 5400 N N . ALA G 2 27 ? 109.495 92.110 102.602 1.00 40.10 27 ALA G N 1
ATOM 5401 C CA . ALA G 2 27 ? 108.722 93.250 103.084 1.00 40.10 27 ALA G CA 1
ATOM 5402 C C . ALA G 2 27 ? 107.378 92.800 103.636 1.00 40.10 27 ALA G C 1
ATOM 5403 O O . ALA G 2 27 ? 106.918 93.305 104.665 1.00 40.10 27 ALA G O 1
ATOM 5405 N N . LEU G 2 28 ? 106.732 91.853 102.957 1.00 42.22 28 LEU G N 1
ATOM 5406 C CA . LEU G 2 28 ? 105.498 91.263 103.464 1.00 42.22 28 LEU G CA 1
ATOM 5407 C C . LEU G 2 28 ? 105.725 90.573 104.804 1.00 42.22 28 LEU G C 1
ATOM 5408 O O . LEU G 2 28 ? 104.918 90.707 105.729 1.00 42.22 28 LEU G O 1
ATOM 5413 N N . PHE G 2 29 ? 106.817 89.816 104.920 1.00 44.16 29 PHE G N 1
ATOM 5414 C CA . PHE G 2 29 ? 107.105 89.119 106.170 1.00 44.16 29 PHE G CA 1
ATOM 5415 C C . PHE G 2 29 ? 107.377 90.100 107.301 1.00 44.16 29 PHE G C 1
ATOM 5416 O O . PHE G 2 29 ? 106.967 89.868 108.441 1.00 44.16 29 PHE G O 1
ATOM 5424 N N . LYS G 2 30 ? 108.077 91.196 107.010 1.00 43.07 30 LYS G N 1
ATOM 5425 C CA . LYS G 2 30 ? 108.324 92.208 108.031 1.00 43.07 30 LYS G CA 1
ATOM 5426 C C . LYS G 2 30 ? 107.045 92.952 108.401 1.00 43.07 30 LYS G C 1
ATOM 5427 O O . LYS G 2 30 ? 106.876 93.351 109.558 1.00 43.07 30 LYS G O 1
ATOM 5433 N N . ILE G 2 31 ? 106.137 93.143 107.440 1.00 39.37 31 ILE G N 1
ATOM 5434 C CA . ILE G 2 31 ? 104.865 93.809 107.721 1.00 39.37 31 ILE G CA 1
ATOM 5435 C C . ILE G 2 31 ? 104.017 92.965 108.663 1.00 39.37 31 ILE G C 1
ATOM 5436 O O . ILE G 2 31 ? 103.484 93.461 109.664 1.00 39.37 31 ILE G O 1
ATOM 5441 N N . LEU G 2 32 ? 103.871 91.680 108.352 1.00 42.53 32 LEU G N 1
ATOM 5442 C CA . LEU G 2 32 ? 103.064 90.770 109.149 1.00 42.53 32 LEU G CA 1
ATOM 5443 C C . LEU G 2 32 ? 103.859 90.103 110.259 1.00 42.53 32 LEU G C 1
ATOM 5444 O O . LEU G 2 32 ? 103.278 89.377 111.067 1.00 42.53 32 LEU G O 1
ATOM 5449 N N . HIS G 2 33 ? 105.168 90.338 110.312 1.00 44.57 33 HIS G N 1
ATOM 5450 C CA . HIS G 2 33 ? 106.033 89.873 111.399 1.00 44.57 33 HIS G CA 1
ATOM 5451 C C . HIS G 2 33 ? 106.092 88.350 111.448 1.00 44.57 33 HIS G C 1
ATOM 5452 O O . HIS G 2 33 ? 106.088 87.745 112.520 1.00 44.57 33 HIS G O 1
ATOM 5459 N N . TRP G 2 34 ? 106.150 87.730 110.274 1.00 53.14 34 TRP G N 1
ATOM 5460 C CA . TRP G 2 34 ? 106.243 86.284 110.159 1.00 53.14 34 TRP G CA 1
ATOM 5461 C C . TRP G 2 34 ? 107.680 85.809 110.323 1.00 53.14 34 TRP G C 1
ATOM 5462 O O . TRP G 2 34 ? 108.636 86.531 110.033 1.00 53.14 34 TRP G O 1
ATOM 5473 N N . GLU G 2 35 ? 107.821 84.569 110.781 1.00 67.47 35 GLU G N 1
ATOM 5474 C CA . GLU G 2 35 ? 109.107 83.906 110.946 1.00 67.47 35 GLU G CA 1
ATOM 5475 C C . GLU G 2 35 ? 109.073 82.527 110.307 1.00 67.47 35 GLU G C 1
ATOM 5476 O O . GLU G 2 35 ? 109.508 81.537 110.902 1.00 67.47 35 GLU G O 1
ATOM 5482 N N . ILE G 2 36 ? 108.545 82.444 109.084 1.00 78.68 36 ILE G N 1
ATOM 5483 C CA . ILE G 2 36 ? 108.298 81.172 108.409 1.00 78.68 36 ILE G CA 1
ATOM 5484 C C . ILE G 2 36 ? 109.569 80.335 108.356 1.00 78.68 36 ILE G C 1
ATOM 5485 O O . ILE G 2 36 ? 110.575 80.747 107.769 1.00 78.68 36 ILE G O 1
ATOM 5490 N N . ASP G 2 37 ? 109.529 79.155 108.969 1.00 98.77 37 ASP G N 1
ATOM 5491 C CA . ASP G 2 37 ? 110.668 78.243 109.037 1.00 98.77 37 ASP G CA 1
ATOM 5492 C C . ASP G 2 37 ? 110.283 76.957 108.313 1.00 98.77 37 ASP G C 1
ATOM 5493 O O . ASP G 2 37 ? 109.670 76.061 108.899 1.00 98.77 37 ASP G O 1
ATOM 5498 N N . PHE G 2 38 ? 110.644 76.870 107.035 1.00 106.36 38 PHE G N 1
ATOM 5499 C CA . PHE G 2 38 ? 110.468 75.644 106.268 1.00 106.36 38 PHE G CA 1
ATOM 5500 C C . PHE G 2 38 ? 111.769 74.885 106.060 1.00 106.36 38 PHE G C 1
ATOM 5501 O O . PHE G 2 38 ? 111.736 73.673 105.819 1.00 106.36 38 PHE G O 1
ATOM 5509 N N . GLY G 2 39 ? 112.908 75.567 106.150 1.00 108.80 39 GLY G N 1
ATOM 5510 C CA . GLY G 2 39 ? 114.198 74.920 106.027 1.00 108.80 39 GLY G CA 1
ATOM 5511 C C . GLY G 2 39 ? 115.305 75.699 106.707 1.00 108.80 39 GLY G C 1
ATOM 5512 O O . GLY G 2 39 ? 115.379 76.925 106.579 1.00 108.80 39 GLY G O 1
ATOM 5513 N N . GLY G 2 40 ? 116.169 75.000 107.434 1.00 107.52 40 GLY G N 1
ATOM 5514 C CA . GLY G 2 40 ? 117.274 75.676 108.096 1.00 107.52 40 GLY G CA 1
ATOM 5515 C C . GLY G 2 40 ? 116.807 76.417 109.334 1.00 107.52 40 GLY G C 1
ATOM 5516 O O . GLY G 2 40 ? 116.011 75.906 110.130 1.00 107.52 40 GLY G O 1
ATOM 5517 N N . PHE G 2 41 ? 117.305 77.638 109.503 1.00 101.82 41 PHE G N 1
ATOM 5518 C CA . PHE G 2 41 ? 117.012 78.440 110.680 1.00 101.82 41 PHE G CA 1
ATOM 5519 C C . PHE G 2 41 ? 115.770 79.293 110.429 1.00 101.82 41 PHE G C 1
ATOM 5520 O O . PHE G 2 41 ? 115.063 79.124 109.433 1.00 101.82 41 PHE G O 1
ATOM 5528 N N . LYS G 2 42 ? 115.486 80.217 111.345 1.00 93.99 42 LYS G N 1
ATOM 5529 C CA . LYS G 2 42 ? 114.350 81.121 111.197 1.00 93.99 42 LYS G CA 1
ATOM 5530 C C . LYS G 2 42 ? 114.621 82.080 110.046 1.00 93.99 42 LYS G C 1
ATOM 5531 O O . LYS G 2 42 ? 115.558 82.883 110.103 1.00 93.99 42 LYS G O 1
ATOM 5537 N N . LEU G 2 43 ? 113.808 81.991 108.993 1.00 73.96 43 LEU G N 1
ATOM 5538 C CA . LEU G 2 43 ? 114.005 82.848 107.830 1.00 73.96 43 LEU G CA 1
ATOM 5539 C C . LEU G 2 43 ? 113.834 84.315 108.199 1.00 73.96 43 LEU G C 1
ATOM 5540 O O . LEU G 2 43 ? 114.782 85.104 108.126 1.00 73.96 43 LEU G O 1
ATOM 5545 N N . GLY G 2 44 ? 112.633 84.696 108.620 1.00 59.95 44 GLY G N 1
ATOM 5546 C CA . GLY G 2 44 ? 112.366 86.073 108.968 1.00 59.95 44 GLY G CA 1
ATOM 5547 C C . GLY G 2 44 ? 112.183 86.940 107.740 1.00 59.95 44 GLY G C 1
ATOM 5548 O O . GLY G 2 44 ? 112.332 86.509 106.597 1.00 59.95 44 GLY G O 1
ATOM 5549 N N . GLY G 2 45 ? 111.847 88.200 107.991 1.00 51.84 45 GLY G N 1
ATOM 5550 C CA . GLY G 2 45 ? 111.717 89.156 106.913 1.00 51.84 45 GLY G CA 1
ATOM 5551 C C . GLY G 2 45 ? 113.002 89.917 106.684 1.00 51.84 45 GLY G C 1
ATOM 5552 O O . GLY G 2 45 ? 113.269 90.393 105.576 1.00 51.84 45 GLY G O 1
ATOM 5553 N N . GLY G 2 46 ? 113.814 90.027 107.736 1.00 48.89 46 GLY G N 1
ATOM 5554 C CA . GLY G 2 46 ? 115.085 90.718 107.607 1.00 48.89 46 GLY G CA 1
ATOM 5555 C C . GLY G 2 46 ? 116.034 90.025 106.650 1.00 48.89 46 GLY G C 1
ATOM 5556 O O . GLY G 2 46 ? 116.685 90.674 105.829 1.00 48.89 46 GLY G O 1
ATOM 5557 N N . PHE G 2 47 ? 116.126 88.698 106.741 1.00 51.94 47 PHE G N 1
ATOM 5558 C CA . PHE G 2 47 ? 117.022 87.962 105.857 1.00 51.94 47 PHE G CA 1
ATOM 5559 C C . PHE G 2 47 ? 116.585 88.074 104.402 1.00 51.94 47 PHE G C 1
ATOM 5560 O O . PHE G 2 47 ? 117.417 88.280 103.511 1.00 51.94 47 PHE G O 1
ATOM 5568 N N . LEU G 2 48 ? 115.284 87.935 104.139 1.00 48.23 48 LEU G N 1
ATOM 5569 C CA . LEU G 2 48 ? 114.801 88.049 102.768 1.00 48.23 48 LEU G CA 1
ATOM 5570 C C . LEU G 2 48 ? 114.997 89.460 102.232 1.00 48.23 48 LEU G C 1
ATOM 5571 O O . LEU G 2 48 ? 115.374 89.643 101.068 1.00 48.23 48 LEU G O 1
ATOM 5576 N N . LEU G 2 49 ? 114.748 90.471 103.069 1.00 46.52 49 LEU G N 1
ATOM 5577 C CA . LEU G 2 49 ? 115.000 91.849 102.664 1.00 46.52 49 LEU G CA 1
ATOM 5578 C C . LEU G 2 49 ? 116.465 92.055 102.314 1.00 46.52 49 LEU G C 1
ATOM 5579 O O . LEU G 2 49 ? 116.788 92.657 101.287 1.00 46.52 49 LEU G O 1
ATOM 5584 N N . ALA G 2 50 ? 117.370 91.559 103.162 1.00 46.68 50 ALA G N 1
ATOM 5585 C CA . ALA G 2 50 ? 118.796 91.719 102.901 1.00 46.68 50 ALA G CA 1
ATOM 5586 C C . ALA G 2 50 ? 119.190 91.042 101.599 1.00 46.68 50 ALA G C 1
ATOM 5587 O O . ALA G 2 50 ? 119.868 91.639 100.757 1.00 46.68 50 ALA G O 1
ATOM 5589 N N . PHE G 2 51 ? 118.749 89.799 101.405 1.00 47.41 51 PHE G N 1
ATOM 5590 C CA . PHE G 2 51 ? 119.091 89.069 100.191 1.00 47.41 51 PHE G CA 1
ATOM 5591 C C . PHE G 2 51 ? 118.595 89.801 98.951 1.00 47.41 51 PHE G C 1
ATOM 5592 O O . PHE G 2 51 ? 119.365 90.061 98.017 1.00 47.41 51 PHE G O 1
ATOM 5600 N N . GLY G 2 52 ? 117.310 90.162 98.934 1.00 46.02 52 GLY G N 1
ATOM 5601 C CA . GLY G 2 52 ? 116.753 90.809 97.759 1.00 46.02 52 GLY G CA 1
ATOM 5602 C C . GLY G 2 52 ? 117.356 92.173 97.490 1.00 46.02 52 GLY G C 1
ATOM 5603 O O . GLY G 2 52 ? 117.684 92.499 96.348 1.00 46.02 52 GLY G O 1
ATOM 5604 N N . LEU G 2 53 ? 117.522 92.988 98.533 1.00 44.18 53 LEU G N 1
ATOM 5605 C CA . LEU G 2 53 ? 118.050 94.329 98.330 1.00 44.18 53 LEU G CA 1
ATOM 5606 C C . LEU G 2 53 ? 119.512 94.291 97.905 1.00 44.18 53 LEU G C 1
ATOM 5607 O O . LEU G 2 53 ? 119.940 95.106 97.081 1.00 44.18 53 LEU G O 1
ATOM 5612 N N . ILE G 2 54 ? 120.294 93.346 98.434 1.00 45.90 54 ILE G N 1
ATOM 5613 C CA . ILE G 2 54 ? 121.681 93.219 98.003 1.00 45.90 54 ILE G CA 1
ATOM 5614 C C . ILE G 2 54 ? 121.749 92.771 96.550 1.00 45.90 54 ILE G C 1
ATOM 5615 O O . ILE G 2 54 ? 122.512 93.326 95.750 1.00 45.90 54 ILE G O 1
ATOM 5620 N N . THR G 2 55 ? 120.955 91.762 96.178 1.00 47.04 55 THR G N 1
ATOM 5621 C CA . THR G 2 55 ? 121.014 91.304 94.796 1.00 47.04 55 THR G CA 1
ATOM 5622 C C . THR G 2 55 ? 120.360 92.280 93.828 1.00 47.04 55 THR G C 1
ATOM 5623 O O . THR G 2 55 ? 120.516 92.117 92.616 1.00 47.04 55 THR G O 1
ATOM 5627 N N . GLU G 2 56 ? 119.627 93.274 94.327 1.00 51.47 56 GLU G N 1
ATOM 5628 C CA . GLU G 2 56 ? 119.139 94.351 93.474 1.00 51.47 56 GLU G CA 1
ATOM 5629 C C . GLU G 2 56 ? 120.159 95.471 93.328 1.00 51.47 56 GLU G C 1
ATOM 5630 O O . GLU G 2 56 ? 120.356 95.989 92.223 1.00 51.47 56 GLU G O 1
ATOM 5636 N N . ALA G 2 57 ? 120.808 95.856 94.429 1.00 50.36 57 ALA G N 1
ATOM 5637 C CA . ALA G 2 57 ? 121.852 96.869 94.359 1.00 50.36 57 ALA G CA 1
ATOM 5638 C C . ALA G 2 57 ? 123.011 96.402 93.490 1.00 50.36 57 ALA G C 1
ATOM 5639 O O . ALA G 2 57 ? 123.566 97.184 92.709 1.00 50.36 57 ALA G O 1
ATOM 5641 N N . ILE G 2 58 ? 123.390 95.127 93.608 1.00 52.61 58 ILE G N 1
ATOM 5642 C CA . ILE G 2 58 ? 124.462 94.592 92.774 1.00 52.61 58 ILE G CA 1
ATOM 5643 C C . ILE G 2 58 ? 124.075 94.663 91.303 1.00 52.61 58 ILE G C 1
ATOM 5644 O O . ILE G 2 58 ? 124.864 95.095 90.456 1.00 52.61 58 ILE G O 1
ATOM 5649 N N . ILE G 2 59 ? 122.848 94.249 90.978 1.00 55.64 59 ILE G N 1
ATOM 5650 C CA . ILE G 2 59 ? 122.410 94.239 89.584 1.00 55.64 59 ILE G CA 1
ATOM 5651 C C . ILE G 2 59 ? 122.374 95.653 89.021 1.00 55.64 59 ILE G C 1
ATOM 5652 O O . ILE G 2 59 ? 122.802 95.894 87.886 1.00 55.64 59 ILE G O 1
ATOM 5657 N N . PHE G 2 60 ? 121.868 96.610 89.800 1.00 54.42 60 PHE G N 1
ATOM 5658 C CA . PHE G 2 60 ? 121.809 97.984 89.314 1.00 54.42 60 PHE G CA 1
ATOM 5659 C C . PHE G 2 60 ? 123.198 98.591 89.169 1.00 54.42 60 PHE G C 1
ATOM 5660 O O . PHE G 2 60 ? 123.425 99.396 88.260 1.00 54.42 60 PHE G O 1
ATOM 5668 N N . PHE G 2 61 ? 124.133 98.226 90.048 1.00 57.98 61 PHE G N 1
ATOM 5669 C CA . PHE G 2 61 ? 125.502 98.711 89.907 1.00 57.98 61 PHE G CA 1
ATOM 5670 C C . PHE G 2 61 ? 126.140 98.193 88.624 1.00 57.98 61 PHE G C 1
ATOM 5671 O O . PHE G 2 61 ? 126.741 98.962 87.866 1.00 57.98 61 PHE G O 1
ATOM 5679 N N . ILE G 2 62 ? 126.023 96.890 88.365 1.00 61.29 62 ILE G N 1
ATOM 5680 C CA . ILE G 2 62 ? 126.666 96.307 87.191 1.00 61.29 62 ILE G CA 1
ATOM 5681 C C . ILE G 2 62 ? 126.007 96.808 85.913 1.00 61.29 62 ILE G C 1
ATOM 5682 O O . ILE G 2 62 ? 126.681 97.042 84.904 1.00 61.29 62 ILE G O 1
ATOM 5687 N N . SER G 2 63 ? 124.685 96.984 85.931 1.00 62.48 63 SER G N 1
ATOM 5688 C CA . SER G 2 63 ? 123.979 97.458 84.747 1.00 62.48 63 SER G CA 1
ATOM 5689 C C . SER G 2 63 ? 124.288 98.911 84.414 1.00 62.48 63 SER G C 1
ATOM 5690 O O . SER G 2 63 ? 123.913 99.372 83.332 1.00 62.48 63 SER G O 1
ATOM 5693 N N . ALA G 2 64 ? 124.949 99.641 85.311 1.00 63.30 64 ALA G N 1
ATOM 5694 C CA . ALA G 2 64 ? 125.365 101.007 85.027 1.00 63.30 64 ALA G CA 1
ATOM 5695 C C . ALA G 2 64 ? 126.544 101.079 84.069 1.00 63.30 64 ALA G C 1
ATOM 5696 O O . ALA G 2 64 ? 126.860 102.170 83.585 1.00 63.30 64 ALA G O 1
ATOM 5698 N N . PHE G 2 65 ? 127.197 99.958 83.785 1.00 65.04 65 PHE G N 1
ATOM 5699 C CA . PHE G 2 65 ? 128.351 99.945 82.898 1.00 65.04 65 PHE G CA 1
ATOM 5700 C C . PHE G 2 65 ? 128.107 99.048 81.691 1.00 65.04 65 PHE G C 1
ATOM 5701 O O . PHE G 2 65 ? 127.017 99.040 81.121 1.00 65.04 65 PHE G O 1
#

InterPro domains:
  IPR019859 Gliding motility-associated protein GldM [TIGR03517] (3-516)
  IPR022719 Gliding motility-associated protein GldM, C-terminal [PF12080] (413-517)
  IPR022720 Gliding motility-associated protein GldM, N-terminal [PF12081] (30-221)
  IPR048405 Gliding motility-associated protein GldM, first immunoglobulin-like domain [PF21601] (225-327)
  IPR048406 Gliding motility-associated protein GldM, second immunoglobulin-like domain [PF21602] (333-410)

Nearest PDB structures (foldseek):
  7saz-assembly1_B  TM=8.882E-01  e=4.298E-26  Capnocytophaga canimorsus Cc5
  7sb2-assembly1_B  TM=9.825E-01  e=2.999E-22  Capnocytophaga canimorsus Cc5
  6ys8-assembly1_A  TM=9.489E-01  e=5.678E-14  Flavobacterium johnsoniae
  6ey4-assembly1_A-2  TM=9.336E-01  e=1.508E-11  Flavobacterium johnsoniae
  7sau-assembly1_B  TM=7.991E-01  e=2.190E-09  Schleiferia thermophila str. Yellowstone

Sequence (722 aa):
NSPRQKMINLMYLVFISMLALNMGKEVLSAFGLMNEKLEASNEKANNANINAIQALEQNNAENPDQFAEAFQKSKKVKELSDSFYNYIEGIKGEVMNQVGEDKKDYQVMDKSDYLDQKFFVGDNYKPEGEEFVRQINDYKTQLVELLGGKEGTYGELVGKIDGNFNTNDVVDREGVTRKWLNYNFEGFPYIASVAKLSMMQSDIRATEQEVYAEMLKSPRQKMINLMYLVFISMLALNMGKEVLSAFGLMNEKLEASNEKANNANINAIQALEQNNAENPDQFAEAFQKSKKVKELSDSFYNYIEGIKGEVMNQVGEDKKDYQVMDKSDYLDQKFFVGDNYKPEGEEFVRQINDYKTQLVELLGGKEGTYGELVGKIDGNFNTNDVVDREGVTRKWLNYNFEGFPYIASVAKLSMMQSDIRATEQEVYAEMLTTKKIFQMAYGIGASIVILGALFKILHWEIDFGGFKLGGGFLLAFGLITEAIIFFISAFEPTTKKIFQMAYGIGASIVILGALFKILHWEIDFGGFKLGGGFLLAFGLITEAIIFFISAFKIFQMAYGIGASIVILGALFKILHWEIDFGGFKLGGGFLLAFGLITEAIIFFISAFKIFQMAYGIGASIVILGALFKILHWEIDFGGFKLGGGFLLAFGLITEAIIFFISAFEKKIFQMAYGIGASIVILGALFKILHWEIDFGGFKLGGGFLLAFGLITEAIIFFISAF

B-factor: mean 60.81, std 21.23, range [27.34, 121.44]